Protein AF-A0A927MQ05-F1 (afdb_monomer_lite)

Radius of gyration: 29.52 Å; chains: 1; bounding box: 73×85×92 Å

Structure (mmCIF, N/CA/C/O backbone):
data_AF-A0A927MQ05-F1
#
_entry.id   AF-A0A927MQ05-F1
#
loop_
_atom_site.group_PDB
_atom_site.id
_atom_site.type_symbol
_atom_site.label_atom_id
_atom_site.label_alt_id
_atom_site.label_comp_id
_atom_site.label_asym_id
_atom_site.label_entity_id
_atom_site.label_seq_id
_atom_site.pdbx_PDB_ins_code
_atom_site.Cartn_x
_atom_site.Cartn_y
_atom_site.Cartn_z
_atom_site.occupancy
_atom_site.B_iso_or_equiv
_atom_site.auth_seq_id
_atom_site.auth_comp_id
_atom_site.auth_asym_id
_atom_site.auth_atom_id
_atom_site.pdbx_PDB_model_num
ATOM 1 N N . MET A 1 1 ? 30.212 -12.144 -15.173 1.00 54.56 1 MET A N 1
ATOM 2 C CA . MET A 1 1 ? 29.777 -12.659 -13.852 1.00 54.56 1 MET A CA 1
ATOM 3 C C . MET A 1 1 ? 29.411 -11.548 -12.874 1.00 54.56 1 MET A C 1
ATOM 5 O O . MET A 1 1 ? 28.350 -11.639 -12.276 1.00 54.56 1 MET A O 1
ATOM 9 N N . THR A 1 2 ? 30.214 -10.488 -12.751 1.00 61.94 2 THR A N 1
ATOM 10 C CA . THR A 1 2 ? 29.998 -9.379 -11.799 1.00 61.94 2 THR A CA 1
ATOM 11 C C . THR A 1 2 ? 28.620 -8.709 -11.902 1.00 61.94 2 THR A C 1
ATOM 13 O O . THR A 1 2 ? 27.982 -8.488 -10.880 1.00 61.94 2 THR A O 1
ATOM 16 N N . VAL A 1 3 ? 28.104 -8.494 -13.120 1.00 58.88 3 VAL A N 1
ATOM 17 C CA . VAL A 1 3 ? 26.764 -7.914 -13.369 1.00 58.88 3 VAL A CA 1
ATOM 18 C C . VAL A 1 3 ? 25.631 -8.771 -12.786 1.00 58.88 3 VAL A C 1
ATOM 20 O O . VAL A 1 3 ? 24.708 -8.242 -12.177 1.00 58.88 3 VAL A O 1
ATOM 23 N N . TYR A 1 4 ? 25.714 -10.101 -12.912 1.00 58.47 4 TYR A N 1
ATOM 24 C CA . TYR A 1 4 ? 24.700 -11.020 -12.377 1.00 58.47 4 TYR A CA 1
ATOM 25 C C . TYR A 1 4 ? 24.678 -11.015 -10.847 1.00 58.47 4 TYR A C 1
ATOM 27 O O . TYR A 1 4 ? 23.609 -11.002 -10.241 1.00 58.47 4 TYR A O 1
ATOM 35 N N . VAL A 1 5 ? 25.860 -10.986 -10.225 1.00 63.84 5 VAL A N 1
ATOM 36 C CA . VAL A 1 5 ? 25.997 -10.906 -8.765 1.00 63.84 5 VAL A CA 1
ATOM 37 C C . VAL A 1 5 ? 25.451 -9.572 -8.255 1.00 63.84 5 VAL A C 1
ATOM 39 O O . VAL A 1 5 ? 24.668 -9.567 -7.313 1.00 63.84 5 VAL A O 1
ATOM 42 N N . LEU A 1 6 ? 25.784 -8.457 -8.912 1.00 58.50 6 LEU A N 1
ATOM 43 C CA . LEU A 1 6 ? 25.262 -7.130 -8.568 1.00 58.50 6 LEU A CA 1
ATOM 44 C C . LEU A 1 6 ? 23.736 -7.051 -8.697 1.00 58.50 6 LEU A C 1
ATOM 46 O O . LEU A 1 6 ? 23.085 -6.547 -7.789 1.00 58.50 6 LEU A O 1
ATOM 50 N N . ALA A 1 7 ? 23.152 -7.602 -9.766 1.00 57.53 7 ALA A N 1
ATOM 51 C CA . ALA A 1 7 ? 21.702 -7.610 -9.967 1.00 57.53 7 ALA A CA 1
ATOM 52 C C . ALA A 1 7 ? 20.955 -8.490 -8.941 1.00 57.53 7 ALA A C 1
ATOM 54 O O . ALA A 1 7 ? 19.870 -8.123 -8.482 1.00 57.53 7 ALA A O 1
ATOM 55 N N . LEU A 1 8 ? 21.540 -9.623 -8.530 1.00 59.44 8 LEU A N 1
ATOM 56 C CA . LEU A 1 8 ? 20.997 -10.472 -7.460 1.00 59.44 8 LEU A CA 1
ATOM 57 C C . LEU A 1 8 ? 21.088 -9.794 -6.091 1.00 59.44 8 LEU A C 1
ATOM 59 O O . LEU A 1 8 ? 20.121 -9.798 -5.332 1.00 59.44 8 LEU A O 1
ATOM 63 N N . VAL A 1 9 ? 22.228 -9.172 -5.787 1.00 60.25 9 VAL A N 1
ATOM 64 C CA . VAL A 1 9 ? 22.441 -8.425 -4.541 1.00 60.25 9 VAL A CA 1
ATOM 65 C C . VAL A 1 9 ? 21.502 -7.216 -4.470 1.00 60.25 9 VAL A C 1
ATOM 67 O O . VAL A 1 9 ? 20.865 -7.000 -3.441 1.00 60.25 9 VAL A O 1
ATOM 70 N N . ALA A 1 10 ? 21.330 -6.487 -5.575 1.00 57.59 10 ALA A N 1
ATOM 71 C CA . ALA A 1 10 ? 20.359 -5.402 -5.700 1.00 57.59 10 ALA A CA 1
ATOM 72 C C . ALA A 1 10 ? 18.927 -5.881 -5.426 1.00 57.59 10 ALA A C 1
ATOM 74 O O . ALA A 1 10 ? 18.203 -5.278 -4.634 1.00 57.59 10 ALA A O 1
ATOM 75 N N . SER A 1 11 ? 18.548 -7.011 -6.027 1.00 60.94 11 SER A N 1
ATOM 76 C CA . SER A 1 11 ? 17.239 -7.641 -5.843 1.00 60.94 11 SER A CA 1
ATOM 77 C C . SER A 1 11 ? 16.995 -8.065 -4.392 1.00 60.94 11 SER A C 1
ATOM 79 O O . SER A 1 11 ? 15.909 -7.839 -3.861 1.00 60.94 11 SER A O 1
ATOM 81 N N . ALA A 1 12 ? 18.008 -8.619 -3.721 1.00 58.06 12 ALA A N 1
ATOM 82 C CA . ALA A 1 12 ? 17.931 -9.013 -2.317 1.00 58.06 12 ALA A CA 1
ATOM 83 C C . ALA A 1 12 ? 17.806 -7.803 -1.376 1.00 58.06 12 ALA A C 1
ATOM 85 O O . ALA A 1 12 ? 16.968 -7.814 -0.474 1.00 58.06 12 ALA A O 1
ATOM 86 N N . PHE A 1 13 ? 18.581 -6.737 -1.601 1.00 59.91 13 PHE A N 1
ATOM 87 C CA . PHE A 1 13 ? 18.492 -5.510 -0.805 1.00 59.91 13 PHE A CA 1
ATOM 88 C C . PHE A 1 13 ? 17.168 -4.773 -1.006 1.00 59.91 13 PHE A C 1
ATOM 90 O O . PHE A 1 13 ? 16.587 -4.295 -0.033 1.00 59.91 13 PHE A O 1
ATOM 97 N N . PHE A 1 14 ? 16.650 -4.740 -2.234 1.00 60.53 14 PHE A N 1
ATOM 98 C CA . PHE A 1 14 ? 15.339 -4.165 -2.525 1.00 60.53 14 PHE A CA 1
ATOM 99 C C . PHE A 1 14 ? 14.218 -4.956 -1.844 1.00 60.53 14 PHE A C 1
ATOM 101 O O . PHE A 1 14 ? 13.332 -4.376 -1.215 1.00 60.53 14 PHE A O 1
ATOM 108 N N . ALA A 1 15 ? 14.268 -6.287 -1.932 1.00 56.41 15 ALA A N 1
ATOM 109 C CA . ALA A 1 15 ? 13.315 -7.173 -1.274 1.00 56.41 15 ALA A CA 1
ATOM 110 C C . ALA A 1 15 ? 13.338 -6.991 0.251 1.00 56.41 15 ALA A C 1
ATOM 112 O O . ALA A 1 15 ? 12.296 -6.784 0.871 1.00 56.41 15 ALA A O 1
ATOM 113 N N . ALA A 1 16 ? 14.531 -6.982 0.846 1.00 56.16 16 ALA A N 1
ATOM 114 C CA . ALA A 1 16 ? 14.727 -6.729 2.266 1.00 56.16 16 ALA A CA 1
ATOM 115 C C . ALA A 1 16 ? 14.209 -5.344 2.680 1.00 56.16 16 ALA A C 1
ATOM 117 O O . ALA A 1 16 ? 13.458 -5.233 3.647 1.00 56.16 16 ALA A O 1
ATOM 118 N N . GLY A 1 17 ? 14.541 -4.300 1.919 1.00 51.44 17 GLY A N 1
ATOM 119 C CA . GLY A 1 17 ? 14.072 -2.940 2.163 1.00 51.44 17 GLY A CA 1
ATOM 120 C C . GLY A 1 17 ? 12.551 -2.820 2.101 1.00 51.44 17 GLY A C 1
ATOM 121 O O . GLY A 1 17 ? 11.951 -2.213 2.986 1.00 51.44 17 GLY A O 1
ATOM 122 N N . SER A 1 18 ? 11.922 -3.477 1.125 1.00 57.12 18 SER A N 1
ATOM 123 C CA . SER A 1 18 ? 10.464 -3.501 0.959 1.00 57.12 18 SER A CA 1
ATOM 124 C C . SER A 1 18 ? 9.770 -4.197 2.134 1.00 57.12 18 SER A C 1
ATOM 126 O O . SER A 1 18 ? 8.820 -3.655 2.693 1.00 57.12 18 SER A O 1
ATOM 128 N N . VAL A 1 19 ? 10.284 -5.352 2.575 1.00 55.53 19 VAL A N 1
ATOM 129 C CA . VAL A 1 19 ? 9.753 -6.094 3.736 1.00 55.53 19 VAL A CA 1
ATOM 130 C C . VAL A 1 19 ? 9.898 -5.280 5.028 1.00 55.53 19 VAL A C 1
ATOM 132 O O . VAL A 1 19 ? 8.967 -5.206 5.832 1.00 55.53 19 VAL A O 1
ATOM 135 N N . ILE A 1 20 ? 11.045 -4.620 5.224 1.00 54.78 20 ILE A N 1
ATOM 136 C CA . ILE A 1 20 ? 11.290 -3.737 6.373 1.00 54.78 20 ILE A CA 1
ATOM 137 C C . ILE A 1 20 ? 10.320 -2.547 6.366 1.00 54.78 20 ILE A C 1
ATOM 139 O O . ILE A 1 20 ? 9.733 -2.231 7.403 1.00 54.78 20 ILE A O 1
ATOM 143 N N . GLN A 1 21 ? 10.121 -1.904 5.212 1.00 56.25 21 GLN A N 1
ATOM 144 C CA . GLN A 1 21 ? 9.206 -0.770 5.078 1.00 56.25 21 GLN A CA 1
ATOM 145 C C . GLN A 1 21 ? 7.752 -1.179 5.317 1.00 56.25 21 GLN A C 1
ATOM 147 O O . GLN A 1 21 ? 7.048 -0.482 6.046 1.00 56.25 21 GLN A O 1
ATOM 152 N N . GLN A 1 22 ? 7.321 -2.320 4.775 1.00 57.22 22 GLN A N 1
ATOM 153 C CA . GLN A 1 22 ? 5.966 -2.838 4.959 1.00 57.22 22 GLN A CA 1
ATOM 154 C C . GLN A 1 22 ? 5.687 -3.163 6.432 1.00 57.22 22 GLN A C 1
ATOM 156 O O . GLN A 1 22 ? 4.625 -2.826 6.950 1.00 57.22 22 GLN A O 1
ATOM 161 N N . ARG A 1 23 ? 6.672 -3.714 7.150 1.00 59.25 23 ARG A N 1
ATOM 162 C CA . ARG A 1 23 ? 6.579 -3.929 8.598 1.00 59.25 23 ARG A CA 1
ATOM 163 C C . ARG A 1 23 ? 6.574 -2.620 9.383 1.00 59.25 23 ARG A C 1
ATOM 165 O O . ARG A 1 23 ? 5.795 -2.471 10.312 1.00 59.25 23 ARG A O 1
ATOM 172 N N . ALA A 1 24 ? 7.431 -1.659 9.054 1.00 54.88 24 ALA A N 1
ATOM 173 C CA . ALA A 1 24 ? 7.435 -0.375 9.755 1.00 54.88 24 ALA A CA 1
ATOM 174 C C . ALA A 1 24 ? 6.113 0.390 9.552 1.00 54.88 24 ALA A C 1
ATOM 176 O O . ALA A 1 24 ? 5.615 1.009 10.492 1.00 54.88 24 ALA A O 1
ATOM 177 N N . ALA A 1 25 ? 5.521 0.282 8.359 1.00 52.25 25 ALA A N 1
ATOM 178 C CA . ALA A 1 25 ? 4.188 0.792 8.057 1.00 52.25 25 ALA A CA 1
ATOM 179 C C . ALA A 1 25 ? 3.092 0.060 8.847 1.00 52.25 25 ALA A C 1
ATOM 181 O O . A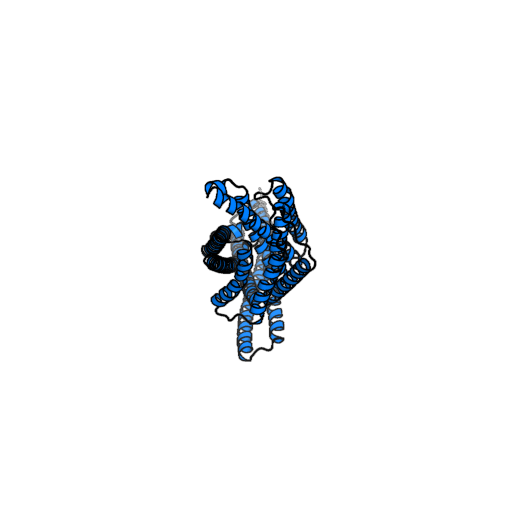LA A 1 25 ? 2.177 0.700 9.354 1.00 52.25 25 ALA A O 1
ATOM 182 N N . SER A 1 26 ? 3.233 -1.253 9.057 1.00 51.91 26 SER A N 1
ATOM 183 C CA . SER A 1 26 ? 2.278 -2.052 9.832 1.00 51.91 26 SER A CA 1
ATOM 184 C C . SER A 1 26 ? 2.240 -1.722 11.334 1.00 51.91 26 SER A C 1
ATOM 186 O O . SER A 1 26 ? 1.345 -2.182 12.032 1.00 51.91 26 SER A O 1
ATOM 188 N N . HIS A 1 27 ? 3.213 -0.959 11.847 1.00 51.12 27 HIS A N 1
ATOM 189 C CA . HIS A 1 27 ? 3.270 -0.494 13.242 1.00 51.12 27 HIS A CA 1
ATOM 190 C C . HIS A 1 27 ? 2.885 0.992 13.381 1.00 51.12 27 HIS A C 1
ATOM 192 O O . HIS A 1 27 ? 3.128 1.598 14.430 1.00 51.12 27 HIS A O 1
ATOM 198 N N . ALA A 1 28 ? 2.355 1.618 12.325 1.00 48.91 28 ALA A N 1
ATOM 199 C CA . ALA A 1 28 ? 1.977 3.024 12.357 1.00 48.91 28 ALA A CA 1
ATOM 200 C C . ALA A 1 28 ? 0.725 3.269 13.225 1.00 48.91 28 ALA A C 1
ATOM 202 O O . ALA A 1 28 ? -0.237 2.506 13.135 1.00 48.91 28 ALA A O 1
ATOM 203 N N . PRO A 1 29 ? 0.709 4.326 14.064 1.00 43.78 29 PRO A N 1
ATOM 204 C CA . PRO A 1 29 ? -0.416 4.617 14.935 1.00 43.78 29 PRO A CA 1
ATOM 205 C C . PRO A 1 29 ? -1.684 4.955 14.129 1.00 43.78 29 PRO A C 1
ATOM 207 O O . PRO A 1 29 ? -1.595 5.686 13.135 1.00 43.78 29 PRO A O 1
ATOM 210 N N . PRO A 1 30 ? -2.864 4.495 14.588 1.00 41.66 30 PRO A N 1
ATOM 211 C CA . PRO A 1 30 ? -4.139 4.622 13.877 1.00 41.66 30 PRO A CA 1
ATOM 212 C C . PRO A 1 30 ? -4.533 6.055 13.496 1.00 41.66 30 PRO A C 1
ATOM 214 O O . PRO A 1 30 ? -5.199 6.259 12.488 1.00 41.66 30 PRO A O 1
ATOM 217 N N . GLU A 1 31 ? -4.105 7.039 14.292 1.00 38.66 31 GLU A N 1
ATOM 218 C CA . GLU A 1 31 ? -4.417 8.471 14.145 1.00 38.66 31 GLU A CA 1
ATOM 219 C C . GLU A 1 31 ? -3.703 9.147 12.968 1.00 38.66 31 GLU A C 1
ATOM 221 O O . GLU A 1 31 ? -4.041 10.270 12.601 1.00 38.66 31 GLU A O 1
ATOM 226 N N . LYS A 1 32 ? -2.666 8.512 12.406 1.00 40.59 32 LYS A N 1
ATOM 227 C CA . LYS A 1 32 ? -1.827 9.110 11.354 1.00 40.59 32 LYS A CA 1
ATOM 228 C C . LYS A 1 32 ? -2.077 8.523 9.981 1.00 40.59 32 LYS A C 1
ATOM 230 O O . LYS A 1 32 ? -1.467 8.980 9.020 1.00 40.59 32 LYS A O 1
ATOM 235 N N . VAL A 1 33 ? -2.951 7.532 9.871 1.00 38.31 33 VAL A N 1
ATOM 236 C CA . VAL A 1 33 ? -3.351 6.992 8.577 1.00 38.31 33 VAL A CA 1
ATOM 237 C C . VAL A 1 33 ? -4.194 8.073 7.895 1.00 38.31 33 VAL A C 1
ATOM 239 O O . VAL A 1 33 ? -5.192 8.487 8.470 1.00 38.31 33 VAL A O 1
ATOM 242 N N . LEU A 1 34 ? -3.760 8.545 6.715 1.00 39.91 34 LEU A N 1
ATOM 243 C CA . LEU A 1 34 ? -4.314 9.676 5.930 1.00 39.91 34 LEU A CA 1
ATOM 244 C C . LEU A 1 34 ? -3.683 11.071 6.128 1.00 39.91 34 LEU A C 1
ATOM 246 O O . LEU A 1 34 ? -4.388 12.076 6.090 1.00 39.91 34 LEU A O 1
ATOM 250 N N . SER A 1 35 ? -2.357 11.205 6.233 1.00 49.28 35 SER A N 1
ATOM 251 C CA . SER A 1 35 ? -1.738 12.521 5.987 1.00 49.28 35 SER A CA 1
ATOM 252 C C . SER A 1 35 ? -0.245 12.460 5.670 1.00 49.28 35 SER A C 1
ATOM 254 O O . SER A 1 35 ? 0.439 11.467 5.919 1.00 49.28 35 SER A O 1
ATOM 256 N N . PHE A 1 36 ? 0.288 13.592 5.200 1.00 50.25 36 PHE A N 1
ATOM 257 C CA . PHE A 1 36 ? 1.722 13.913 5.208 1.00 50.25 36 PHE A CA 1
ATOM 258 C C . PHE A 1 36 ? 2.386 13.577 6.565 1.00 50.25 36 PHE A C 1
ATOM 260 O O . PHE A 1 36 ? 3.577 13.275 6.624 1.00 50.25 36 PHE A O 1
ATOM 267 N N . THR A 1 37 ? 1.619 13.563 7.664 1.00 53.06 37 THR A N 1
ATOM 268 C CA . THR A 1 37 ? 2.074 13.194 9.007 1.00 53.06 37 THR A CA 1
ATOM 269 C C . THR A 1 37 ? 2.412 11.705 9.145 1.00 53.06 37 THR A C 1
ATOM 271 O O . THR A 1 37 ? 3.268 11.391 9.971 1.00 53.06 37 THR A O 1
ATOM 274 N N . LEU A 1 38 ? 1.832 10.796 8.344 1.00 55.94 38 LEU A N 1
ATOM 275 C CA . LEU A 1 38 ? 2.256 9.388 8.288 1.00 55.94 38 LEU A CA 1
ATOM 276 C C . LEU A 1 38 ? 3.671 9.280 7.744 1.00 55.94 38 LEU A C 1
ATOM 278 O O . LEU A 1 38 ? 4.516 8.650 8.367 1.00 55.94 38 LEU A O 1
ATOM 282 N N . VAL A 1 39 ? 3.929 9.940 6.613 1.00 58.28 39 VAL A N 1
ATOM 283 C CA . VAL A 1 39 ? 5.241 9.962 5.958 1.00 58.28 39 VAL A CA 1
ATOM 284 C C . VAL A 1 39 ? 6.270 10.617 6.878 1.00 58.28 39 VAL A C 1
ATOM 286 O O . VAL A 1 39 ? 7.353 10.076 7.056 1.00 58.28 39 VAL A O 1
ATOM 289 N N . ILE A 1 40 ? 5.915 11.715 7.554 1.00 62.56 40 ILE A N 1
ATOM 290 C CA . ILE A 1 40 ? 6.776 12.360 8.560 1.00 62.56 40 ILE A CA 1
ATOM 291 C C . ILE A 1 40 ? 7.009 11.447 9.778 1.00 62.56 40 ILE A C 1
ATOM 293 O O . ILE A 1 40 ? 8.104 11.432 10.335 1.00 62.56 40 ILE A O 1
ATOM 297 N N . TRP A 1 41 ? 6.003 10.688 10.220 1.00 64.38 41 TRP A N 1
ATOM 298 C CA . TRP A 1 41 ? 6.144 9.755 11.342 1.00 64.38 41 TRP A CA 1
ATOM 299 C C . TRP A 1 41 ? 7.025 8.556 10.971 1.00 64.38 41 TRP A C 1
ATOM 301 O O . TRP A 1 41 ? 7.931 8.215 11.732 1.00 64.38 41 TRP A O 1
ATOM 311 N N . LEU A 1 42 ? 6.822 7.982 9.783 1.00 60.59 42 LEU A N 1
ATOM 312 C CA . LEU A 1 42 ? 7.668 6.945 9.189 1.00 60.59 42 LEU A CA 1
ATOM 313 C C . LEU A 1 42 ? 9.109 7.455 9.033 1.00 60.59 42 LEU A C 1
ATOM 315 O O . LEU A 1 42 ? 10.039 6.783 9.469 1.00 60.59 42 LEU A O 1
ATOM 319 N N . ALA A 1 43 ? 9.298 8.684 8.539 1.00 63.72 43 ALA A N 1
ATOM 320 C CA . ALA A 1 43 ? 10.606 9.324 8.378 1.00 63.72 43 ALA A CA 1
ATOM 321 C C . ALA A 1 43 ? 11.364 9.546 9.692 1.00 63.72 43 ALA A C 1
ATOM 323 O O . ALA A 1 43 ? 12.574 9.744 9.674 1.00 63.72 43 ALA A O 1
ATOM 324 N N . ARG A 1 44 ? 10.687 9.480 10.843 1.00 67.94 44 ARG A N 1
ATOM 325 C CA . ARG A 1 44 ? 11.318 9.544 12.171 1.00 67.94 44 ARG A CA 1
ATOM 326 C C . ARG A 1 44 ? 11.652 8.168 12.749 1.00 67.94 44 ARG A C 1
ATOM 328 O O . ARG A 1 44 ? 12.243 8.092 13.824 1.00 67.94 44 ARG A O 1
ATOM 335 N N . ARG A 1 45 ? 11.279 7.072 12.080 1.00 64.62 45 ARG A N 1
ATOM 336 C CA . ARG A 1 45 ? 11.557 5.708 12.542 1.00 64.62 45 ARG A CA 1
ATOM 337 C C . ARG A 1 45 ? 12.831 5.178 11.875 1.00 64.62 45 ARG A C 1
ATOM 339 O O . ARG A 1 45 ? 12.844 4.993 10.658 1.00 64.62 45 ARG A O 1
ATOM 346 N N . PRO A 1 46 ? 13.878 4.835 12.652 1.00 67.38 46 PRO A N 1
ATOM 347 C CA . PRO A 1 46 ? 15.148 4.365 12.094 1.00 67.38 46 PRO A CA 1
ATOM 348 C C . PRO A 1 46 ? 14.992 3.057 11.310 1.00 67.38 46 PRO A C 1
ATOM 350 O O . PRO A 1 46 ? 15.724 2.823 10.357 1.00 67.38 46 PRO A O 1
ATOM 353 N N . LEU A 1 47 ? 14.000 2.234 11.666 1.00 65.81 47 LEU A N 1
ATOM 354 C CA . LEU A 1 47 ? 13.681 1.001 10.950 1.00 65.81 47 LEU A CA 1
ATOM 355 C C . LEU A 1 47 ? 13.078 1.267 9.559 1.00 65.81 47 LEU A C 1
ATOM 357 O O . LEU A 1 47 ? 13.375 0.556 8.612 1.00 65.81 47 LEU A O 1
ATOM 361 N N . TRP A 1 48 ? 12.246 2.297 9.402 1.00 63.62 48 TRP A N 1
ATOM 362 C CA . TRP A 1 48 ? 11.708 2.642 8.083 1.00 63.62 48 TRP A CA 1
ATOM 363 C C . TRP A 1 48 ? 12.787 3.273 7.198 1.00 63.62 48 TRP A C 1
ATOM 365 O O . TRP A 1 48 ? 12.936 2.904 6.034 1.00 63.62 48 TRP A O 1
ATOM 375 N N . LEU A 1 49 ? 13.607 4.152 7.786 1.00 68.50 49 LEU A N 1
ATOM 376 C CA . LEU A 1 49 ? 14.767 4.735 7.116 1.00 68.50 49 LEU A CA 1
ATOM 377 C C . LEU A 1 49 ? 15.797 3.678 6.709 1.00 68.50 49 LEU A C 1
ATOM 379 O O . LEU A 1 49 ? 16.385 3.806 5.640 1.00 68.50 49 LEU A O 1
ATOM 383 N N . SER A 1 50 ? 16.000 2.621 7.502 1.00 64.88 50 SER A N 1
ATOM 384 C CA . SER A 1 50 ? 16.887 1.522 7.110 1.00 64.88 50 SER A CA 1
ATOM 385 C C . SER A 1 50 ? 16.324 0.739 5.926 1.00 64.88 50 SER A C 1
ATOM 387 O O . SER A 1 50 ? 17.084 0.370 5.036 1.00 64.88 50 SER A O 1
ATOM 389 N N . GLY A 1 51 ? 15.001 0.562 5.852 1.00 59.72 51 GLY A N 1
ATOM 390 C CA . GLY A 1 51 ? 14.333 -0.015 4.688 1.00 59.72 51 GLY A CA 1
ATOM 391 C C . GLY A 1 51 ? 14.461 0.850 3.427 1.00 59.72 51 GLY A C 1
ATOM 392 O O . GLY A 1 51 ? 14.671 0.312 2.336 1.00 59.72 51 GLY A O 1
ATOM 393 N N . ILE A 1 52 ? 14.385 2.179 3.558 1.00 64.06 52 ILE A N 1
ATOM 394 C CA . ILE A 1 52 ? 14.671 3.119 2.460 1.00 64.06 52 ILE A CA 1
ATOM 395 C C . ILE A 1 52 ? 16.135 3.036 2.059 1.00 64.06 52 ILE A C 1
ATOM 397 O O . ILE A 1 52 ? 16.416 2.852 0.885 1.00 64.06 52 ILE A O 1
ATOM 401 N N . ALA A 1 53 ? 17.061 3.104 3.015 1.00 66.81 53 ALA A N 1
ATOM 402 C CA . ALA A 1 53 ? 18.491 3.019 2.748 1.00 66.81 53 ALA A CA 1
ATOM 403 C C . ALA A 1 53 ? 18.840 1.720 2.012 1.00 66.81 53 ALA A C 1
ATOM 405 O O . ALA A 1 53 ? 19.556 1.761 1.018 1.00 66.81 53 ALA A O 1
ATOM 406 N N . LEU A 1 54 ? 18.268 0.585 2.428 1.00 66.38 54 LEU A N 1
ATOM 407 C CA . LEU A 1 54 ? 18.431 -0.694 1.737 1.00 66.38 54 LEU A CA 1
ATOM 408 C C . LEU A 1 54 ? 17.877 -0.672 0.311 1.00 66.38 54 LEU A C 1
ATOM 410 O O . LEU A 1 54 ? 18.514 -1.184 -0.605 1.00 66.38 54 LEU A O 1
ATOM 414 N N . SER A 1 55 ? 16.711 -0.060 0.113 1.00 63.47 55 SER A N 1
ATOM 415 C CA . SER A 1 55 ? 16.098 0.057 -1.214 1.00 63.47 55 SER A CA 1
ATOM 416 C C . SER A 1 55 ? 16.905 0.987 -2.118 1.00 63.47 55 SER A C 1
ATOM 418 O O . SER A 1 55 ? 17.103 0.685 -3.289 1.00 63.47 55 SER A O 1
ATOM 420 N N . THR A 1 56 ? 17.439 2.082 -1.576 1.00 63.62 56 THR A N 1
ATOM 421 C CA . THR A 1 56 ? 18.346 2.999 -2.272 1.00 63.62 56 THR A CA 1
ATOM 422 C C . THR A 1 56 ? 19.649 2.302 -2.636 1.00 63.62 56 THR A C 1
ATOM 424 O O . THR A 1 56 ? 20.071 2.393 -3.780 1.00 63.62 56 THR A O 1
ATOM 427 N N . VAL A 1 57 ? 20.254 1.541 -1.720 1.00 68.25 57 VAL A N 1
ATOM 428 C CA . VAL A 1 57 ? 21.445 0.725 -2.007 1.00 68.25 57 VAL A CA 1
ATOM 429 C C . VAL A 1 57 ? 21.144 -0.309 -3.092 1.00 68.25 57 VAL A C 1
ATOM 431 O O . VAL A 1 57 ? 21.947 -0.475 -4.005 1.00 68.25 57 VAL A O 1
ATOM 434 N N . GLY A 1 58 ? 19.975 -0.956 -3.047 1.00 61.47 58 GLY A N 1
ATOM 435 C CA . GLY A 1 58 ? 19.519 -1.870 -4.093 1.00 61.47 58 GLY A CA 1
ATOM 436 C C . GLY A 1 58 ? 19.366 -1.182 -5.452 1.00 61.47 58 GLY A C 1
ATOM 437 O O . GLY A 1 58 ? 19.865 -1.687 -6.453 1.00 61.47 58 GLY A O 1
ATOM 438 N N . ASN A 1 59 ? 18.753 0.003 -5.490 1.00 61.62 59 ASN A N 1
ATOM 439 C CA . ASN A 1 59 ? 18.613 0.801 -6.710 1.00 61.62 59 ASN A CA 1
ATOM 440 C C . ASN A 1 59 ? 19.967 1.266 -7.255 1.00 61.62 59 ASN A C 1
ATOM 442 O O . ASN A 1 59 ? 20.211 1.125 -8.445 1.00 61.62 59 ASN A O 1
ATOM 446 N N . VAL A 1 60 ? 20.874 1.744 -6.399 1.00 65.00 60 VAL A N 1
ATOM 447 C CA . VAL A 1 60 ? 22.233 2.150 -6.793 1.00 65.00 60 VAL A CA 1
ATOM 448 C C . VAL A 1 60 ? 23.025 0.951 -7.316 1.00 65.00 60 VAL A C 1
ATOM 450 O O . VAL A 1 60 ? 23.664 1.043 -8.357 1.00 65.00 60 VAL A O 1
ATOM 453 N N . ALA A 1 61 ? 22.947 -0.205 -6.655 1.00 62.88 61 ALA A N 1
ATOM 454 C CA . ALA A 1 61 ? 23.583 -1.429 -7.134 1.00 62.88 61 ALA A CA 1
ATOM 455 C C . ALA A 1 61 ? 22.991 -1.896 -8.475 1.00 62.88 61 ALA A C 1
ATOM 457 O O . ALA A 1 61 ? 23.733 -2.345 -9.349 1.00 62.88 61 ALA A O 1
ATOM 458 N N . SER A 1 62 ? 21.674 -1.757 -8.667 1.00 59.22 62 SER A N 1
ATOM 459 C CA . SER A 1 62 ? 21.030 -2.051 -9.948 1.00 59.22 62 SER A CA 1
ATOM 460 C C . SER A 1 62 ? 21.416 -1.049 -11.035 1.00 59.22 62 SER A C 1
ATOM 462 O O . SER A 1 62 ? 21.557 -1.456 -12.184 1.00 59.22 62 SER A O 1
ATOM 464 N N . ALA A 1 63 ? 21.592 0.226 -10.689 1.00 59.34 63 ALA A N 1
ATOM 465 C CA . ALA A 1 63 ? 22.062 1.268 -11.594 1.00 59.34 63 ALA A CA 1
ATOM 466 C C . ALA A 1 63 ? 23.488 0.967 -12.064 1.00 59.34 63 ALA A C 1
ATOM 468 O O . ALA A 1 63 ? 23.744 0.916 -13.258 1.00 59.34 63 ALA A O 1
ATOM 469 N N . ILE A 1 64 ? 24.387 0.621 -11.137 1.00 63.41 64 ILE A N 1
ATOM 470 C CA . ILE A 1 64 ? 25.756 0.195 -11.460 1.00 63.41 64 ILE A CA 1
ATOM 471 C C . ILE A 1 64 ? 25.745 -1.068 -12.337 1.00 63.41 64 ILE A C 1
ATOM 473 O O . ILE A 1 64 ? 26.556 -1.196 -13.250 1.00 63.41 64 ILE A O 1
ATOM 477 N N . ALA A 1 65 ? 24.829 -2.010 -12.090 1.00 59.88 65 ALA A N 1
ATOM 478 C CA . ALA A 1 65 ? 24.687 -3.204 -12.923 1.00 59.88 65 ALA A CA 1
ATOM 479 C C . ALA A 1 65 ? 24.195 -2.884 -14.347 1.00 59.88 65 ALA A C 1
ATOM 481 O O . ALA A 1 65 ? 24.611 -3.565 -15.283 1.00 59.88 65 ALA A O 1
ATOM 482 N N . LEU A 1 66 ? 23.329 -1.876 -14.499 1.00 58.25 66 LEU A N 1
ATOM 483 C CA . LEU A 1 66 ? 22.856 -1.359 -15.786 1.00 58.25 66 LEU A CA 1
ATOM 484 C C . LEU A 1 66 ? 23.967 -0.619 -16.539 1.00 58.25 66 LEU A C 1
ATOM 486 O O . LEU A 1 66 ? 24.167 -0.908 -17.709 1.00 58.25 66 LEU A O 1
ATOM 490 N N . GLY A 1 67 ? 24.745 0.234 -15.869 1.00 57.91 67 GLY A N 1
ATOM 491 C CA . GLY A 1 67 ? 25.891 0.915 -16.485 1.00 57.91 67 GLY A CA 1
ATOM 492 C C . GLY A 1 67 ? 27.030 -0.036 -16.872 1.00 57.91 67 GLY A C 1
ATOM 493 O O . GLY A 1 67 ? 27.703 0.142 -17.883 1.00 57.91 67 GLY A O 1
ATOM 494 N N . ALA A 1 68 ? 27.238 -1.108 -16.097 1.00 58.12 68 ALA A N 1
ATOM 495 C CA . ALA A 1 68 ? 28.288 -2.101 -16.349 1.00 58.12 68 ALA A CA 1
ATOM 496 C C . ALA A 1 68 ? 27.857 -3.273 -17.256 1.00 58.12 68 ALA A C 1
ATOM 498 O O . ALA A 1 68 ? 28.681 -4.140 -17.568 1.00 58.12 68 ALA A O 1
ATOM 499 N N . GLY A 1 69 ? 26.578 -3.372 -17.632 1.00 55.25 69 GLY A N 1
ATOM 500 C CA . GLY A 1 69 ? 26.009 -4.550 -18.287 1.00 55.25 69 GLY A CA 1
ATOM 501 C C . GLY A 1 69 ? 24.944 -4.219 -19.327 1.00 55.25 69 GLY A C 1
ATOM 502 O O . GLY A 1 69 ? 24.424 -3.121 -19.398 1.00 55.25 69 GLY A O 1
ATOM 503 N N . ASN A 1 70 ? 24.573 -5.191 -20.162 1.00 56.31 70 ASN A N 1
ATOM 504 C CA . ASN A 1 70 ? 23.473 -4.985 -21.103 1.00 56.31 70 ASN A CA 1
ATOM 505 C C . ASN A 1 70 ? 22.143 -4.915 -20.327 1.00 56.31 70 ASN A C 1
ATOM 507 O O . ASN A 1 70 ? 21.789 -5.878 -19.641 1.00 56.31 70 ASN A O 1
ATOM 511 N N . ALA A 1 71 ? 21.381 -3.824 -20.468 1.00 52.56 71 ALA A N 1
ATOM 512 C CA . ALA A 1 71 ? 20.054 -3.658 -19.865 1.00 52.56 71 ALA A CA 1
ATOM 513 C C . ALA A 1 71 ? 19.098 -4.833 -20.161 1.00 52.56 71 ALA A C 1
ATOM 515 O O . ALA A 1 71 ? 18.266 -5.201 -19.323 1.00 52.56 71 ALA A O 1
ATOM 516 N N . ALA A 1 72 ? 19.297 -5.515 -21.297 1.00 49.34 72 ALA A N 1
ATOM 517 C CA . ALA A 1 72 ? 18.576 -6.728 -21.668 1.00 49.34 72 ALA A CA 1
ATOM 518 C C . ALA A 1 72 ? 18.792 -7.910 -20.694 1.00 49.34 72 ALA A C 1
ATOM 520 O O . ALA A 1 72 ? 17.933 -8.793 -20.606 1.00 49.34 72 ALA A O 1
ATOM 521 N N . LEU A 1 73 ? 19.897 -7.924 -19.943 1.00 54.62 73 LEU A N 1
ATOM 522 C CA . LEU A 1 73 ? 20.237 -8.946 -18.948 1.00 54.62 73 LEU A CA 1
ATOM 523 C C . LEU A 1 73 ? 19.836 -8.546 -17.525 1.00 54.62 73 LEU A C 1
ATOM 525 O O . LEU A 1 73 ? 19.525 -9.420 -16.725 1.00 54.62 73 LEU A O 1
ATOM 529 N N . VAL A 1 74 ? 19.819 -7.253 -17.192 1.00 55.41 74 VAL A N 1
ATOM 530 C CA . VAL A 1 74 ? 19.586 -6.796 -15.808 1.00 55.41 74 VAL A CA 1
ATOM 531 C C . VAL A 1 74 ? 18.098 -6.777 -15.451 1.00 55.41 74 VAL A C 1
ATOM 533 O O . VAL A 1 74 ? 17.719 -7.237 -14.374 1.00 55.41 74 VAL A O 1
ATOM 536 N N . GLN A 1 75 ? 17.235 -6.325 -16.366 1.00 54.97 75 GLN A N 1
ATOM 537 C CA . GLN A 1 75 ? 15.786 -6.238 -16.121 1.00 54.97 75 GLN A CA 1
ATOM 538 C C . GLN A 1 75 ? 15.121 -7.585 -15.759 1.00 54.97 75 GLN A C 1
ATOM 540 O O . GLN A 1 75 ? 14.335 -7.605 -14.815 1.00 54.97 75 GLN A O 1
ATOM 545 N N . PRO A 1 76 ? 15.426 -8.732 -16.408 1.00 60.44 76 PRO A N 1
ATOM 546 C CA . PRO A 1 76 ? 14.836 -10.017 -16.030 1.00 60.44 76 PRO A CA 1
ATOM 547 C C . PRO A 1 76 ? 15.355 -10.511 -14.676 1.00 60.44 76 PRO A C 1
ATOM 549 O O . PRO A 1 76 ? 14.629 -11.175 -13.942 1.00 60.44 76 PRO A O 1
ATOM 552 N N . LEU A 1 77 ? 16.594 -10.160 -14.308 1.00 62.12 77 LEU A N 1
ATOM 553 C CA . LEU A 1 77 ? 17.141 -10.490 -12.994 1.00 62.12 77 LEU A CA 1
ATOM 554 C C . LEU A 1 77 ? 16.481 -9.691 -11.871 1.00 62.12 77 LEU A C 1
ATOM 556 O O . LEU A 1 77 ? 16.311 -10.247 -10.789 1.00 62.12 77 LEU A O 1
ATOM 560 N N . GLN A 1 78 ? 16.031 -8.457 -12.109 1.00 61.06 78 GLN A N 1
ATOM 561 C CA . GLN A 1 78 ? 15.281 -7.704 -11.096 1.00 61.06 78 GLN A CA 1
ATOM 562 C C . GLN A 1 78 ? 13.998 -8.416 -10.664 1.00 61.06 78 GLN A C 1
ATOM 564 O O . GLN A 1 78 ? 13.557 -8.261 -9.529 1.00 61.06 78 GLN A O 1
ATOM 569 N N . VAL A 1 79 ? 13.416 -9.249 -11.525 1.00 64.44 79 VAL A N 1
ATOM 570 C CA . VAL A 1 79 ? 12.215 -10.022 -11.200 1.00 64.44 79 VAL A CA 1
ATOM 571 C C . VAL A 1 79 ? 12.474 -11.052 -10.087 1.00 64.44 79 VAL A C 1
ATOM 573 O O . VAL A 1 79 ? 11.575 -11.376 -9.309 1.00 64.44 79 VAL A O 1
ATOM 576 N N . THR A 1 80 ? 13.727 -11.492 -9.915 1.00 67.00 80 THR A N 1
ATOM 577 C CA . THR A 1 80 ? 14.121 -12.395 -8.821 1.00 67.00 80 THR A CA 1
ATOM 578 C C . THR A 1 80 ? 14.003 -11.762 -7.433 1.00 67.00 80 THR A C 1
ATOM 580 O O . THR A 1 80 ? 13.922 -12.496 -6.449 1.00 67.00 80 THR A O 1
ATOM 583 N N . ARG A 1 81 ? 13.880 -10.428 -7.316 1.00 65.75 81 ARG A N 1
ATOM 584 C CA . ARG A 1 81 ? 13.611 -9.744 -6.034 1.00 65.75 81 ARG A CA 1
ATOM 585 C C . ARG A 1 81 ? 12.364 -10.283 -5.334 1.00 65.75 81 ARG A C 1
ATOM 587 O O . ARG A 1 81 ? 12.353 -10.426 -4.115 1.00 65.75 81 ARG A O 1
ATOM 594 N N . LEU A 1 82 ? 11.343 -10.658 -6.107 1.00 64.06 82 LEU A N 1
ATOM 595 C CA . LEU A 1 82 ? 10.109 -11.248 -5.585 1.00 64.06 82 LEU A CA 1
ATOM 596 C C . LEU A 1 82 ? 10.363 -12.610 -4.921 1.00 64.06 82 LEU A C 1
ATOM 598 O O . LEU A 1 82 ? 9.753 -12.924 -3.902 1.00 64.06 82 LEU A O 1
ATOM 602 N N . LEU A 1 83 ? 11.314 -13.383 -5.455 1.00 65.19 83 LEU A N 1
ATOM 603 C CA . LEU A 1 83 ? 11.712 -14.686 -4.917 1.00 65.19 83 LEU A CA 1
ATOM 604 C C . LEU A 1 83 ? 12.526 -14.558 -3.624 1.00 65.19 83 LEU A C 1
ATOM 606 O O . LEU A 1 83 ? 12.501 -15.471 -2.806 1.00 65.19 83 LEU A O 1
ATOM 610 N N . PHE A 1 84 ? 13.210 -13.431 -3.410 1.00 63.50 84 PHE A N 1
ATOM 611 C CA . PHE A 1 84 ? 13.910 -13.142 -2.154 1.00 63.50 84 PHE A CA 1
ATOM 612 C C . PHE A 1 84 ? 12.993 -12.557 -1.074 1.00 63.50 84 PHE A C 1
ATOM 614 O O . PHE A 1 84 ? 13.233 -12.787 0.111 1.00 63.50 84 PHE A O 1
ATOM 621 N N . ALA A 1 85 ? 11.936 -11.834 -1.456 1.00 61.78 85 ALA A N 1
ATOM 622 C CA . ALA A 1 85 ? 11.048 -11.149 -0.515 1.00 61.78 85 ALA A CA 1
ATOM 623 C C . ALA A 1 85 ? 10.290 -12.114 0.413 1.00 61.78 85 ALA A C 1
ATOM 625 O O . ALA A 1 85 ? 10.228 -11.887 1.621 1.00 61.78 85 ALA A O 1
ATOM 626 N N . LEU A 1 86 ? 9.760 -13.214 -0.127 1.00 63.00 86 LEU A N 1
ATOM 627 C CA . LEU A 1 86 ? 8.975 -14.194 0.636 1.00 63.00 86 LEU A CA 1
ATOM 628 C C . LEU A 1 86 ? 9.782 -14.973 1.681 1.00 63.00 86 LEU A C 1
ATOM 630 O O . LEU A 1 86 ? 9.353 -15.011 2.835 1.00 63.00 86 LEU A O 1
ATOM 634 N N . PRO A 1 87 ? 10.948 -15.560 1.347 1.00 62.38 87 PRO A N 1
ATOM 635 C CA . PRO A 1 87 ? 11.803 -16.206 2.336 1.00 62.38 87 PRO A CA 1
ATOM 636 C C . PRO A 1 87 ? 12.252 -15.242 3.429 1.00 62.38 87 PRO A C 1
ATOM 638 O O . PRO A 1 87 ? 12.281 -15.631 4.592 1.00 62.38 87 PRO A O 1
ATOM 641 N N . LEU A 1 88 ? 12.564 -13.985 3.083 1.00 60.69 88 LEU A N 1
ATOM 642 C CA . LEU A 1 88 ? 12.936 -12.977 4.076 1.00 60.69 88 LEU A CA 1
ATOM 643 C C . LEU A 1 88 ? 11.779 -12.657 5.023 1.00 60.69 88 LEU A C 1
ATOM 645 O O . LEU A 1 88 ? 11.974 -12.637 6.237 1.00 60.69 88 LEU A O 1
ATOM 649 N N . ALA A 1 89 ? 10.580 -12.434 4.479 1.00 57.38 89 ALA A N 1
ATOM 650 C CA . ALA A 1 89 ? 9.384 -12.185 5.275 1.00 57.38 89 ALA A CA 1
ATOM 651 C C . ALA A 1 89 ? 9.088 -13.366 6.217 1.00 57.38 89 ALA A C 1
ATOM 653 O O . ALA A 1 89 ? 8.826 -13.172 7.404 1.00 57.38 89 ALA A O 1
ATOM 654 N N . ALA A 1 90 ? 9.220 -14.597 5.721 1.00 57.00 90 ALA A N 1
ATOM 655 C CA . ALA A 1 90 ? 8.956 -15.815 6.480 1.00 57.00 90 ALA A CA 1
ATOM 656 C C . ALA A 1 90 ? 10.017 -16.126 7.545 1.00 57.00 90 ALA A C 1
ATOM 658 O O . ALA A 1 90 ? 9.676 -16.469 8.681 1.00 57.00 90 ALA A O 1
ATOM 659 N N . ALA A 1 91 ? 11.300 -15.930 7.221 1.00 57.81 91 ALA A N 1
ATOM 660 C CA . ALA A 1 91 ? 12.406 -16.076 8.163 1.00 57.81 91 ALA A CA 1
ATOM 661 C C . ALA A 1 91 ? 12.252 -15.125 9.356 1.00 57.81 91 ALA A C 1
ATOM 663 O O . ALA A 1 91 ? 12.549 -15.491 10.494 1.00 57.81 91 ALA A O 1
ATOM 664 N N . TRP A 1 92 ? 11.724 -13.922 9.120 1.00 55.06 92 TRP A N 1
ATOM 665 C CA . TRP A 1 92 ? 11.550 -12.933 10.178 1.00 55.06 92 TRP A CA 1
ATOM 666 C C . TRP A 1 92 ? 10.383 -13.227 11.123 1.00 55.06 92 TRP A C 1
ATOM 668 O O . TRP A 1 92 ? 10.404 -12.805 12.279 1.00 55.06 92 TRP A O 1
ATOM 678 N N . VAL A 1 93 ? 9.394 -13.980 10.643 1.00 50.62 93 VAL A N 1
ATOM 679 C CA . VAL A 1 93 ? 8.215 -14.429 11.401 1.00 50.62 93 VAL A CA 1
ATOM 680 C C . VAL A 1 93 ? 8.433 -15.835 11.987 1.00 50.62 93 VAL A C 1
ATOM 682 O O . VAL A 1 93 ? 7.601 -16.331 12.740 1.00 50.62 93 VAL A O 1
ATOM 685 N N . ARG A 1 94 ? 9.577 -16.475 11.690 1.00 53.53 94 ARG A N 1
ATOM 686 C CA . ARG A 1 94 ? 9.910 -17.857 12.081 1.00 53.53 94 ARG A CA 1
ATOM 687 C C . ARG A 1 94 ? 8.830 -18.870 11.675 1.00 53.53 94 ARG A C 1
ATOM 689 O O . ARG A 1 94 ? 8.567 -19.824 12.403 1.00 53.53 94 ARG A O 1
ATOM 696 N N . ARG A 1 95 ? 8.202 -18.675 10.513 1.00 53.31 95 ARG A N 1
ATOM 697 C CA . ARG A 1 95 ? 7.229 -19.619 9.942 1.00 53.31 95 ARG A CA 1
ATOM 698 C C . ARG A 1 95 ? 7.690 -20.110 8.575 1.00 53.31 95 ARG A C 1
ATOM 700 O O . ARG A 1 95 ? 8.377 -19.394 7.854 1.00 53.31 95 ARG A O 1
ATOM 707 N N . SER A 1 96 ? 7.329 -21.342 8.229 1.00 58.28 96 SER A N 1
ATOM 708 C CA . SER A 1 96 ? 7.585 -21.907 6.904 1.00 58.28 96 SER A CA 1
ATOM 709 C C . SER A 1 96 ? 6.625 -21.311 5.871 1.00 58.28 96 SER A C 1
ATOM 711 O O . SER A 1 96 ? 5.436 -21.137 6.136 1.00 58.28 96 SER A O 1
ATOM 713 N N . VAL A 1 97 ? 7.148 -20.996 4.683 1.00 61.69 97 VAL A N 1
ATOM 714 C CA . VAL A 1 97 ? 6.332 -20.557 3.541 1.00 61.69 97 VAL A CA 1
ATOM 715 C C . VAL A 1 97 ? 5.591 -21.777 2.989 1.00 61.69 97 VAL A C 1
ATOM 717 O O . VAL A 1 97 ? 6.253 -22.755 2.626 1.00 61.69 97 VAL A O 1
ATOM 720 N N . PRO A 1 98 ? 4.252 -21.762 2.899 1.00 69.44 98 PRO A N 1
ATOM 721 C CA . PRO A 1 98 ? 3.519 -22.871 2.307 1.00 69.44 98 PRO A CA 1
ATOM 722 C C . PRO A 1 98 ? 3.823 -22.975 0.804 1.00 69.44 98 PRO A C 1
ATOM 724 O O . PRO A 1 98 ? 4.057 -21.975 0.125 1.00 69.44 98 PRO A O 1
ATOM 727 N N . LEU A 1 99 ? 3.782 -24.196 0.259 1.00 75.25 99 LEU A N 1
ATOM 728 C CA . LEU A 1 99 ? 4.124 -24.464 -1.147 1.00 75.25 99 LEU A CA 1
ATOM 729 C C . LEU A 1 99 ? 3.295 -23.621 -2.133 1.00 75.25 99 LEU A C 1
ATOM 731 O O . LEU A 1 99 ? 3.809 -23.178 -3.156 1.00 75.25 99 LEU A O 1
ATOM 735 N N . ARG A 1 100 ? 2.029 -23.347 -1.793 1.00 73.19 100 ARG A N 1
ATOM 736 C CA . ARG A 1 100 ? 1.118 -22.496 -2.572 1.00 73.19 100 ARG A CA 1
ATOM 737 C C . ARG A 1 100 ? 1.655 -21.071 -2.761 1.00 73.19 100 ARG A C 1
ATOM 739 O O . ARG A 1 100 ? 1.552 -20.533 -3.860 1.00 73.19 100 ARG A O 1
ATOM 746 N N . ASP A 1 101 ? 2.271 -20.492 -1.736 1.00 69.19 101 ASP A N 1
ATOM 747 C CA . ASP A 1 101 ? 2.797 -19.121 -1.786 1.00 69.19 101 ASP A CA 1
ATOM 748 C C . ASP A 1 101 ? 4.085 -19.073 -2.596 1.00 69.19 101 ASP A C 1
ATOM 750 O O . ASP A 1 101 ? 4.288 -18.164 -3.397 1.00 69.19 101 ASP A O 1
ATOM 754 N N . TRP A 1 102 ? 4.912 -20.113 -2.474 1.00 76.19 102 TRP A N 1
ATOM 755 C CA . TRP A 1 102 ? 6.059 -20.325 -3.353 1.00 76.19 102 TRP A CA 1
ATOM 756 C C . TRP A 1 102 ? 5.646 -20.430 -4.822 1.00 76.19 102 TRP A C 1
ATOM 758 O O . TRP A 1 102 ? 6.248 -19.780 -5.674 1.00 76.19 102 TRP A O 1
ATOM 768 N N . MET A 1 103 ? 4.594 -21.195 -5.125 1.00 79.12 103 MET A N 1
ATOM 769 C CA . MET A 1 103 ? 4.062 -21.297 -6.484 1.00 79.12 103 MET A CA 1
ATOM 770 C C . MET A 1 103 ? 3.543 -19.948 -6.992 1.00 79.12 103 MET A C 1
ATOM 772 O O . MET A 1 103 ? 3.840 -19.584 -8.126 1.00 79.12 103 MET A O 1
ATOM 776 N N . GLY A 1 104 ? 2.826 -19.185 -6.161 1.00 77.25 104 GLY A N 1
ATOM 777 C CA . GLY A 1 104 ? 2.354 -17.841 -6.509 1.00 77.25 104 GLY A CA 1
ATOM 778 C C . GLY A 1 104 ? 3.499 -16.858 -6.780 1.00 77.25 104 GLY A C 1
ATOM 779 O O . GLY A 1 104 ? 3.462 -16.106 -7.753 1.00 77.25 104 GLY A O 1
ATOM 780 N N . ALA A 1 105 ? 4.567 -16.915 -5.988 1.00 71.81 105 ALA A N 1
ATOM 781 C CA . ALA A 1 105 ? 5.767 -16.100 -6.174 1.00 71.81 105 ALA A CA 1
ATOM 782 C C . ALA A 1 105 ? 6.532 -16.435 -7.445 1.00 71.81 105 ALA A C 1
ATOM 784 O O . ALA A 1 105 ? 6.885 -15.539 -8.211 1.00 71.81 105 ALA A O 1
ATOM 785 N N . VAL A 1 106 ? 6.756 -17.728 -7.683 1.00 77.88 106 VAL A N 1
ATOM 786 C CA . VAL A 1 106 ? 7.424 -18.216 -8.889 1.00 77.88 106 VAL A CA 1
ATOM 787 C C . VAL A 1 106 ? 6.588 -17.885 -10.115 1.00 77.88 106 VAL A C 1
ATOM 789 O O . VAL A 1 106 ? 7.137 -17.368 -11.079 1.00 77.88 106 VAL A O 1
ATOM 792 N N . ALA A 1 107 ? 5.270 -18.089 -10.071 1.00 83.38 107 ALA A N 1
ATOM 793 C CA . ALA A 1 107 ? 4.375 -17.690 -11.150 1.00 83.38 107 ALA A CA 1
ATOM 794 C C . ALA A 1 107 ? 4.452 -16.180 -11.407 1.00 83.38 107 ALA A C 1
ATOM 796 O O . ALA A 1 107 ? 4.662 -15.770 -12.542 1.00 83.38 107 ALA A O 1
ATOM 797 N N . THR A 1 108 ? 4.386 -15.347 -10.364 1.00 77.19 108 THR A N 1
ATOM 798 C CA . THR A 1 108 ? 4.497 -13.886 -10.510 1.00 77.19 108 THR A CA 1
ATOM 799 C C . THR A 1 108 ? 5.814 -13.492 -11.175 1.00 77.19 108 THR A C 1
ATOM 801 O O . THR A 1 108 ? 5.824 -12.707 -12.123 1.00 77.19 108 THR A O 1
ATOM 804 N N . ALA A 1 109 ? 6.922 -14.073 -10.711 1.00 76.50 109 ALA A N 1
ATOM 805 C CA . ALA A 1 109 ? 8.246 -13.803 -11.243 1.00 76.50 109 ALA A CA 1
ATOM 806 C C . ALA A 1 109 ? 8.389 -14.269 -12.704 1.00 76.50 109 ALA A C 1
ATOM 808 O O . ALA A 1 109 ? 8.840 -13.524 -13.569 1.00 76.50 109 ALA A O 1
ATOM 809 N N . VAL A 1 110 ? 7.968 -15.491 -13.018 1.00 80.94 110 VAL A N 1
ATOM 810 C CA . VAL A 1 110 ? 8.042 -16.029 -14.382 1.00 80.94 110 VAL A CA 1
ATOM 811 C C . VAL A 1 110 ? 7.137 -15.240 -15.329 1.00 80.94 110 VAL A C 1
ATOM 813 O O . VAL A 1 110 ? 7.573 -14.865 -16.414 1.00 80.94 110 VAL A O 1
ATOM 816 N N . GLY A 1 111 ? 5.909 -14.930 -14.911 1.00 81.50 111 GLY A N 1
ATOM 817 C CA . GLY A 1 111 ? 4.958 -14.150 -15.697 1.00 81.50 111 GLY A CA 1
ATOM 818 C C . GLY A 1 111 ? 5.475 -12.751 -16.021 1.00 81.50 111 GLY A C 1
ATOM 819 O O . GLY A 1 111 ? 5.486 -12.358 -17.186 1.00 81.50 111 GLY A O 1
ATOM 820 N N . LEU A 1 112 ? 5.995 -12.035 -15.018 1.00 80.12 112 LEU A N 1
ATOM 821 C CA . LEU A 1 112 ? 6.597 -10.716 -15.214 1.00 80.12 112 LEU A CA 1
ATOM 822 C C . LEU A 1 112 ? 7.822 -10.781 -16.139 1.00 80.12 112 LEU A C 1
ATOM 824 O O . LEU A 1 112 ? 7.976 -9.930 -17.012 1.00 80.12 112 LEU A O 1
ATOM 828 N N . ALA A 1 113 ? 8.677 -11.797 -15.995 1.00 79.00 113 ALA A N 1
ATOM 829 C CA . ALA A 1 113 ? 9.838 -11.972 -16.865 1.00 79.00 113 ALA A CA 1
ATOM 830 C C . ALA A 1 113 ? 9.426 -12.212 -18.327 1.00 79.00 113 ALA A C 1
ATOM 832 O O . ALA A 1 113 ? 9.968 -11.569 -19.226 1.00 79.00 113 ALA A O 1
ATOM 833 N N . ILE A 1 114 ? 8.443 -13.087 -18.564 1.00 82.50 114 ILE A N 1
ATOM 834 C CA . ILE A 1 114 ? 7.880 -13.328 -19.899 1.00 82.50 114 ILE A CA 1
ATOM 835 C C . ILE A 1 114 ? 7.276 -12.034 -20.454 1.00 82.50 114 ILE A C 1
ATOM 837 O O . ILE A 1 114 ? 7.563 -11.673 -21.593 1.00 82.50 114 ILE A O 1
ATOM 841 N N . PHE A 1 115 ? 6.490 -11.317 -19.645 1.00 81.81 115 PHE A N 1
ATOM 842 C CA . PHE A 1 115 ? 5.844 -10.066 -20.036 1.00 81.81 115 PHE A CA 1
ATOM 843 C C . PHE A 1 115 ? 6.861 -9.008 -20.472 1.00 81.81 115 PHE A C 1
ATOM 845 O O . PHE A 1 115 ? 6.731 -8.445 -21.555 1.00 81.81 115 PHE A O 1
ATOM 852 N N . ILE A 1 116 ? 7.909 -8.789 -19.674 1.00 74.94 116 ILE A N 1
ATOM 853 C CA . ILE A 1 116 ? 8.967 -7.826 -19.994 1.00 74.94 116 ILE A CA 1
ATOM 854 C C . ILE A 1 116 ? 9.718 -8.255 -21.254 1.00 74.94 116 ILE A C 1
ATOM 856 O O . ILE A 1 116 ? 9.907 -7.441 -22.149 1.00 74.94 116 ILE A O 1
ATOM 860 N N . VAL A 1 117 ? 10.148 -9.517 -21.355 1.00 77.94 117 VAL A N 1
ATOM 861 C CA . VAL A 1 117 ? 10.933 -9.987 -22.509 1.00 77.94 117 VAL A CA 1
ATOM 862 C C . VAL A 1 117 ? 10.130 -9.894 -23.805 1.00 77.94 117 VAL A C 1
ATOM 864 O O . VAL A 1 117 ? 10.682 -9.498 -24.829 1.00 77.94 117 VAL A O 1
ATOM 867 N N . ALA A 1 118 ? 8.842 -10.225 -23.760 1.00 78.31 118 ALA A N 1
ATOM 868 C CA . ALA A 1 118 ? 7.961 -10.181 -24.918 1.00 78.31 118 ALA A CA 1
ATOM 869 C C . ALA A 1 118 ? 7.506 -8.753 -25.276 1.00 78.31 118 ALA A C 1
ATOM 871 O O . ALA A 1 118 ? 7.320 -8.452 -26.452 1.00 78.31 118 ALA A O 1
ATOM 872 N N . GLY A 1 119 ? 7.347 -7.882 -24.274 1.00 66.62 119 GLY A N 1
ATOM 873 C CA . GLY A 1 119 ? 6.904 -6.493 -24.420 1.00 66.62 119 GLY A CA 1
ATOM 874 C C . GLY A 1 119 ? 8.028 -5.472 -24.597 1.00 66.62 119 GLY A C 1
ATOM 875 O O . GLY A 1 119 ? 7.741 -4.279 -24.664 1.00 66.62 119 GLY A O 1
ATOM 876 N N . ARG A 1 120 ? 9.294 -5.910 -24.651 1.00 65.94 120 ARG A N 1
ATOM 877 C CA . ARG A 1 120 ? 10.460 -5.031 -24.803 1.00 65.94 120 ARG A CA 1
ATOM 878 C C . ARG A 1 120 ? 10.317 -4.140 -26.044 1.00 65.94 120 ARG A C 1
ATOM 880 O O . ARG A 1 120 ? 10.311 -4.671 -27.159 1.00 65.94 120 ARG A O 1
ATOM 887 N N . PRO A 1 121 ? 10.261 -2.806 -25.878 1.00 58.62 121 PRO A N 1
ATOM 888 C CA . PRO A 1 121 ? 10.437 -1.893 -26.997 1.00 58.62 121 PRO A CA 1
ATOM 889 C C . PRO A 1 121 ? 11.855 -2.075 -27.552 1.00 58.62 121 PRO A C 1
ATOM 891 O O . PRO A 1 121 ? 12.808 -2.234 -26.783 1.00 58.62 121 PRO A O 1
ATOM 894 N N . HIS A 1 122 ? 12.018 -2.061 -28.875 1.00 57.50 122 HIS A N 1
ATOM 895 C CA . HIS A 1 122 ? 13.358 -1.924 -29.451 1.00 57.50 122 HIS A CA 1
ATOM 896 C C . HIS A 1 122 ? 13.862 -0.514 -29.128 1.00 57.50 122 HIS A C 1
ATOM 898 O O . HIS A 1 122 ? 13.094 0.437 -29.243 1.00 57.50 122 HIS A O 1
ATOM 904 N N . GLN A 1 123 ? 15.117 -0.378 -28.683 1.00 51.75 123 GLN A N 1
ATOM 905 C CA . GLN A 1 123 ? 15.678 0.933 -28.340 1.00 51.75 123 GLN A CA 1
ATOM 906 C C . GLN A 1 123 ? 15.600 1.863 -29.560 1.00 51.75 123 GLN A C 1
ATOM 908 O O . GLN A 1 123 ? 16.151 1.541 -30.614 1.00 51.75 123 GLN A O 1
ATOM 913 N N . GLY A 1 124 ? 14.903 2.992 -29.411 1.00 48.47 124 GLY A N 1
ATOM 914 C CA . GLY A 1 124 ? 14.910 4.070 -30.393 1.00 48.47 124 GLY A CA 1
ATOM 915 C C . GLY A 1 124 ? 16.300 4.705 -30.494 1.00 48.47 124 GLY A C 1
ATOM 916 O O . GLY A 1 124 ? 17.096 4.655 -29.558 1.00 48.47 124 GLY A O 1
ATOM 917 N N . ALA A 1 125 ? 16.612 5.306 -31.643 1.00 42.28 125 ALA A N 1
ATOM 918 C CA . ALA A 1 125 ? 17.942 5.831 -31.976 1.00 42.28 125 ALA A CA 1
ATOM 919 C C . ALA A 1 125 ? 18.403 7.054 -31.145 1.00 42.28 125 ALA A C 1
ATOM 921 O O . ALA A 1 125 ? 19.501 7.562 -31.369 1.00 42.28 125 ALA A O 1
ATOM 922 N N . THR A 1 126 ? 17.591 7.556 -30.212 1.00 45.62 126 THR A N 1
ATOM 923 C CA . THR A 1 126 ? 17.846 8.806 -29.484 1.00 45.62 126 THR A CA 1
ATOM 924 C C . THR A 1 126 ? 18.091 8.551 -27.999 1.00 45.62 126 THR A C 1
ATOM 926 O O . THR A 1 126 ? 17.161 8.255 -27.257 1.00 45.62 126 THR A O 1
ATOM 929 N N . SER A 1 127 ? 19.335 8.748 -27.549 1.00 52.19 127 SER A N 1
ATOM 930 C CA . SER A 1 127 ? 19.760 8.644 -26.138 1.00 52.19 127 SER A CA 1
ATOM 931 C C . SER A 1 127 ? 19.209 9.745 -25.219 1.00 52.19 127 SER A C 1
ATOM 933 O O . SER A 1 127 ? 19.590 9.824 -24.057 1.00 52.19 127 SER A O 1
ATOM 935 N N . THR A 1 128 ? 18.357 10.646 -25.712 1.00 57.38 128 THR A N 1
ATOM 936 C CA . THR A 1 128 ? 17.725 11.683 -24.887 1.00 57.38 128 THR A CA 1
ATOM 937 C C . THR A 1 128 ? 16.381 12.051 -25.497 1.00 57.38 128 THR A C 1
ATOM 939 O O . THR A 1 128 ? 16.324 12.563 -26.617 1.00 57.38 128 THR A O 1
ATOM 942 N N . ALA A 1 129 ? 15.298 11.764 -24.779 1.00 61.72 129 ALA A N 1
ATOM 943 C CA . ALA A 1 129 ? 13.955 12.109 -25.220 1.00 61.72 129 ALA A CA 1
ATOM 944 C C . ALA A 1 129 ? 13.769 13.641 -25.261 1.00 61.72 129 ALA A C 1
ATOM 946 O O . ALA A 1 129 ? 14.186 14.332 -24.322 1.00 61.72 129 ALA A O 1
ATOM 947 N N . PRO A 1 130 ? 13.138 14.199 -26.309 1.00 71.25 130 PRO A N 1
ATOM 948 C CA . PRO A 1 130 ? 12.765 15.605 -26.357 1.00 71.25 130 PRO A CA 1
ATOM 949 C C . PRO A 1 130 ? 11.963 16.027 -25.110 1.00 71.25 130 PRO A C 1
ATOM 951 O O . PRO A 1 130 ? 11.075 15.292 -24.672 1.00 71.25 130 PRO A O 1
ATOM 954 N N . PRO A 1 131 ? 12.174 17.243 -24.565 1.00 73.06 131 PRO A N 1
ATOM 955 C CA . PRO A 1 131 ? 11.411 17.738 -23.414 1.00 73.06 131 PRO A CA 1
ATOM 956 C C . PRO A 1 131 ? 9.889 17.714 -23.626 1.00 73.06 131 PRO A C 1
ATOM 958 O O . PRO A 1 131 ? 9.128 17.573 -22.671 1.00 73.06 131 PRO A O 1
ATOM 961 N N . LEU A 1 132 ? 9.441 17.840 -24.879 1.00 76.81 132 LEU A N 1
ATOM 962 C CA . LEU A 1 132 ? 8.030 17.816 -25.252 1.00 76.81 132 LEU A CA 1
ATOM 963 C C . LEU A 1 132 ? 7.391 16.430 -25.058 1.00 76.81 132 LEU A C 1
ATOM 965 O O . LEU A 1 132 ? 6.249 16.357 -24.608 1.00 76.81 132 LEU A O 1
ATOM 969 N N . ASP A 1 133 ? 8.124 15.344 -25.312 1.00 77.00 133 ASP A N 1
ATOM 970 C CA . ASP A 1 133 ? 7.606 13.977 -25.172 1.00 77.00 133 ASP A CA 1
ATOM 971 C C . ASP A 1 133 ? 7.397 13.624 -23.696 1.00 77.00 133 ASP A C 1
ATOM 973 O O . ASP A 1 133 ? 6.389 13.018 -23.329 1.00 77.00 133 ASP A O 1
ATOM 977 N N . TRP A 1 134 ? 8.279 14.113 -22.818 1.00 81.94 134 TRP A N 1
ATOM 978 C CA . TRP A 1 134 ? 8.094 14.047 -21.367 1.00 81.94 134 TRP A CA 1
ATOM 979 C C . TRP A 1 134 ? 6.855 14.816 -20.897 1.00 81.94 134 TRP A C 1
ATOM 981 O O . TRP A 1 134 ? 6.103 14.313 -20.060 1.00 81.94 134 TRP A O 1
ATOM 991 N N . VAL A 1 135 ? 6.606 16.010 -21.444 1.00 83.00 135 VAL A N 1
ATOM 992 C CA . VAL A 1 135 ? 5.405 16.795 -21.112 1.00 83.00 135 VAL A CA 1
ATOM 993 C C . VAL A 1 135 ? 4.139 16.073 -21.570 1.00 83.00 135 VAL A C 1
ATOM 995 O O . VAL A 1 135 ? 3.180 15.989 -20.807 1.00 83.00 135 VAL A O 1
ATOM 998 N N . ILE A 1 136 ? 4.129 15.522 -22.785 1.00 83.06 136 ILE A N 1
ATOM 999 C CA . ILE A 1 136 ? 2.950 14.859 -23.349 1.00 83.06 136 ILE A CA 1
ATOM 1000 C C . ILE A 1 136 ? 2.705 13.515 -22.660 1.00 83.06 136 ILE A C 1
ATOM 1002 O O . ILE A 1 136 ? 1.637 13.303 -22.085 1.00 83.06 136 ILE A O 1
ATOM 1006 N N . VAL A 1 137 ? 3.673 12.600 -22.681 1.00 80.88 137 VAL A N 1
ATOM 1007 C CA . VAL A 1 137 ? 3.492 11.228 -22.182 1.00 80.88 137 VAL A CA 1
ATOM 1008 C C . VAL A 1 137 ? 3.527 11.196 -20.660 1.00 80.88 137 VAL A C 1
ATOM 1010 O O . VAL A 1 137 ? 2.624 10.633 -20.040 1.00 80.88 137 VAL A O 1
ATOM 1013 N N . GLY A 1 138 ? 4.505 11.863 -20.041 1.00 82.44 138 GLY A N 1
ATOM 1014 C CA . GLY A 1 138 ? 4.566 12.003 -18.585 1.00 82.44 138 GLY A CA 1
ATOM 1015 C C . GLY A 1 138 ? 3.348 12.751 -18.038 1.00 82.44 138 GLY A C 1
ATOM 1016 O O . GLY A 1 138 ? 2.743 12.306 -17.062 1.00 82.44 138 GLY A O 1
ATOM 1017 N N . GLY A 1 139 ? 2.915 13.822 -18.712 1.00 86.38 139 GLY A N 1
ATOM 1018 C CA . GLY A 1 139 ? 1.686 14.541 -18.369 1.00 86.38 139 GLY A CA 1
ATOM 1019 C C . GLY A 1 139 ? 0.430 13.678 -18.498 1.00 86.38 139 GLY A C 1
ATOM 1020 O O . GLY A 1 139 ? -0.411 13.695 -17.603 1.00 86.38 139 GLY A O 1
ATOM 1021 N N . THR A 1 140 ? 0.322 12.864 -19.552 1.00 87.31 140 THR A N 1
ATOM 1022 C CA . THR A 1 140 ? -0.808 11.934 -19.742 1.00 87.31 140 THR A CA 1
ATOM 1023 C C . THR A 1 140 ? -0.860 10.877 -18.640 1.00 87.31 140 THR A C 1
ATOM 1025 O O . THR A 1 140 ? -1.929 10.563 -18.121 1.00 87.31 140 THR A O 1
ATOM 1028 N N . ILE A 1 141 ? 0.294 10.356 -18.233 1.00 87.50 141 ILE A N 1
ATOM 1029 C CA . ILE A 1 141 ? 0.416 9.353 -17.171 1.00 87.50 141 ILE A CA 1
ATOM 1030 C C . ILE A 1 141 ? 0.066 9.933 -15.804 1.00 87.50 141 ILE A C 1
ATOM 1032 O O . ILE A 1 141 ? -0.675 9.310 -15.041 1.00 87.50 141 ILE A O 1
ATOM 1036 N N . LEU A 1 142 ? 0.526 11.151 -15.516 1.00 89.81 142 LEU A N 1
ATOM 1037 C CA . LEU A 1 142 ? 0.137 11.881 -14.312 1.00 89.81 142 LEU A CA 1
ATOM 1038 C C . LEU A 1 142 ? -1.362 12.200 -14.308 1.00 89.81 142 LEU A C 1
ATOM 1040 O O . LEU A 1 142 ? -2.018 12.031 -13.281 1.00 89.81 142 LEU A O 1
ATOM 1044 N N . ALA A 1 143 ? -1.920 12.611 -15.449 1.00 91.38 143 ALA A N 1
ATOM 1045 C CA . ALA A 1 143 ? -3.349 12.868 -15.592 1.00 91.38 143 ALA A CA 1
ATOM 1046 C C . ALA A 1 143 ? -4.178 11.594 -15.383 1.00 91.38 143 ALA A C 1
ATOM 1048 O O . ALA A 1 143 ? -5.199 11.642 -14.700 1.00 91.38 143 ALA A O 1
ATOM 1049 N N . LEU A 1 144 ? -3.723 10.449 -15.902 1.00 93.00 144 LEU A N 1
ATOM 1050 C CA . LEU A 1 144 ? -4.361 9.154 -15.679 1.00 93.00 144 LEU A CA 1
ATOM 1051 C C . LEU A 1 144 ? -4.309 8.750 -14.201 1.00 93.00 144 LEU A C 1
ATOM 1053 O O . LEU A 1 144 ? -5.340 8.390 -13.636 1.00 93.00 144 LEU A O 1
ATOM 1057 N N . ALA A 1 145 ? -3.145 8.857 -13.553 1.00 91.56 145 ALA A N 1
ATOM 1058 C CA . ALA A 1 145 ? -3.009 8.582 -12.124 1.00 91.56 145 ALA A CA 1
ATOM 1059 C C . ALA A 1 145 ? -3.937 9.486 -11.293 1.00 91.56 145 ALA A C 1
ATOM 1061 O O . ALA A 1 145 ? -4.647 9.006 -10.410 1.00 91.56 145 ALA A O 1
ATOM 1062 N N . LEU A 1 146 ? -4.005 10.781 -11.619 1.00 92.31 146 LEU A N 1
ATOM 1063 C CA . LEU A 1 146 ? -4.904 11.726 -10.962 1.00 92.31 146 LEU A CA 1
ATOM 1064 C C . LEU A 1 146 ? -6.379 11.378 -11.200 1.00 92.31 146 LEU A C 1
ATOM 1066 O O . LEU A 1 146 ? -7.167 11.403 -10.257 1.00 92.31 146 LEU A O 1
ATOM 1070 N N . ALA A 1 147 ? -6.761 11.021 -12.426 1.00 92.81 147 ALA A N 1
ATOM 1071 C CA . ALA A 1 147 ? -8.124 10.616 -12.752 1.00 92.81 147 ALA A CA 1
ATOM 1072 C C . ALA A 1 147 ? -8.544 9.374 -11.957 1.00 92.81 147 ALA A C 1
ATOM 1074 O O . ALA A 1 147 ? -9.628 9.366 -11.378 1.00 92.81 147 ALA A O 1
ATOM 1075 N N . LEU A 1 148 ? -7.673 8.365 -11.854 1.00 91.94 148 LEU A N 1
ATOM 1076 C CA . LEU A 1 148 ? -7.918 7.169 -11.042 1.00 91.94 148 LEU A CA 1
ATOM 1077 C C . LEU A 1 148 ? -8.136 7.519 -9.566 1.00 91.94 148 LEU A C 1
ATOM 1079 O O . LEU A 1 148 ? -9.063 6.997 -8.953 1.00 91.94 148 LEU A O 1
ATOM 1083 N N . VAL A 1 149 ? -7.350 8.448 -9.013 1.00 90.00 149 VAL A N 1
ATOM 1084 C CA . VAL A 1 149 ? -7.528 8.931 -7.632 1.00 90.00 149 VAL A CA 1
ATOM 1085 C C . VAL A 1 149 ? -8.851 9.682 -7.463 1.00 90.00 149 VAL A C 1
ATOM 1087 O O . VAL A 1 149 ? -9.588 9.428 -6.512 1.00 90.00 149 VAL A O 1
ATOM 1090 N N . LEU A 1 150 ? -9.178 10.601 -8.375 1.00 90.25 150 LEU A N 1
ATOM 1091 C CA . LEU A 1 150 ? -10.398 11.411 -8.298 1.00 90.25 150 LEU A CA 1
ATOM 1092 C C . LEU A 1 150 ? -11.670 10.577 -8.475 1.00 90.25 150 LEU A C 1
ATOM 1094 O O . LEU A 1 150 ? -12.672 10.854 -7.818 1.00 90.25 150 LEU A O 1
ATOM 1098 N N . ILE A 1 151 ? -11.632 9.576 -9.357 1.00 88.69 151 ILE A N 1
ATOM 1099 C CA . ILE A 1 151 ? -12.727 8.625 -9.557 1.00 88.69 151 ILE A CA 1
ATOM 1100 C C . ILE A 1 151 ? -12.826 7.701 -8.346 1.00 88.69 151 ILE A C 1
ATOM 1102 O O . ILE A 1 151 ? -13.916 7.540 -7.809 1.00 88.69 151 ILE A O 1
ATOM 1106 N N . GLY A 1 152 ? -11.700 7.144 -7.888 1.00 81.25 152 GLY A N 1
ATOM 1107 C CA . GLY A 1 152 ? -11.654 6.224 -6.753 1.00 81.25 152 GLY A CA 1
ATOM 1108 C C . GLY A 1 152 ? -12.263 6.821 -5.493 1.00 81.25 152 GLY A C 1
ATOM 1109 O O . GLY A 1 152 ? -13.108 6.182 -4.881 1.00 81.25 152 GLY A O 1
ATOM 1110 N N . ARG A 1 153 ? -11.953 8.085 -5.188 1.00 80.50 153 ARG A N 1
ATOM 1111 C CA . ARG A 1 153 ? -12.506 8.811 -4.030 1.00 80.50 153 ARG A CA 1
ATOM 1112 C C . ARG A 1 153 ? -14.023 9.002 -4.031 1.00 80.50 153 ARG A C 1
ATOM 1114 O O . ARG A 1 153 ? -14.573 9.481 -3.046 1.00 80.50 153 ARG A O 1
ATOM 1121 N N . ARG A 1 154 ? -14.701 8.713 -5.144 1.00 81.62 154 ARG A N 1
ATOM 1122 C CA . ARG A 1 154 ? -16.167 8.773 -5.253 1.00 81.62 154 ARG A CA 1
ATOM 1123 C C . ARG A 1 154 ? -16.828 7.403 -5.105 1.00 81.62 154 ARG A C 1
ATOM 1125 O O . ARG A 1 154 ? -18.044 7.315 -5.250 1.00 81.62 154 ARG A O 1
ATOM 1132 N N . LEU A 1 155 ? -16.045 6.348 -4.902 1.00 77.19 155 LEU A N 1
ATOM 1133 C CA . LEU A 1 155 ? -16.512 4.972 -4.798 1.00 77.19 155 LEU A CA 1
ATOM 1134 C C . LEU A 1 155 ? -16.344 4.458 -3.367 1.00 77.19 155 LEU A C 1
ATOM 1136 O O . LEU A 1 155 ? -15.593 5.021 -2.578 1.00 77.19 155 LEU A O 1
ATOM 1140 N N . ASP A 1 156 ? -17.015 3.351 -3.057 1.00 67.62 156 ASP A N 1
ATOM 1141 C CA . ASP A 1 156 ? -16.841 2.660 -1.779 1.00 67.62 156 ASP A CA 1
ATOM 1142 C C . ASP A 1 156 ? -15.416 2.094 -1.643 1.00 67.62 156 ASP A C 1
ATOM 1144 O O . ASP A 1 156 ? -14.782 1.732 -2.640 1.00 67.62 156 ASP A O 1
ATOM 1148 N N . ALA A 1 157 ? -14.945 1.925 -0.404 1.00 65.19 157 ALA A N 1
ATOM 1149 C CA . ALA A 1 157 ? -13.558 1.573 -0.075 1.00 65.19 157 ALA A CA 1
ATOM 1150 C C . ALA A 1 157 ? -13.004 0.353 -0.848 1.00 65.19 157 ALA A C 1
ATOM 1152 O O . ALA A 1 157 ? -11.875 0.379 -1.342 1.00 65.19 157 ALA A O 1
ATOM 1153 N N . ILE A 1 158 ? -13.827 -0.684 -1.058 1.00 67.31 158 ILE A N 1
ATOM 1154 C CA . ILE A 1 158 ? -13.463 -1.902 -1.811 1.00 67.31 158 ILE A CA 1
ATOM 1155 C C . ILE A 1 158 ? -13.131 -1.601 -3.283 1.00 67.31 158 ILE A C 1
ATOM 1157 O O . ILE A 1 158 ? -12.287 -2.269 -3.880 1.00 67.31 158 ILE A O 1
ATOM 1161 N N . ARG A 1 159 ? -13.795 -0.609 -3.886 1.00 74.81 159 ARG A N 1
ATOM 1162 C CA . ARG A 1 159 ? -13.595 -0.195 -5.285 1.00 74.81 159 ARG A CA 1
ATOM 1163 C C . ARG A 1 159 ? -12.587 0.947 -5.413 1.00 74.81 159 ARG A C 1
ATOM 1165 O O . ARG A 1 159 ? -11.915 1.040 -6.436 1.00 74.81 159 ARG A O 1
ATOM 1172 N N . GLU A 1 160 ? -12.455 1.783 -4.388 1.00 78.25 160 GLU A N 1
ATOM 1173 C CA . GLU A 1 160 ? -11.431 2.828 -4.313 1.00 78.25 160 GLU A CA 1
ATOM 1174 C C . GLU A 1 160 ? -10.019 2.227 -4.233 1.00 78.25 160 GLU A C 1
ATOM 1176 O O . GLU A 1 160 ? -9.124 2.629 -4.980 1.00 78.25 160 GLU A O 1
ATOM 1181 N N . ALA A 1 161 ? -9.825 1.224 -3.372 1.00 74.00 161 ALA A N 1
ATOM 1182 C CA . ALA A 1 161 ? -8.529 0.604 -3.112 1.00 74.00 161 ALA A CA 1
ATOM 1183 C C . ALA A 1 161 ? -7.759 0.158 -4.377 1.00 74.00 161 ALA A C 1
ATOM 1185 O O . ALA A 1 161 ? -6.599 0.556 -4.531 1.00 74.00 161 ALA A O 1
ATOM 1186 N N . PRO A 1 162 ? -8.340 -0.614 -5.322 1.00 82.12 162 PRO A N 1
ATOM 1187 C CA . PRO A 1 162 ? -7.637 -0.993 -6.546 1.00 82.12 162 PRO A CA 1
ATOM 1188 C C . PRO A 1 162 ? -7.300 0.201 -7.449 1.00 82.12 162 PRO A C 1
ATOM 1190 O O . PRO A 1 162 ? -6.278 0.158 -8.129 1.00 82.12 162 PRO A O 1
ATOM 1193 N N . LEU A 1 163 ? -8.101 1.273 -7.457 1.00 88.56 163 LEU A N 1
ATOM 1194 C CA . LEU A 1 163 ? -7.831 2.463 -8.276 1.00 88.56 163 LEU A CA 1
ATOM 1195 C C . LEU A 1 163 ? -6.667 3.288 -7.716 1.00 88.56 163 LEU A C 1
ATOM 1197 O O . LEU A 1 163 ? -5.808 3.730 -8.480 1.00 88.56 163 LEU A O 1
ATOM 1201 N N . LEU A 1 164 ? -6.586 3.441 -6.390 1.00 83.00 164 LEU A N 1
ATOM 1202 C CA . LEU A 1 164 ? -5.429 4.069 -5.744 1.00 83.00 164 LEU A CA 1
ATOM 1203 C C . LEU A 1 164 ? -4.157 3.234 -5.934 1.00 83.00 164 LEU A C 1
ATOM 1205 O O . LEU A 1 164 ? -3.092 3.786 -6.207 1.00 83.00 164 LEU A O 1
ATOM 1209 N N . ALA A 1 165 ? -4.273 1.907 -5.851 1.00 82.56 165 ALA A N 1
ATOM 1210 C CA . ALA A 1 165 ? -3.177 0.982 -6.120 1.00 82.56 165 ALA A CA 1
ATOM 1211 C C . ALA A 1 165 ? -2.694 1.056 -7.578 1.00 82.56 165 ALA A C 1
ATOM 1213 O O . ALA A 1 165 ? -1.489 1.074 -7.824 1.00 82.56 165 ALA A O 1
ATOM 1214 N N . ALA A 1 166 ? -3.619 1.164 -8.538 1.00 90.88 166 ALA A N 1
ATOM 1215 C CA . ALA A 1 166 ? -3.296 1.384 -9.945 1.00 90.88 166 ALA A CA 1
ATOM 1216 C C . ALA A 1 166 ? -2.546 2.706 -10.145 1.00 90.88 166 ALA A C 1
ATOM 1218 O O . ALA A 1 166 ? -1.499 2.729 -10.787 1.00 90.88 166 ALA A O 1
ATOM 1219 N N . ALA A 1 167 ? -3.046 3.798 -9.559 1.00 91.50 167 ALA A N 1
ATOM 1220 C CA . ALA A 1 167 ? -2.399 5.103 -9.627 1.00 91.50 167 ALA A CA 1
ATOM 1221 C C . ALA A 1 167 ? -0.983 5.071 -9.026 1.00 91.50 167 ALA A C 1
ATOM 1223 O O . ALA A 1 167 ? -0.056 5.622 -9.616 1.00 91.50 167 ALA A O 1
ATOM 1224 N N . ALA A 1 168 ? -0.793 4.373 -7.901 1.00 87.06 168 ALA A N 1
ATOM 1225 C CA . ALA A 1 168 ? 0.524 4.161 -7.308 1.00 87.06 168 ALA A CA 1
ATOM 1226 C C . ALA A 1 168 ? 1.465 3.391 -8.248 1.00 87.06 168 ALA A C 1
ATOM 1228 O O . ALA A 1 168 ? 2.580 3.844 -8.492 1.00 87.06 168 ALA A O 1
ATOM 1229 N N . GLY A 1 169 ? 1.004 2.271 -8.817 1.00 83.94 169 GLY A N 1
ATOM 1230 C CA . GLY A 1 169 ? 1.780 1.490 -9.782 1.00 83.94 169 GLY A CA 1
ATOM 1231 C C . GLY A 1 169 ? 2.191 2.323 -10.996 1.00 83.94 169 GLY A C 1
ATOM 1232 O O . GLY A 1 169 ? 3.359 2.331 -11.372 1.00 83.94 169 GLY A O 1
ATOM 1233 N N . ILE A 1 170 ? 1.272 3.119 -11.547 1.00 91.00 170 ILE A N 1
ATOM 1234 C CA . ILE A 1 170 ? 1.554 4.034 -12.662 1.00 91.00 170 ILE A CA 1
ATOM 1235 C C . ILE A 1 170 ? 2.657 5.040 -12.298 1.00 91.00 170 ILE A C 1
ATOM 1237 O O . ILE A 1 170 ? 3.590 5.239 -13.079 1.00 91.00 170 ILE A O 1
ATOM 1241 N N . LEU A 1 171 ? 2.589 5.645 -11.107 1.00 89.69 171 LEU A N 1
ATOM 1242 C CA . LEU A 1 171 ? 3.627 6.562 -10.627 1.00 89.69 171 LEU A CA 1
ATOM 1243 C C . LEU A 1 171 ? 4.975 5.867 -10.409 1.00 89.69 171 LEU A C 1
ATOM 1245 O O . LEU A 1 171 ? 6.007 6.476 -10.672 1.00 89.69 171 LEU A O 1
ATOM 1249 N N . PHE A 1 172 ? 4.995 4.605 -9.974 1.00 83.12 172 PHE A N 1
ATOM 1250 C CA . PHE A 1 172 ? 6.237 3.834 -9.870 1.00 83.12 172 PHE A CA 1
ATOM 1251 C C . PHE A 1 172 ? 6.819 3.474 -11.241 1.00 83.12 172 PHE A C 1
ATOM 1253 O O . PHE A 1 172 ? 8.035 3.538 -11.414 1.00 83.12 172 PHE A O 1
ATOM 1260 N N . GLY A 1 173 ? 5.980 3.203 -12.245 1.00 82.00 173 GLY A N 1
ATOM 1261 C CA . GLY A 1 173 ? 6.430 3.067 -13.634 1.00 82.00 173 GLY A CA 1
ATOM 1262 C C . GLY A 1 173 ? 7.078 4.357 -14.152 1.00 82.00 173 GLY A C 1
ATOM 1263 O O . GLY A 1 173 ? 8.162 4.320 -14.736 1.00 82.00 173 GLY A O 1
ATOM 1264 N N . LEU A 1 174 ? 6.467 5.511 -13.850 1.00 86.75 174 LEU A N 1
ATOM 1265 C CA . LEU A 1 174 ? 7.026 6.834 -14.148 1.00 86.75 174 LEU A CA 1
ATOM 1266 C C . LEU A 1 174 ? 8.342 7.101 -13.419 1.00 86.75 174 LEU A C 1
ATOM 1268 O O . LEU A 1 174 ? 9.310 7.550 -14.031 1.00 86.75 174 LEU A O 1
ATOM 1272 N N . GLN A 1 175 ? 8.402 6.767 -12.132 1.00 83.69 175 GLN A N 1
ATOM 1273 C CA . GLN A 1 175 ? 9.620 6.841 -11.336 1.00 83.69 175 GLN A CA 1
ATOM 1274 C C . GLN A 1 175 ? 10.740 6.008 -11.966 1.00 83.69 175 GLN A C 1
ATOM 1276 O O . GLN A 1 175 ? 11.868 6.484 -12.050 1.00 83.69 175 GLN A O 1
ATOM 1281 N N . GLY A 1 176 ? 10.444 4.784 -12.413 1.00 77.00 176 GLY A N 1
ATOM 1282 C CA . GLY A 1 176 ? 11.413 3.899 -13.057 1.00 77.00 176 GLY A CA 1
ATOM 1283 C C . GLY A 1 176 ? 12.018 4.516 -14.318 1.00 77.00 176 GLY A C 1
ATOM 1284 O O . GLY A 1 176 ? 13.239 4.527 -14.465 1.00 77.00 176 GLY A O 1
ATOM 1285 N N . ALA A 1 177 ? 11.185 5.106 -15.178 1.00 79.00 177 ALA A N 1
ATOM 1286 C CA . ALA A 1 177 ? 11.656 5.786 -16.382 1.00 79.00 177 ALA A CA 1
ATOM 1287 C C . ALA A 1 177 ? 12.511 7.025 -16.062 1.00 79.00 177 ALA A C 1
ATOM 1289 O O . ALA A 1 177 ? 13.594 7.178 -16.615 1.00 79.00 177 ALA A O 1
ATOM 1290 N N . LEU A 1 178 ? 12.081 7.869 -15.117 1.00 82.69 178 LEU A N 1
ATOM 1291 C CA . LEU A 1 178 ? 12.858 9.039 -14.684 1.00 82.69 178 LEU A CA 1
ATOM 1292 C C . LEU A 1 178 ? 14.182 8.649 -14.015 1.00 82.69 178 LEU A C 1
ATOM 1294 O O . LEU A 1 178 ? 15.166 9.378 -14.108 1.00 82.69 178 LEU A O 1
ATOM 1298 N N . THR A 1 179 ? 14.203 7.501 -13.333 1.00 77.88 179 THR A N 1
ATOM 1299 C CA . THR A 1 179 ? 15.408 6.967 -12.690 1.00 77.88 179 THR A CA 1
ATOM 1300 C C . THR A 1 179 ? 16.453 6.594 -13.735 1.00 77.88 179 THR A C 1
ATOM 1302 O O . THR A 1 179 ? 17.630 6.836 -13.497 1.00 77.88 179 THR A O 1
ATOM 1305 N N . HIS A 1 180 ? 16.041 6.064 -14.891 1.00 74.00 180 HIS A N 1
ATOM 1306 C CA . HIS A 1 180 ? 16.950 5.771 -16.000 1.00 74.00 180 HIS A CA 1
ATOM 1307 C C . HIS A 1 180 ? 17.662 7.042 -16.488 1.00 74.00 180 HIS A C 1
ATOM 1309 O O . HIS A 1 180 ? 18.883 7.120 -16.408 1.00 74.00 180 HIS A O 1
ATOM 1315 N N . ASP A 1 181 ? 16.907 8.076 -16.872 1.00 75.94 181 ASP A N 1
ATOM 1316 C CA . ASP A 1 181 ? 17.470 9.357 -17.332 1.00 75.94 181 ASP A CA 1
ATOM 1317 C C . ASP A 1 181 ? 18.350 10.031 -16.261 1.00 75.94 181 ASP A C 1
ATOM 1319 O O . ASP A 1 181 ? 19.376 10.643 -16.562 1.00 75.94 181 ASP A O 1
ATOM 1323 N N . ALA A 1 182 ? 17.961 9.924 -14.986 1.00 78.81 182 ALA A N 1
ATOM 1324 C CA . ALA A 1 182 ? 18.745 10.445 -13.871 1.00 78.81 182 ALA A CA 1
ATOM 1325 C C . ALA A 1 182 ? 20.090 9.709 -13.718 1.00 78.81 182 ALA A C 1
ATOM 1327 O O . ALA A 1 182 ? 21.107 10.337 -13.425 1.00 78.81 182 ALA A O 1
ATOM 1328 N N . ILE A 1 183 ? 20.113 8.390 -13.931 1.00 73.06 183 ILE A N 1
ATOM 1329 C CA . ILE A 1 183 ? 21.347 7.598 -13.919 1.00 73.06 183 ILE A CA 1
ATOM 1330 C C . ILE A 1 183 ? 22.238 7.990 -15.101 1.00 73.06 183 ILE A C 1
ATOM 1332 O O . ILE A 1 183 ? 23.418 8.247 -14.882 1.00 73.06 183 ILE A O 1
ATOM 1336 N N . ASP A 1 184 ? 21.687 8.146 -16.306 1.00 74.50 184 ASP A N 1
ATOM 1337 C CA . ASP A 1 184 ? 22.458 8.584 -17.479 1.00 74.50 184 ASP A CA 1
ATOM 1338 C C . ASP A 1 184 ? 23.120 9.958 -17.237 1.00 74.50 184 ASP A C 1
ATOM 1340 O O . ASP A 1 184 ? 24.295 10.180 -17.550 1.00 74.50 184 ASP A O 1
ATOM 1344 N N . ALA A 1 185 ? 22.403 10.887 -16.595 1.00 76.44 185 ALA A N 1
ATOM 1345 C CA . ALA A 1 185 ? 22.951 12.186 -16.197 1.00 76.44 185 ALA A CA 1
ATOM 1346 C C . ALA A 1 185 ? 24.053 12.076 -15.122 1.00 76.44 185 ALA A C 1
ATOM 1348 O O . ALA A 1 185 ? 25.022 12.843 -15.130 1.00 76.44 185 ALA A O 1
ATOM 1349 N N . LEU A 1 186 ? 23.923 11.121 -14.197 1.00 76.75 186 LEU A N 1
ATOM 1350 C CA . LEU A 1 186 ? 24.932 10.841 -13.176 1.00 76.75 186 LEU A CA 1
ATOM 1351 C C . LEU A 1 186 ? 26.207 10.247 -13.792 1.00 76.75 186 LEU A C 1
ATOM 1353 O O . LEU A 1 186 ? 27.304 10.632 -13.388 1.00 76.75 186 LEU A O 1
ATOM 1357 N N . GLU A 1 187 ? 26.079 9.343 -14.763 1.00 73.62 187 GLU A N 1
ATOM 1358 C CA . GLU A 1 187 ? 27.217 8.716 -15.444 1.00 73.62 187 GLU A CA 1
ATOM 1359 C C . GLU A 1 187 ? 27.978 9.705 -16.332 1.00 73.62 187 GLU A C 1
ATOM 1361 O O . GLU A 1 187 ? 29.209 9.691 -16.367 1.00 73.62 187 GLU A O 1
ATOM 1366 N N . THR A 1 188 ? 27.261 10.600 -17.014 1.00 78.00 188 THR A N 1
ATOM 1367 C CA . THR A 1 188 ? 27.861 11.572 -17.941 1.00 78.00 188 THR A CA 1
ATOM 1368 C C . THR A 1 188 ? 28.494 12.774 -17.240 1.00 78.00 188 THR A C 1
ATOM 1370 O O . THR A 1 188 ? 29.535 13.260 -17.684 1.00 78.00 188 THR A O 1
ATOM 1373 N N . GLY A 1 189 ? 27.890 13.268 -16.152 1.00 76.88 189 GLY A N 1
ATOM 1374 C CA . GLY A 1 189 ? 28.272 14.543 -15.534 1.00 76.88 189 GLY A CA 1
ATOM 1375 C C . GLY A 1 189 ? 28.447 14.518 -14.013 1.00 76.88 189 GLY A C 1
ATOM 1376 O O . GLY A 1 189 ? 28.672 15.571 -13.408 1.00 76.88 189 GLY A O 1
ATOM 1377 N N . GLY A 1 190 ? 28.336 13.356 -13.370 1.00 79.94 190 GLY A N 1
ATOM 1378 C CA . GLY A 1 190 ? 28.499 13.208 -11.926 1.00 79.94 190 GLY A CA 1
ATOM 1379 C C . GLY A 1 190 ? 27.361 13.810 -11.092 1.00 79.94 190 GLY A C 1
ATOM 1380 O O . GLY A 1 190 ? 26.317 14.233 -11.591 1.00 79.94 190 GLY A O 1
ATOM 1381 N N . LEU A 1 191 ? 27.565 13.846 -9.770 1.00 81.38 191 LEU A N 1
ATOM 1382 C CA . LEU A 1 191 ? 26.516 14.184 -8.797 1.00 81.38 191 LEU A CA 1
ATOM 1383 C C . LEU A 1 191 ? 25.957 15.607 -8.965 1.00 81.38 191 LEU A C 1
ATOM 1385 O O . LEU A 1 191 ? 24.771 15.834 -8.743 1.00 81.38 191 LEU A O 1
ATOM 1389 N N . LEU A 1 192 ? 26.798 16.566 -9.363 1.00 83.25 192 LEU A N 1
ATOM 1390 C CA . LEU A 1 192 ? 26.368 17.951 -9.564 1.00 83.25 192 LEU A CA 1
ATOM 1391 C C . LEU A 1 192 ? 25.368 18.059 -10.725 1.00 83.25 192 LEU A C 1
ATOM 1393 O O . LEU A 1 192 ? 24.365 18.757 -10.610 1.00 83.25 192 LEU A O 1
ATOM 1397 N N . THR A 1 193 ? 25.622 17.323 -11.808 1.00 80.56 193 THR A N 1
ATOM 1398 C CA . THR A 1 193 ? 24.761 17.286 -12.996 1.00 80.56 193 THR A CA 1
ATOM 1399 C C . THR A 1 193 ? 23.434 16.608 -12.677 1.00 80.56 193 THR A C 1
ATOM 1401 O O . THR A 1 193 ? 22.382 17.135 -13.026 1.00 80.56 193 THR A O 1
ATOM 1404 N N . LEU A 1 194 ? 23.457 15.518 -11.900 1.00 81.19 194 LEU A N 1
ATOM 1405 C CA . LEU A 1 194 ? 22.240 14.887 -11.384 1.00 81.19 194 LEU A CA 1
ATOM 1406 C C . LEU A 1 194 ? 21.362 15.887 -10.609 1.00 81.19 194 LEU A C 1
ATOM 1408 O O . LEU A 1 194 ? 20.166 15.981 -10.868 1.00 81.19 194 LEU A O 1
ATOM 1412 N N . LEU A 1 195 ? 21.939 16.670 -9.691 1.00 85.19 195 LEU A N 1
ATOM 1413 C CA . LEU A 1 195 ? 21.183 17.638 -8.879 1.00 85.19 195 LEU A CA 1
ATOM 1414 C C . LEU A 1 195 ? 20.619 18.821 -9.684 1.00 85.19 195 LEU A C 1
ATOM 1416 O O . LEU A 1 195 ? 19.703 19.499 -9.214 1.00 85.19 195 LEU A O 1
ATOM 1420 N N . GLN A 1 196 ? 21.148 19.071 -10.882 1.00 85.31 196 GLN A N 1
ATOM 1421 C CA . GLN A 1 196 ? 20.646 20.088 -11.809 1.00 85.31 196 GLN A CA 1
ATOM 1422 C C . GLN A 1 196 ? 19.522 19.565 -12.717 1.00 85.31 196 GLN A C 1
ATOM 1424 O O . GLN A 1 196 ? 18.838 20.362 -13.358 1.00 85.31 196 GLN A O 1
ATOM 1429 N N . THR A 1 197 ? 19.298 18.249 -12.761 1.00 83.19 197 THR A N 1
ATOM 1430 C CA . THR A 1 197 ? 18.235 17.640 -13.570 1.00 83.19 197 THR A CA 1
ATOM 1431 C C . THR A 1 197 ? 16.897 17.662 -12.841 1.00 83.19 197 THR A C 1
ATOM 1433 O O . THR A 1 197 ? 16.811 17.383 -11.644 1.00 83.19 197 THR A O 1
ATOM 1436 N N . TRP A 1 198 ? 15.816 17.958 -13.563 1.00 87.25 198 TRP A N 1
ATOM 1437 C CA . TRP A 1 198 ? 14.468 17.913 -12.992 1.00 87.25 198 TRP A CA 1
ATOM 1438 C C . TRP A 1 198 ? 14.021 16.466 -12.710 1.00 87.25 198 TRP A C 1
ATOM 1440 O O . TRP A 1 198 ? 13.229 16.232 -11.796 1.00 87.25 198 TRP A O 1
ATOM 1450 N N . GLN A 1 199 ? 14.577 15.491 -13.442 1.00 84.00 199 GLN A N 1
ATOM 1451 C CA . GLN A 1 199 ? 14.293 14.063 -13.312 1.00 84.00 199 GLN A CA 1
ATOM 1452 C C . GLN A 1 199 ? 14.592 13.545 -11.901 1.00 84.00 199 GLN A C 1
ATOM 1454 O O . GLN A 1 199 ? 13.775 12.815 -11.343 1.00 84.00 199 GLN A O 1
ATOM 1459 N N . ALA A 1 200 ? 15.690 13.984 -11.273 1.00 80.62 200 ALA A N 1
ATOM 1460 C CA . ALA A 1 200 ? 16.032 13.603 -9.899 1.00 80.62 200 ALA A CA 1
ATOM 1461 C C . ALA A 1 200 ? 14.938 13.997 -8.886 1.00 80.62 200 ALA A C 1
ATOM 1463 O O . ALA A 1 200 ? 14.572 13.212 -8.007 1.00 80.62 200 ALA A O 1
ATOM 1464 N N . TYR A 1 201 ? 14.360 15.192 -9.037 1.00 85.06 201 TYR A N 1
ATOM 1465 C CA . TYR A 1 201 ? 13.247 15.653 -8.202 1.00 85.06 201 TYR A CA 1
ATOM 1466 C C . TYR A 1 201 ? 11.937 14.937 -8.554 1.00 85.06 201 TYR A C 1
ATOM 1468 O O . TYR A 1 201 ? 11.149 14.624 -7.662 1.00 85.06 201 TYR A O 1
ATOM 1476 N N . GLY A 1 202 ? 11.725 14.625 -9.836 1.00 85.69 202 GLY A N 1
ATOM 1477 C CA . GLY A 1 202 ? 10.591 13.834 -10.310 1.00 85.69 202 GLY A CA 1
ATOM 1478 C C . GLY A 1 202 ? 10.567 12.420 -9.723 1.00 85.69 202 GLY A C 1
ATOM 1479 O O . GLY A 1 202 ? 9.512 11.971 -9.278 1.00 85.69 202 GLY A O 1
ATOM 1480 N N . VAL A 1 203 ? 11.726 11.753 -9.630 1.00 80.94 203 VAL A N 1
ATOM 1481 C CA . VAL A 1 203 ? 11.878 10.452 -8.952 1.00 80.94 203 VAL A CA 1
ATOM 1482 C C . VAL A 1 203 ? 11.419 10.549 -7.500 1.00 80.94 203 VAL A C 1
ATOM 1484 O O . VAL A 1 203 ? 10.605 9.739 -7.057 1.00 80.94 203 VAL A O 1
ATOM 1487 N N . LEU A 1 204 ? 11.883 11.565 -6.765 1.00 80.00 204 LEU A N 1
ATOM 1488 C CA . LEU A 1 204 ? 11.505 11.751 -5.364 1.00 80.00 204 LEU A CA 1
ATOM 1489 C C . LEU A 1 204 ? 10.005 12.037 -5.209 1.00 80.00 204 LEU A C 1
ATOM 1491 O O . LEU A 1 204 ? 9.353 11.460 -4.340 1.00 80.00 204 LEU A O 1
ATOM 1495 N N . ALA A 1 205 ? 9.442 12.896 -6.061 1.00 84.62 205 ALA A N 1
ATOM 1496 C CA . ALA A 1 205 ? 8.020 13.222 -6.037 1.00 84.62 205 ALA A CA 1
ATOM 1497 C C . ALA A 1 205 ? 7.149 11.988 -6.324 1.00 84.62 205 ALA A C 1
ATOM 1499 O O . ALA A 1 205 ? 6.216 11.709 -5.568 1.00 84.62 205 ALA A O 1
ATOM 1500 N N . CYS A 1 206 ? 7.483 11.214 -7.363 1.00 85.62 206 CYS A N 1
ATOM 1501 C CA . CYS A 1 206 ? 6.770 9.983 -7.704 1.00 85.62 206 CYS A CA 1
ATOM 1502 C C . CYS A 1 206 ? 6.872 8.947 -6.582 1.00 85.62 206 CYS A C 1
ATOM 1504 O O . CYS A 1 206 ? 5.860 8.346 -6.231 1.00 85.62 206 CYS A O 1
ATOM 1506 N N . ALA A 1 207 ? 8.048 8.794 -5.965 1.00 77.44 207 ALA A N 1
ATOM 1507 C CA . ALA A 1 207 ? 8.238 7.892 -4.833 1.00 77.44 207 ALA A CA 1
ATOM 1508 C C . ALA A 1 207 ? 7.350 8.281 -3.643 1.00 77.44 207 ALA A C 1
ATOM 1510 O O . ALA A 1 207 ? 6.630 7.445 -3.102 1.00 77.44 207 ALA A O 1
ATOM 1511 N N . LEU A 1 208 ? 7.356 9.559 -3.248 1.00 78.88 208 LEU A N 1
ATOM 1512 C CA . LEU A 1 208 ? 6.582 10.043 -2.103 1.00 78.88 208 LEU A CA 1
ATOM 1513 C C . LEU A 1 208 ? 5.072 9.898 -2.325 1.00 78.88 208 LEU A C 1
ATOM 1515 O O . LEU A 1 208 ? 4.364 9.391 -1.452 1.00 78.88 208 LEU A O 1
ATOM 1519 N N . VAL A 1 209 ? 4.577 10.316 -3.494 1.00 82.12 209 VAL A N 1
ATOM 1520 C CA . VAL A 1 209 ? 3.149 10.226 -3.826 1.00 82.12 209 VAL A CA 1
ATOM 1521 C C . VAL A 1 209 ? 2.734 8.769 -4.037 1.00 82.12 209 VAL A C 1
ATOM 1523 O O . VAL A 1 209 ? 1.706 8.350 -3.510 1.00 82.12 209 VAL A O 1
ATOM 1526 N N . GLY A 1 210 ? 3.544 7.970 -4.732 1.00 81.50 210 GLY A N 1
ATOM 1527 C CA . GLY A 1 210 ? 3.300 6.545 -4.952 1.00 81.50 210 GLY A CA 1
ATOM 1528 C C . GLY A 1 210 ? 3.231 5.761 -3.643 1.00 81.50 210 GLY A C 1
ATOM 1529 O O . GLY A 1 210 ? 2.302 4.976 -3.445 1.00 81.50 210 GLY A O 1
ATOM 1530 N N . ILE A 1 211 ? 4.139 6.028 -2.695 1.00 74.62 211 ILE A N 1
ATOM 1531 C CA . ILE A 1 211 ? 4.078 5.451 -1.345 1.00 74.62 211 ILE A CA 1
ATOM 1532 C C . ILE A 1 211 ? 2.776 5.863 -0.657 1.00 74.62 211 ILE A C 1
ATOM 1534 O O . ILE A 1 211 ? 2.069 4.996 -0.151 1.00 74.62 211 ILE A O 1
ATOM 1538 N N . LEU A 1 212 ? 2.417 7.149 -0.666 1.00 76.56 212 LEU A N 1
ATOM 1539 C CA . LEU A 1 212 ? 1.188 7.630 -0.027 1.00 76.56 212 LEU A CA 1
ATOM 1540 C C . LEU A 1 212 ? -0.070 6.943 -0.587 1.00 76.56 212 LEU A C 1
ATOM 1542 O O . LEU A 1 212 ? -0.934 6.514 0.181 1.00 76.56 212 LEU A O 1
ATOM 1546 N N . LEU A 1 213 ? -0.164 6.806 -1.911 1.00 79.88 213 LEU A N 1
ATOM 1547 C CA . LEU A 1 213 ? -1.272 6.120 -2.577 1.00 79.88 213 LEU A CA 1
ATOM 1548 C C . LEU A 1 213 ? -1.291 4.620 -2.267 1.00 79.88 213 LEU A C 1
ATOM 1550 O O . LEU A 1 213 ? -2.355 4.079 -1.984 1.00 79.88 213 LEU A O 1
ATOM 1554 N N . THR A 1 214 ? -0.125 3.971 -2.235 1.00 74.44 214 THR A N 1
ATOM 1555 C CA . THR A 1 214 ? 0.013 2.554 -1.856 1.00 74.44 214 THR A CA 1
ATOM 1556 C C . THR A 1 214 ? -0.495 2.314 -0.438 1.00 74.44 214 THR A C 1
ATOM 1558 O O . THR A 1 214 ? -1.302 1.417 -0.206 1.00 74.44 214 THR A O 1
ATOM 1561 N N . GLN A 1 215 ? -0.069 3.154 0.512 1.00 66.56 215 GLN A N 1
ATOM 1562 C CA . GLN A 1 215 ? -0.523 3.063 1.901 1.00 66.56 215 GLN A CA 1
ATOM 1563 C C . GLN A 1 215 ? -2.033 3.308 2.018 1.00 66.56 215 GLN A C 1
ATOM 1565 O O . GLN A 1 215 ? -2.710 2.620 2.775 1.00 66.56 215 GLN A O 1
ATOM 1570 N N . SER A 1 216 ? -2.573 4.252 1.241 1.00 71.38 216 SER A N 1
ATOM 1571 C CA . SER A 1 216 ? -4.014 4.533 1.216 1.00 71.38 216 SER A CA 1
ATOM 1572 C C . SER A 1 216 ? -4.807 3.340 0.671 1.00 71.38 216 SER A C 1
ATOM 1574 O O . SER A 1 216 ? -5.780 2.919 1.285 1.00 71.38 216 SER A O 1
ATOM 1576 N N . ALA A 1 217 ? -4.353 2.743 -0.433 1.00 67.25 217 ALA A N 1
ATOM 1577 C CA . ALA A 1 217 ? -4.989 1.585 -1.053 1.00 67.25 217 ALA A CA 1
ATOM 1578 C C . ALA A 1 217 ? -5.036 0.362 -0.127 1.00 67.25 217 ALA A C 1
ATOM 1580 O O . ALA A 1 217 ? -6.056 -0.318 -0.053 1.00 67.25 217 ALA A O 1
ATOM 1581 N N . PHE A 1 218 ? -3.943 0.086 0.587 1.00 66.44 218 PHE A N 1
ATOM 1582 C CA . PHE A 1 218 ? -3.849 -1.075 1.478 1.00 66.44 218 PHE A CA 1
ATOM 1583 C C . PHE A 1 218 ? -4.621 -0.905 2.787 1.00 66.44 218 PHE A C 1
ATOM 1585 O O . PHE A 1 218 ? -4.895 -1.897 3.445 1.00 66.44 218 PHE A O 1
ATOM 1592 N N . ASN A 1 219 ? -4.979 0.326 3.158 1.00 60.59 219 ASN A N 1
ATOM 1593 C CA . ASN A 1 219 ? -5.824 0.593 4.321 1.00 60.59 219 ASN A CA 1
ATOM 1594 C C . ASN A 1 219 ? -7.327 0.563 3.991 1.00 60.59 219 ASN A C 1
ATOM 1596 O O . ASN A 1 219 ? -8.140 0.452 4.898 1.00 60.59 219 ASN A O 1
ATOM 1600 N N . LEU A 1 220 ? -7.710 0.717 2.719 1.00 56.44 220 LEU A N 1
ATOM 1601 C CA . LEU A 1 220 ? -9.120 0.766 2.309 1.00 56.44 220 LEU A CA 1
ATOM 1602 C C . LEU A 1 220 ? -9.729 -0.615 2.055 1.00 56.44 220 LEU A C 1
ATOM 1604 O O . LEU A 1 220 ? -10.940 -0.783 2.169 1.00 56.44 220 LEU A O 1
ATOM 1608 N N . ALA A 1 221 ? -8.916 -1.589 1.653 1.00 58.34 221 ALA A N 1
ATOM 1609 C CA . ALA A 1 221 ? -9.389 -2.929 1.349 1.00 58.34 221 ALA A CA 1
ATOM 1610 C C . ALA A 1 221 ? -8.275 -3.962 1.554 1.00 58.34 221 ALA A C 1
ATOM 1612 O O . ALA A 1 221 ? -7.093 -3.606 1.473 1.00 58.34 221 ALA A O 1
ATOM 1613 N N . PRO A 1 222 ? -8.636 -5.250 1.712 1.00 57.88 222 PRO A N 1
ATOM 1614 C CA . PRO A 1 222 ? -7.666 -6.332 1.812 1.00 57.88 222 PRO A CA 1
ATOM 1615 C C . PRO A 1 222 ? -6.632 -6.285 0.681 1.00 57.88 222 PRO A C 1
ATOM 1617 O O . PRO A 1 222 ? -6.967 -5.965 -0.463 1.00 57.88 222 PRO A O 1
ATOM 1620 N N . LEU A 1 223 ? -5.385 -6.682 0.965 1.00 60.72 223 LEU A N 1
ATOM 1621 C CA . LEU A 1 223 ? -4.303 -6.735 -0.035 1.00 60.72 223 LEU A CA 1
ATOM 1622 C C . LEU A 1 223 ? -4.709 -7.489 -1.311 1.00 60.72 223 LEU A C 1
ATOM 1624 O O . LEU A 1 223 ? -4.284 -7.119 -2.399 1.00 60.72 223 LEU A O 1
ATOM 1628 N N . SER A 1 224 ? -5.549 -8.521 -1.203 1.00 60.84 224 SER A N 1
ATOM 1629 C CA . SER A 1 224 ? -6.082 -9.269 -2.350 1.00 60.84 224 SER A CA 1
ATOM 1630 C C . SER A 1 224 ? -6.880 -8.426 -3.339 1.00 60.84 224 SER A C 1
ATOM 1632 O O . SER A 1 224 ? -6.908 -8.768 -4.520 1.00 60.84 224 SER A O 1
ATOM 1634 N N . ALA A 1 225 ? -7.485 -7.326 -2.891 1.00 64.00 225 ALA A N 1
ATOM 1635 C CA . ALA A 1 225 ? -8.243 -6.417 -3.739 1.00 64.00 225 ALA A CA 1
ATOM 1636 C C . ALA A 1 225 ? -7.352 -5.386 -4.452 1.00 64.00 225 ALA A C 1
ATOM 1638 O O . ALA A 1 225 ? -7.641 -5.008 -5.584 1.00 64.00 225 ALA A O 1
ATOM 1639 N N . SER A 1 226 ? -6.271 -4.925 -3.816 1.00 70.19 226 SER A N 1
ATOM 1640 C CA . SER A 1 226 ? -5.487 -3.766 -4.273 1.00 70.19 226 SER A CA 1
ATOM 1641 C C . SER A 1 226 ? -4.083 -4.117 -4.783 1.00 70.19 226 SER A C 1
ATOM 1643 O O . SER A 1 226 ? -3.625 -3.551 -5.777 1.00 70.19 226 SER A O 1
ATOM 1645 N N . PHE A 1 227 ? -3.404 -5.085 -4.166 1.00 71.69 227 PHE A N 1
ATOM 1646 C CA . PHE A 1 227 ? -2.028 -5.468 -4.499 1.00 71.69 227 PHE A CA 1
ATOM 1647 C C . PHE A 1 227 ? -1.842 -5.986 -5.939 1.00 71.69 227 PHE A C 1
ATOM 1649 O O . PHE A 1 227 ? -0.894 -5.537 -6.590 1.00 71.69 227 PHE A O 1
ATOM 1656 N N . PRO A 1 228 ? -2.724 -6.848 -6.500 1.00 73.19 228 PRO A N 1
ATOM 1657 C CA . PRO A 1 228 ? -2.608 -7.272 -7.898 1.00 73.19 228 PRO A CA 1
ATOM 1658 C C . PRO A 1 228 ? -2.594 -6.098 -8.875 1.00 73.19 228 PRO A C 1
ATOM 1660 O O . PRO A 1 228 ? -1.791 -6.071 -9.805 1.00 73.19 228 PRO A O 1
ATOM 1663 N N . THR A 1 229 ? -3.441 -5.100 -8.631 1.00 79.31 229 THR A N 1
ATOM 1664 C CA . THR A 1 229 ? -3.568 -3.937 -9.507 1.00 79.31 229 THR A CA 1
ATOM 1665 C C . THR A 1 229 ? -2.310 -3.073 -9.485 1.00 79.31 229 THR A C 1
ATOM 1667 O O . THR A 1 229 ? -1.863 -2.638 -10.543 1.00 79.31 229 THR A O 1
ATOM 1670 N N . LEU A 1 230 ? -1.690 -2.885 -8.314 1.00 80.25 230 LEU A N 1
ATOM 1671 C CA . LEU A 1 230 ? -0.416 -2.166 -8.187 1.00 80.25 230 LEU A CA 1
ATOM 1672 C C . LEU A 1 230 ? 0.693 -2.836 -9.004 1.00 80.25 230 LEU A C 1
ATOM 1674 O O . LEU A 1 230 ? 1.351 -2.179 -9.810 1.00 80.25 230 LEU A O 1
ATOM 1678 N N . VAL A 1 231 ? 0.864 -4.150 -8.823 1.00 73.56 231 VAL A N 1
ATOM 1679 C CA . VAL A 1 231 ? 1.939 -4.931 -9.461 1.00 73.56 231 VAL A CA 1
ATOM 1680 C C . VAL A 1 231 ? 1.773 -4.998 -10.982 1.00 73.56 231 VAL A C 1
ATOM 1682 O O . VAL A 1 231 ? 2.761 -5.079 -11.704 1.00 73.56 231 VAL A O 1
ATOM 1685 N N . VAL A 1 232 ? 0.537 -4.953 -11.483 1.00 79.38 232 VAL A N 1
ATOM 1686 C CA . VAL A 1 232 ? 0.237 -4.941 -12.923 1.00 79.38 232 VAL A CA 1
ATOM 1687 C C . VAL A 1 232 ? 0.416 -3.555 -13.538 1.00 79.38 232 VAL A C 1
ATOM 1689 O O . VAL A 1 232 ? 0.940 -3.435 -14.645 1.00 79.38 232 VAL A O 1
ATOM 1692 N N . ALA A 1 233 ? -0.011 -2.504 -12.839 1.00 85.19 233 ALA A N 1
ATOM 1693 C CA . ALA A 1 233 ? 0.001 -1.145 -13.364 1.00 85.19 233 ALA A CA 1
ATOM 1694 C C . ALA A 1 233 ? 1.422 -0.594 -13.571 1.00 85.19 233 ALA A C 1
ATOM 1696 O O . ALA A 1 233 ? 1.665 0.110 -14.549 1.00 85.19 233 ALA A O 1
ATOM 1697 N N . GLU A 1 234 ? 2.364 -0.950 -12.694 1.00 83.88 234 GLU A N 1
ATOM 1698 C CA . GLU A 1 234 ? 3.769 -0.525 -12.772 1.00 83.88 234 GLU A CA 1
ATOM 1699 C C . GLU A 1 234 ? 4.466 -0.905 -14.093 1.00 83.88 234 GLU A C 1
ATOM 1701 O O . GLU A 1 234 ? 4.902 -0.001 -14.814 1.00 83.88 234 GLU A O 1
ATOM 1706 N N . PRO A 1 235 ? 4.552 -2.191 -14.486 1.00 78.12 235 PRO A N 1
ATOM 1707 C CA . PRO A 1 235 ? 5.219 -2.574 -15.725 1.00 78.12 235 PRO A CA 1
ATOM 1708 C C . PRO A 1 235 ? 4.457 -2.105 -16.973 1.00 78.12 235 PRO A C 1
ATOM 1710 O O . PRO A 1 235 ? 5.087 -1.802 -17.984 1.00 78.12 235 PRO A O 1
ATOM 1713 N N . LEU A 1 236 ? 3.123 -1.987 -16.919 1.00 82.69 236 LEU A N 1
ATOM 1714 C CA . LEU A 1 236 ? 2.339 -1.420 -18.023 1.00 82.69 236 LEU A CA 1
ATOM 1715 C C . LEU A 1 236 ? 2.679 0.055 -18.258 1.00 82.69 236 LEU A C 1
ATOM 1717 O O . LEU A 1 236 ? 2.910 0.455 -19.399 1.00 82.69 236 LEU A O 1
ATOM 1721 N N . ALA A 1 237 ? 2.751 0.849 -17.188 1.00 85.12 237 ALA A N 1
ATOM 1722 C CA . ALA A 1 237 ? 3.150 2.247 -17.274 1.00 85.12 237 ALA A CA 1
ATOM 1723 C C . ALA A 1 237 ? 4.600 2.386 -17.752 1.00 85.12 237 ALA A C 1
ATOM 1725 O O . ALA A 1 237 ? 4.871 3.199 -18.631 1.00 85.12 237 ALA A O 1
ATOM 1726 N N . ALA A 1 238 ? 5.516 1.554 -17.248 1.00 79.94 238 ALA A N 1
ATOM 1727 C CA . ALA A 1 238 ? 6.911 1.560 -17.683 1.00 79.94 238 ALA A CA 1
ATOM 1728 C C . ALA A 1 238 ? 7.058 1.288 -19.193 1.00 79.94 238 ALA A C 1
ATOM 1730 O O . ALA A 1 238 ? 7.792 2.003 -19.874 1.00 79.94 238 ALA A O 1
ATOM 1731 N N . ILE A 1 239 ? 6.324 0.309 -19.742 1.00 77.56 239 ILE A N 1
ATOM 1732 C CA . ILE A 1 239 ? 6.322 0.031 -21.189 1.00 77.56 239 ILE A CA 1
ATOM 1733 C C . ILE A 1 239 ? 5.706 1.196 -21.967 1.00 77.56 239 ILE A C 1
ATOM 1735 O O . ILE A 1 239 ? 6.284 1.624 -22.963 1.00 77.56 239 ILE A O 1
ATOM 1739 N N . ALA A 1 240 ? 4.572 1.743 -21.515 1.00 80.69 240 ALA A N 1
ATOM 1740 C CA . ALA A 1 240 ? 3.928 2.879 -22.176 1.00 80.69 240 ALA A CA 1
ATOM 1741 C C . ALA A 1 240 ? 4.858 4.103 -22.263 1.00 80.69 240 ALA A C 1
ATOM 1743 O O . ALA A 1 240 ? 4.904 4.768 -23.297 1.00 80.69 240 ALA A O 1
ATOM 1744 N N . ILE A 1 241 ? 5.642 4.364 -21.211 1.00 79.44 241 ILE A N 1
ATOM 1745 C CA . ILE A 1 241 ? 6.648 5.435 -21.197 1.00 79.44 241 ILE A CA 1
ATOM 1746 C C . ILE A 1 241 ? 7.813 5.109 -22.119 1.00 79.44 241 ILE A C 1
ATOM 1748 O O . ILE A 1 241 ? 8.219 5.968 -22.893 1.00 79.44 241 ILE A O 1
ATOM 1752 N N . GLY A 1 242 ? 8.341 3.884 -22.072 1.00 73.12 242 GLY A N 1
ATOM 1753 C CA . GLY A 1 242 ? 9.435 3.475 -22.955 1.00 73.12 242 GLY A CA 1
ATOM 1754 C C . GLY A 1 242 ? 9.070 3.617 -24.436 1.00 73.12 242 GLY A C 1
ATOM 1755 O O . GLY A 1 242 ? 9.861 4.105 -25.234 1.00 73.12 242 GLY A O 1
ATOM 1756 N N . VAL A 1 243 ? 7.838 3.273 -24.807 1.00 73.94 243 VAL A N 1
ATOM 1757 C CA . VAL A 1 243 ? 7.337 3.456 -26.177 1.00 73.94 243 VAL A CA 1
ATOM 1758 C C . VAL A 1 243 ? 7.135 4.936 -26.503 1.00 73.94 243 VAL A C 1
ATOM 1760 O O . VAL A 1 243 ? 7.603 5.405 -27.536 1.00 73.94 243 VAL A O 1
ATOM 1763 N N . GLY A 1 244 ? 6.446 5.677 -25.631 1.00 73.38 244 GLY A N 1
ATOM 1764 C CA . GLY A 1 244 ? 6.023 7.048 -25.922 1.00 73.38 244 GLY A CA 1
ATOM 1765 C C . GLY A 1 244 ? 7.120 8.107 -25.799 1.00 73.38 244 GLY A C 1
ATOM 1766 O O . GLY A 1 244 ? 7.118 9.060 -26.566 1.00 73.38 244 GLY A O 1
ATOM 1767 N N . VAL A 1 245 ? 8.033 7.966 -24.835 1.00 71.69 245 VAL A N 1
ATOM 1768 C CA . VAL A 1 245 ? 9.086 8.954 -24.535 1.00 71.69 245 VAL A CA 1
ATOM 1769 C C . VAL A 1 245 ? 10.411 8.568 -25.181 1.00 71.69 245 VAL A C 1
ATOM 1771 O O . VAL A 1 245 ? 11.104 9.423 -25.716 1.00 71.69 245 VAL A O 1
ATOM 1774 N N . GLN A 1 246 ? 10.775 7.284 -25.158 1.00 65.31 246 GLN A N 1
ATOM 1775 C CA . GLN A 1 246 ? 12.088 6.824 -25.639 1.00 65.31 246 GLN A CA 1
ATOM 1776 C C . GLN A 1 246 ? 12.051 6.394 -27.119 1.00 65.31 246 GLN A C 1
ATOM 1778 O O . GLN A 1 246 ? 13.031 5.858 -27.637 1.00 65.31 246 GLN A O 1
ATOM 1783 N N . GLY A 1 247 ? 10.923 6.624 -27.805 1.00 61.59 247 GLY A N 1
ATOM 1784 C CA . GLY A 1 247 ? 10.742 6.322 -29.227 1.00 61.59 247 GLY A CA 1
ATOM 1785 C C . GLY A 1 247 ? 10.835 4.832 -29.557 1.00 61.59 247 GLY A C 1
ATOM 1786 O O . GLY A 1 247 ? 11.235 4.473 -30.663 1.00 61.59 247 GLY A O 1
ATOM 1787 N N . GLY A 1 248 ? 10.538 3.957 -28.591 1.00 60.44 248 GLY A N 1
ATOM 1788 C CA . GLY A 1 248 ? 10.676 2.519 -28.768 1.00 60.44 248 GLY A CA 1
ATOM 1789 C C . GLY A 1 248 ? 9.553 1.926 -29.617 1.00 60.44 248 GLY A C 1
ATOM 1790 O O . GLY A 1 248 ? 8.377 2.068 -29.290 1.00 60.44 248 GLY A O 1
ATOM 1791 N N . GLU A 1 249 ? 9.897 1.196 -30.676 1.00 61.56 249 GLU A N 1
ATOM 1792 C CA . GLU A 1 249 ? 8.908 0.456 -31.462 1.00 61.56 249 GLU A CA 1
ATOM 1793 C C . GLU A 1 249 ? 8.567 -0.872 -30.771 1.00 61.56 249 GLU A C 1
ATOM 1795 O O . GLU A 1 249 ? 9.443 -1.694 -30.463 1.00 61.56 249 GLU A O 1
ATOM 1800 N N . LEU A 1 250 ? 7.272 -1.099 -30.527 1.00 61.19 250 LEU A N 1
ATOM 1801 C CA . LEU A 1 250 ? 6.784 -2.398 -30.073 1.00 61.19 250 LEU A CA 1
ATOM 1802 C C . LEU A 1 250 ? 6.848 -3.386 -31.232 1.00 61.19 250 LEU A C 1
ATOM 1804 O O . LEU A 1 250 ? 6.225 -3.187 -32.275 1.00 61.19 250 LEU A O 1
ATOM 1808 N N . ASN A 1 251 ? 7.537 -4.505 -31.024 1.00 65.25 251 ASN A N 1
ATOM 1809 C CA . ASN A 1 251 ? 7.415 -5.626 -31.939 1.00 65.25 251 ASN A CA 1
ATOM 1810 C C . ASN A 1 251 ? 6.053 -6.295 -31.706 1.00 65.25 251 ASN A C 1
ATOM 1812 O O . ASN A 1 251 ? 5.901 -7.131 -30.816 1.00 65.25 251 ASN A O 1
ATOM 1816 N N . LEU A 1 252 ? 5.058 -5.899 -32.500 1.00 67.69 252 LEU A N 1
ATOM 1817 C CA . LEU A 1 252 ? 3.688 -6.421 -32.463 1.00 67.69 252 LEU A CA 1
ATOM 1818 C C . LEU A 1 252 ? 3.529 -7.731 -33.254 1.00 67.69 252 LEU A C 1
ATOM 1820 O O . LEU A 1 252 ? 2.430 -8.054 -33.707 1.00 67.69 252 LEU A O 1
ATOM 1824 N N . SER A 1 253 ? 4.607 -8.502 -33.435 1.00 80.62 253 SER A N 1
ATOM 1825 C CA . SER A 1 253 ? 4.498 -9.856 -33.976 1.00 80.62 253 SER A CA 1
ATOM 1826 C C . SER A 1 253 ? 3.473 -10.666 -33.162 1.00 80.62 253 SER A C 1
ATOM 1828 O O . SER A 1 253 ? 3.461 -10.583 -31.930 1.00 80.62 253 SER A O 1
ATOM 1830 N N . PRO A 1 254 ? 2.623 -11.492 -33.803 1.00 81.69 254 PRO A N 1
ATOM 1831 C CA . PRO A 1 254 ? 1.625 -12.291 -33.093 1.00 81.69 254 PRO A CA 1
ATOM 1832 C C . PRO A 1 254 ? 2.215 -13.126 -31.947 1.00 81.69 254 PRO A C 1
ATOM 1834 O O . PRO A 1 254 ? 1.566 -13.312 -30.922 1.00 81.69 254 PRO A O 1
ATOM 1837 N N . ILE A 1 255 ? 3.463 -13.589 -32.095 1.00 83.88 255 ILE A N 1
ATOM 1838 C CA . ILE A 1 255 ? 4.164 -14.409 -31.097 1.00 83.88 255 ILE A CA 1
ATOM 1839 C C . ILE A 1 255 ? 4.579 -13.580 -29.876 1.00 83.88 255 ILE A C 1
ATOM 1841 O O . ILE A 1 255 ? 4.370 -14.017 -28.746 1.00 83.88 255 ILE A O 1
ATOM 1845 N N . THR A 1 256 ? 5.155 -12.391 -30.076 1.00 80.69 256 THR A N 1
ATOM 1846 C CA . THR A 1 256 ? 5.578 -11.508 -28.976 1.00 80.69 256 THR A CA 1
ATOM 1847 C C . THR A 1 256 ? 4.366 -10.936 -28.250 1.00 80.69 256 THR A C 1
ATOM 1849 O O . THR A 1 256 ? 4.332 -10.935 -27.023 1.00 80.69 256 THR A O 1
ATOM 1852 N N . PHE A 1 257 ? 3.313 -10.563 -28.979 1.00 80.94 257 PHE A N 1
ATOM 1853 C CA . PHE A 1 257 ? 2.061 -10.109 -28.378 1.00 80.94 257 PHE A CA 1
ATOM 1854 C C . PHE A 1 257 ? 1.372 -11.213 -27.558 1.00 80.94 257 PHE A C 1
ATOM 1856 O O . PHE A 1 257 ? 0.998 -10.988 -26.405 1.00 80.94 257 PHE A O 1
ATOM 1863 N N . ALA A 1 258 ? 1.262 -12.430 -28.105 1.00 85.31 258 ALA A N 1
ATOM 1864 C CA . ALA A 1 258 ? 0.729 -13.575 -27.366 1.00 85.31 258 ALA A CA 1
ATOM 1865 C C . ALA A 1 258 ? 1.589 -13.907 -26.136 1.00 85.31 258 ALA A C 1
ATOM 1867 O O . ALA A 1 258 ? 1.050 -14.147 -25.058 1.00 85.31 258 ALA A O 1
ATOM 1868 N N . GLY A 1 259 ? 2.919 -13.858 -26.270 1.00 85.69 259 GLY A N 1
ATOM 1869 C CA . GLY A 1 259 ? 3.853 -14.033 -25.159 1.00 85.69 259 GLY A CA 1
ATOM 1870 C C . GLY A 1 259 ? 3.631 -13.012 -24.043 1.00 85.69 259 GLY A C 1
ATOM 1871 O O . GLY A 1 259 ? 3.554 -13.398 -22.878 1.00 85.69 259 GLY A O 1
ATOM 1872 N N . ALA A 1 260 ? 3.442 -11.735 -24.384 1.00 83.75 260 ALA A N 1
ATOM 1873 C CA . ALA A 1 260 ? 3.147 -10.687 -23.412 1.00 83.75 260 ALA A CA 1
ATOM 1874 C C . ALA A 1 260 ? 1.813 -10.946 -22.690 1.00 83.75 260 ALA A C 1
ATOM 1876 O O . ALA A 1 260 ? 1.771 -10.926 -21.461 1.00 83.75 260 ALA A O 1
ATOM 1877 N N . LEU A 1 261 ? 0.740 -11.278 -23.416 1.00 86.69 261 LEU A N 1
ATOM 1878 C CA . LEU A 1 261 ? -0.553 -11.605 -22.800 1.00 86.69 261 LEU A CA 1
ATOM 1879 C C . LEU A 1 261 ? -0.468 -12.815 -21.861 1.00 86.69 261 LEU A C 1
ATOM 1881 O O . LEU A 1 261 ? -1.020 -12.780 -20.761 1.00 86.69 261 LEU A O 1
ATOM 1885 N N . VAL A 1 262 ? 0.253 -13.865 -22.261 1.00 89.56 262 VAL A N 1
ATOM 1886 C CA . VAL A 1 262 ? 0.470 -15.057 -21.429 1.00 89.56 262 VAL A CA 1
ATOM 1887 C C . VAL A 1 262 ? 1.285 -14.710 -20.184 1.00 89.56 262 VAL A C 1
ATOM 1889 O O . VAL A 1 262 ? 0.892 -15.084 -19.080 1.00 89.56 262 VAL A O 1
ATOM 1892 N N . GLY A 1 263 ? 2.381 -13.961 -20.328 1.00 85.44 263 GLY A N 1
ATOM 1893 C CA . GLY A 1 263 ? 3.191 -13.506 -19.197 1.00 85.44 263 GLY A CA 1
ATOM 1894 C C . GLY A 1 263 ? 2.380 -12.676 -18.203 1.00 85.44 263 GLY A C 1
ATOM 1895 O O . GLY A 1 263 ? 2.408 -12.943 -17.002 1.00 85.44 263 GLY A O 1
ATOM 1896 N N . LEU A 1 264 ? 1.576 -11.738 -18.709 1.00 85.06 264 LEU A N 1
ATOM 1897 C CA . LEU A 1 264 ? 0.684 -10.911 -17.901 1.00 85.06 264 LEU A CA 1
ATOM 1898 C C . LEU A 1 264 ? -0.354 -11.758 -17.151 1.00 85.06 264 LEU A C 1
ATOM 1900 O O . LEU A 1 264 ? -0.550 -11.568 -15.952 1.00 85.06 264 LEU A O 1
ATOM 1904 N N . ALA A 1 265 ? -0.984 -12.723 -17.824 1.00 87.12 265 ALA A N 1
ATOM 1905 C CA . ALA A 1 265 ? -1.962 -13.614 -17.205 1.00 87.12 265 ALA A CA 1
ATOM 1906 C C . ALA A 1 265 ? -1.339 -14.479 -16.095 1.00 87.12 265 ALA A C 1
ATOM 1908 O O . ALA A 1 265 ? -1.907 -14.591 -15.008 1.00 87.12 265 ALA A O 1
ATOM 1909 N N . ILE A 1 266 ? -0.150 -15.044 -16.339 1.00 87.62 266 ILE A N 1
ATOM 1910 C CA . ILE A 1 266 ? 0.604 -15.815 -15.339 1.00 87.62 266 ILE A CA 1
ATOM 1911 C C . ILE A 1 266 ? 0.959 -14.925 -14.141 1.00 87.62 266 ILE A C 1
ATOM 1913 O O . ILE A 1 266 ? 0.808 -15.349 -12.994 1.00 87.62 266 ILE A O 1
ATOM 1917 N N . MET A 1 267 ? 1.390 -13.687 -14.397 1.00 82.88 267 MET A N 1
ATOM 1918 C CA . MET A 1 267 ? 1.722 -12.726 -13.350 1.00 82.88 267 MET A CA 1
ATOM 1919 C C . MET A 1 267 ? 0.503 -12.413 -12.479 1.00 82.88 267 MET A C 1
ATOM 1921 O O . MET A 1 267 ? 0.580 -12.543 -11.261 1.00 82.88 267 MET A O 1
ATOM 1925 N N . ILE A 1 268 ? -0.636 -12.077 -13.090 1.00 81.38 268 ILE A N 1
ATOM 1926 C CA . ILE A 1 268 ? -1.890 -11.788 -12.379 1.00 81.38 268 ILE A CA 1
ATOM 1927 C C . ILE A 1 268 ? -2.322 -12.986 -11.529 1.00 81.38 268 ILE A C 1
ATOM 1929 O O . ILE A 1 268 ? -2.640 -12.821 -10.351 1.00 81.38 268 ILE A O 1
ATOM 1933 N N . ALA A 1 269 ? -2.292 -14.195 -12.094 1.00 83.44 269 ALA A N 1
ATOM 1934 C CA . ALA A 1 269 ? -2.646 -15.412 -11.372 1.00 83.44 269 ALA A CA 1
ATOM 1935 C C . ALA A 1 269 ? -1.714 -15.658 -10.174 1.00 83.44 269 ALA A C 1
ATOM 1937 O O . ALA A 1 269 ? -2.186 -15.958 -9.078 1.00 83.44 269 ALA A O 1
ATOM 1938 N N . GLY A 1 270 ? -0.401 -15.479 -10.355 1.00 80.19 270 GLY A N 1
ATOM 1939 C CA . GLY A 1 270 ? 0.589 -15.610 -9.287 1.00 80.19 270 GLY A CA 1
ATOM 1940 C C . GLY A 1 270 ? 0.360 -14.624 -8.141 1.00 80.19 270 GLY A C 1
ATOM 1941 O O . GLY A 1 270 ? 0.352 -15.027 -6.974 1.00 80.19 270 GLY A O 1
ATOM 1942 N N . VAL A 1 271 ? 0.091 -13.354 -8.466 1.00 73.94 271 VAL A N 1
ATOM 1943 C CA . VAL A 1 271 ? -0.188 -12.324 -7.458 1.00 73.94 271 VAL A CA 1
ATOM 1944 C C . VAL A 1 271 ? -1.505 -12.607 -6.745 1.00 73.94 271 VAL A C 1
ATOM 1946 O O . VAL A 1 271 ? -1.578 -12.456 -5.529 1.00 73.94 271 VAL A O 1
ATOM 1949 N N . TYR A 1 272 ? -2.530 -13.080 -7.455 1.00 76.69 272 TYR A N 1
ATOM 1950 C CA . TYR A 1 272 ? -3.803 -13.452 -6.839 1.00 76.69 272 TYR A CA 1
ATOM 1951 C C . TYR A 1 272 ? -3.648 -14.632 -5.871 1.00 76.69 272 TYR A C 1
ATOM 1953 O O . TYR A 1 272 ? -4.208 -14.617 -4.775 1.00 76.69 272 TYR A O 1
ATOM 1961 N N . VAL A 1 273 ? -2.844 -15.640 -6.224 1.00 78.38 273 VAL A N 1
ATOM 1962 C CA . VAL A 1 273 ? -2.522 -16.763 -5.327 1.00 78.38 273 VAL A CA 1
ATOM 1963 C C . VAL A 1 273 ? -1.815 -16.272 -4.063 1.00 78.38 273 VAL A C 1
ATOM 1965 O O . VAL A 1 273 ? -2.191 -16.689 -2.970 1.00 78.38 273 VAL A O 1
ATOM 1968 N N . LEU A 1 274 ? -0.850 -15.358 -4.198 1.00 69.88 274 LEU A N 1
ATOM 1969 C CA . LEU A 1 274 ? -0.145 -14.761 -3.060 1.00 69.88 274 LEU A CA 1
ATOM 1970 C C . LEU A 1 274 ? -1.063 -13.918 -2.178 1.00 69.88 274 LEU A C 1
ATOM 1972 O O . LEU A 1 274 ? -1.060 -14.057 -0.958 1.00 69.88 274 LEU A O 1
ATOM 1976 N N . ALA A 1 275 ? -1.866 -13.055 -2.791 1.00 65.69 275 ALA A N 1
ATOM 1977 C CA . ALA A 1 275 ? -2.707 -12.123 -2.061 1.00 65.69 275 ALA A CA 1
ATOM 1978 C C . ALA A 1 275 ? -3.922 -12.815 -1.411 1.00 65.69 275 ALA A C 1
ATOM 1980 O O . ALA A 1 275 ? -4.436 -12.333 -0.406 1.00 65.69 275 ALA A O 1
ATOM 1981 N N . SER A 1 276 ? -4.341 -13.972 -1.939 1.00 66.19 276 SER A N 1
ATOM 1982 C CA . SER A 1 276 ? -5.353 -14.860 -1.342 1.00 66.19 276 SER A CA 1
ATOM 1983 C C . SER A 1 276 ? -4.769 -15.913 -0.387 1.00 66.19 276 SER A C 1
ATOM 1985 O O . SER A 1 276 ? -5.474 -16.847 0.019 1.00 66.19 276 SER A O 1
ATOM 1987 N N . SER A 1 277 ? -3.481 -15.824 -0.045 1.00 64.50 277 SER A N 1
ATOM 1988 C CA . SER A 1 277 ? -2.877 -16.730 0.925 1.00 64.50 277 SER A CA 1
ATOM 1989 C C . SER A 1 277 ? -3.222 -16.324 2.360 1.00 64.50 277 SER A C 1
ATOM 1991 O O . SER A 1 277 ? -2.935 -15.192 2.754 1.00 64.50 277 SER A O 1
ATOM 1993 N N . PRO A 1 278 ? -3.715 -17.257 3.201 1.00 54.41 278 PRO A N 1
ATOM 1994 C CA . PRO A 1 278 ? -3.884 -17.033 4.637 1.00 54.41 278 PRO A CA 1
ATOM 1995 C C . PRO A 1 278 ? -2.591 -16.618 5.351 1.00 54.41 278 PRO A C 1
ATOM 1997 O O . PRO A 1 278 ? -2.663 -16.017 6.417 1.00 54.41 278 PRO A O 1
ATOM 2000 N N . PHE A 1 279 ? -1.418 -16.924 4.787 1.00 54.81 279 PHE A N 1
ATOM 2001 C CA . PHE A 1 279 ? -0.130 -16.493 5.331 1.00 54.81 279 PHE A CA 1
ATOM 2002 C C . PHE A 1 279 ? 0.065 -14.975 5.214 1.00 54.81 279 PHE A C 1
ATOM 2004 O O . PHE A 1 279 ? 0.613 -14.359 6.123 1.00 54.81 279 PHE A O 1
ATOM 2011 N N . VAL A 1 280 ? -0.423 -14.370 4.126 1.00 51.47 280 VAL A N 1
ATOM 2012 C CA . VAL A 1 280 ? -0.329 -12.927 3.854 1.00 51.47 280 VAL A CA 1
ATOM 2013 C C . VAL A 1 280 ? -1.537 -12.182 4.434 1.00 51.47 280 VAL A C 1
ATOM 2015 O O . VAL A 1 280 ? -1.367 -11.151 5.079 1.00 51.47 280 VAL A O 1
ATOM 2018 N N . THR A 1 281 ? -2.753 -12.718 4.278 1.00 51.69 281 THR A N 1
ATOM 2019 C CA . THR A 1 281 ? -3.988 -12.105 4.803 1.00 51.69 281 THR A CA 1
ATOM 2020 C C . THR A 1 281 ? -4.106 -12.244 6.324 1.00 51.69 281 THR A C 1
ATOM 2022 O O . THR A 1 281 ? -4.476 -11.293 6.999 1.00 51.69 281 THR A O 1
ATOM 2025 N N . GLY A 1 282 ? -3.716 -13.388 6.899 1.00 47.78 282 GLY A N 1
ATOM 2026 C CA . GLY A 1 282 ? -3.845 -13.635 8.339 1.00 47.78 282 GLY A CA 1
ATOM 2027 C C . GLY A 1 282 ? -2.936 -12.759 9.205 1.00 47.78 282 GLY A C 1
ATOM 2028 O O . GLY A 1 282 ? -3.259 -12.496 10.357 1.00 47.78 282 GLY A O 1
ATOM 2029 N N . GLN A 1 283 ? -1.814 -12.262 8.674 1.00 48.78 283 GLN A N 1
ATOM 2030 C CA . GLN A 1 283 ? -0.982 -11.302 9.407 1.00 48.78 283 GLN A CA 1
ATOM 2031 C C . GLN A 1 283 ? -1.609 -9.910 9.470 1.00 48.78 283 GLN A C 1
ATOM 2033 O O . GLN A 1 283 ? -1.418 -9.224 10.469 1.00 48.78 283 GLN A O 1
ATOM 2038 N N . LEU A 1 284 ? -2.341 -9.506 8.431 1.00 49.12 284 LEU A N 1
ATOM 2039 C CA . LEU A 1 284 ? -3.055 -8.236 8.421 1.00 49.12 284 LEU A CA 1
ATOM 2040 C C . LEU A 1 284 ? -4.316 -8.288 9.271 1.00 49.12 284 LEU A C 1
ATOM 2042 O O . LEU A 1 284 ? -4.474 -7.385 10.078 1.00 49.12 284 LEU A O 1
ATOM 2046 N N . ASP A 1 285 ? -5.107 -9.366 9.210 1.00 51.22 285 ASP A N 1
ATOM 2047 C CA . ASP A 1 285 ? -6.264 -9.547 10.105 1.0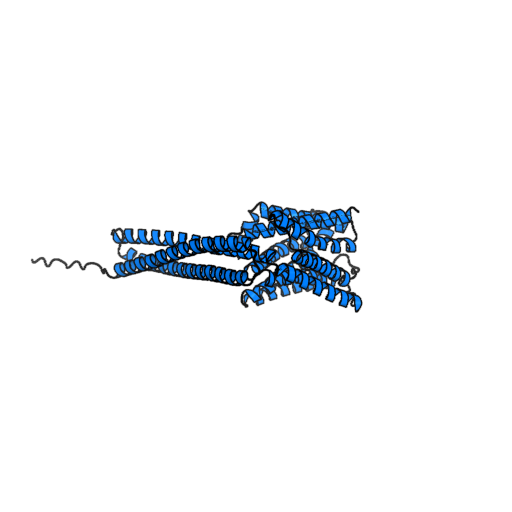0 51.22 285 ASP A CA 1
ATOM 2048 C C . ASP A 1 285 ? -5.831 -9.425 11.579 1.00 51.22 285 ASP A C 1
ATOM 2050 O O . ASP A 1 285 ? -6.462 -8.743 12.380 1.00 51.22 285 ASP A O 1
ATOM 2054 N N . LEU A 1 286 ? -4.695 -10.029 11.951 1.00 52.06 286 LEU A N 1
ATOM 2055 C CA . LEU A 1 286 ? -4.153 -9.937 13.313 1.00 52.06 286 LEU A CA 1
ATOM 2056 C C . LEU A 1 286 ? -3.636 -8.536 13.684 1.00 52.06 286 LEU A C 1
ATOM 2058 O O . LEU A 1 286 ? -3.528 -8.217 14.871 1.00 52.06 286 LEU A O 1
ATOM 2062 N N . LEU A 1 287 ? -3.248 -7.723 12.700 1.00 50.41 287 LEU A N 1
ATOM 2063 C CA . LEU A 1 287 ? -2.804 -6.344 12.907 1.00 50.41 287 LEU A CA 1
ATOM 2064 C C . LEU A 1 287 ? -3.990 -5.379 12.960 1.00 50.41 287 LEU A C 1
ATOM 2066 O O . LEU A 1 287 ? -4.002 -4.514 13.830 1.00 50.41 287 LEU A O 1
ATOM 2070 N N . GLU A 1 288 ? -4.983 -5.549 12.088 1.00 54.50 288 GLU A N 1
ATOM 2071 C CA . GLU A 1 288 ? -6.250 -4.813 12.097 1.00 54.50 288 GLU A CA 1
ATOM 2072 C C . GLU A 1 288 ? -7.009 -5.064 13.397 1.00 54.50 288 GLU A C 1
ATOM 2074 O O . GLU A 1 288 ? -7.379 -4.105 14.063 1.00 54.50 288 GLU A O 1
ATOM 2079 N N . ARG A 1 289 ? -7.091 -6.310 13.872 1.00 58.53 289 ARG A N 1
ATOM 2080 C CA . ARG A 1 289 ? -7.706 -6.609 15.175 1.00 58.53 289 ARG A CA 1
ATOM 2081 C C . ARG A 1 289 ? -6.996 -5.954 16.345 1.00 58.53 289 ARG A C 1
ATOM 2083 O O . ARG A 1 289 ? -7.625 -5.279 17.151 1.00 58.53 289 ARG A O 1
ATOM 2090 N N . ARG A 1 290 ? -5.666 -6.083 16.423 1.00 57.47 290 ARG A N 1
ATOM 2091 C CA . ARG A 1 290 ? -4.893 -5.398 17.475 1.00 57.47 290 ARG A CA 1
ATOM 2092 C C . ARG A 1 290 ? -5.036 -3.878 17.402 1.00 57.47 290 ARG A C 1
ATOM 2094 O O . ARG A 1 290 ? -4.933 -3.203 18.425 1.00 57.47 290 ARG A O 1
ATOM 2101 N N . ARG A 1 291 ? -5.243 -3.336 16.202 1.00 60.41 291 ARG A N 1
ATOM 2102 C CA . ARG A 1 291 ? -5.481 -1.913 15.968 1.00 60.41 291 ARG A CA 1
ATOM 2103 C C . ARG A 1 291 ? -6.870 -1.493 16.448 1.00 60.41 291 ARG A C 1
ATOM 2105 O O . ARG A 1 291 ? -6.952 -0.476 17.128 1.00 60.41 291 ARG A O 1
ATOM 2112 N N . GLU A 1 292 ? -7.918 -2.234 16.098 1.00 62.69 292 GLU A N 1
ATOM 2113 C CA . GLU A 1 292 ? -9.300 -1.981 16.525 1.00 62.69 292 GLU A CA 1
ATOM 2114 C C . GLU A 1 292 ? -9.427 -2.073 18.048 1.00 62.69 292 GLU A C 1
ATOM 2116 O O . GLU A 1 292 ? -9.933 -1.141 18.669 1.00 62.69 292 GLU A O 1
ATOM 2121 N N . GLU A 1 293 ? -8.850 -3.109 18.665 1.00 63.00 293 GLU A N 1
ATOM 2122 C CA . GLU A 1 293 ? -8.774 -3.241 20.126 1.00 63.00 293 GLU A CA 1
ATOM 2123 C C . GLU A 1 293 ? -8.056 -2.040 20.761 1.00 63.00 293 GLU A C 1
ATOM 2125 O O . GLU A 1 293 ? -8.577 -1.402 21.673 1.00 63.00 293 GLU A O 1
ATOM 2130 N N . GLY A 1 294 ? -6.871 -1.675 20.257 1.00 62.72 294 GLY A N 1
ATOM 2131 C CA . GLY A 1 294 ? -6.101 -0.546 20.789 1.00 62.72 294 GLY A CA 1
ATOM 2132 C C . GLY A 1 294 ? -6.739 0.829 20.543 1.00 62.72 294 GLY A C 1
ATOM 2133 O O . GLY A 1 294 ? -6.448 1.784 21.264 1.00 62.72 294 GLY A O 1
ATOM 2134 N N . LEU A 1 295 ? -7.584 0.960 19.519 1.00 66.56 295 LEU A N 1
ATOM 2135 C CA . LEU A 1 295 ? -8.415 2.143 19.297 1.00 66.56 295 LEU A CA 1
ATOM 2136 C C . LEU A 1 295 ? -9.549 2.199 20.315 1.00 66.56 295 LEU A C 1
ATOM 2138 O O . LEU A 1 295 ? -9.706 3.229 20.960 1.00 66.56 295 LEU A O 1
ATOM 2142 N N . ALA A 1 296 ? -10.274 1.095 20.494 1.00 68.00 296 ALA A N 1
ATOM 2143 C CA . ALA A 1 296 ? -11.392 1.015 21.422 1.00 68.00 296 ALA A CA 1
ATOM 2144 C C . ALA A 1 296 ? -10.954 1.318 22.864 1.00 68.00 296 ALA A C 1
ATOM 2146 O O . ALA A 1 296 ? -11.538 2.196 23.492 1.00 68.00 296 ALA A O 1
ATOM 2147 N N . TYR A 1 297 ? -9.861 0.707 23.342 1.00 70.69 297 TYR A N 1
ATOM 2148 C CA . TYR A 1 297 ? -9.323 0.989 24.681 1.00 70.69 297 TYR A CA 1
ATOM 2149 C C . TYR A 1 297 ? -8.907 2.455 24.866 1.00 70.69 297 TYR A C 1
ATOM 2151 O O . TYR A 1 297 ? -9.124 3.028 25.928 1.00 70.69 297 TYR A O 1
ATOM 2159 N N . ARG A 1 298 ? -8.329 3.098 23.842 1.00 73.56 298 ARG A N 1
ATOM 2160 C CA . ARG A 1 298 ? -7.929 4.513 23.946 1.00 73.56 298 ARG A CA 1
ATOM 2161 C C . ARG A 1 298 ? -9.106 5.472 23.874 1.00 73.56 298 ARG A C 1
ATOM 2163 O O . ARG A 1 298 ? -9.083 6.496 24.552 1.00 73.56 298 ARG A O 1
ATOM 2170 N N . THR A 1 299 ? -10.114 5.166 23.062 1.00 70.44 299 THR A N 1
ATOM 2171 C CA . THR A 1 299 ? -11.367 5.926 23.056 1.00 70.44 299 THR A CA 1
ATOM 2172 C C . THR A 1 299 ? -12.067 5.787 24.407 1.00 70.44 299 THR A C 1
ATOM 2174 O O . THR A 1 299 ? -12.521 6.793 24.937 1.00 70.44 299 THR A O 1
ATOM 2177 N N . GLU A 1 300 ? -12.073 4.593 25.009 1.00 79.31 300 GLU A N 1
ATOM 2178 C CA . GLU A 1 300 ? -12.578 4.374 26.371 1.00 79.31 300 GLU A CA 1
ATOM 2179 C C . GLU A 1 300 ? -11.825 5.234 27.403 1.00 79.31 300 GLU A C 1
ATOM 2181 O O . GLU A 1 300 ? -12.459 5.985 28.137 1.00 79.31 300 GLU A O 1
ATOM 2186 N N . GLU A 1 301 ? -10.487 5.206 27.404 1.00 75.62 301 GLU A N 1
ATOM 2187 C CA . GLU A 1 301 ? -9.650 5.999 28.323 1.00 75.62 301 GLU A CA 1
ATOM 2188 C C . GLU A 1 301 ? -9.847 7.515 28.135 1.00 75.62 301 GLU A C 1
ATOM 2190 O O . GLU A 1 301 ? -9.931 8.270 29.105 1.00 75.62 301 GLU A O 1
ATOM 2195 N N . THR A 1 302 ? -9.970 7.971 26.884 1.00 77.56 302 THR A N 1
ATOM 2196 C CA . THR A 1 302 ? -10.222 9.388 26.567 1.00 77.56 302 THR A CA 1
ATOM 2197 C C . THR A 1 302 ? -11.597 9.822 27.066 1.00 77.56 302 THR A C 1
ATOM 2199 O O . THR A 1 302 ? -11.718 10.864 27.702 1.00 77.56 302 THR A O 1
ATOM 2202 N N . LEU A 1 303 ? -12.627 9.006 26.825 1.00 79.62 303 LEU A N 1
ATOM 2203 C CA . LEU A 1 303 ? -13.982 9.258 27.309 1.00 79.62 303 LEU A CA 1
ATOM 2204 C C . LEU A 1 303 ? -14.046 9.268 28.838 1.00 79.62 303 LEU A C 1
ATOM 2206 O O . LEU A 1 303 ? -14.736 10.110 29.407 1.00 79.62 303 LEU A O 1
ATOM 2210 N N . GLU A 1 304 ? -13.335 8.358 29.507 1.00 84.25 304 GLU A N 1
ATOM 2211 C CA . GLU A 1 304 ? -13.251 8.323 30.968 1.00 84.25 304 GLU A CA 1
ATOM 2212 C C . GLU A 1 304 ? -12.642 9.619 31.513 1.00 84.25 304 GLU A C 1
ATOM 2214 O O . GLU A 1 304 ? -13.201 10.230 32.425 1.00 84.25 304 GLU A O 1
ATOM 2219 N N . HIS A 1 305 ? -11.552 10.088 30.900 1.00 83.38 305 HIS A N 1
ATOM 2220 C CA . HIS A 1 305 ? -10.921 11.351 31.263 1.00 83.38 305 HIS A CA 1
ATOM 2221 C C . HIS A 1 305 ? -11.833 12.561 31.009 1.00 83.38 305 HIS A C 1
ATOM 2223 O O . HIS A 1 305 ? -12.009 13.389 31.903 1.00 83.38 305 HIS A O 1
ATOM 2229 N N . ASP A 1 306 ? -12.450 12.653 29.829 1.00 78.62 306 ASP A N 1
ATOM 2230 C CA . ASP A 1 306 ? -13.328 13.769 29.457 1.00 78.62 306 ASP A CA 1
ATOM 2231 C C . ASP A 1 306 ? -14.564 13.840 30.369 1.00 78.62 306 ASP A C 1
ATOM 2233 O O . ASP A 1 306 ? -14.951 14.920 30.824 1.00 78.62 306 ASP A O 1
ATOM 2237 N N . LEU A 1 307 ? -15.160 12.689 30.702 1.00 81.44 307 LEU A N 1
ATOM 2238 C CA . LEU A 1 307 ? -16.267 12.603 31.657 1.00 81.44 307 LEU A CA 1
ATOM 2239 C C . LEU A 1 307 ? -15.830 12.991 33.075 1.00 81.44 307 LEU A C 1
ATOM 2241 O O . LEU A 1 307 ? -16.602 13.640 33.788 1.00 81.44 307 LEU A O 1
ATOM 2245 N N . GLN A 1 308 ? -14.604 12.645 33.480 1.00 86.69 308 GLN A N 1
ATOM 2246 C CA . GLN A 1 308 ? -14.052 13.052 34.770 1.00 86.69 308 GLN A CA 1
ATOM 2247 C C . GLN A 1 308 ? -13.873 14.572 34.841 1.00 86.69 308 GLN A C 1
ATOM 2249 O O . GLN A 1 308 ? -14.402 15.197 35.760 1.00 86.69 308 GLN A O 1
ATOM 2254 N N . VAL A 1 309 ? -13.214 15.176 33.849 1.00 82.19 309 VAL A N 1
ATOM 2255 C CA . VAL A 1 309 ? -13.021 16.633 33.766 1.00 82.19 309 VAL A CA 1
ATOM 2256 C C . VAL A 1 309 ? -14.368 17.353 33.776 1.00 82.19 309 VAL A C 1
ATOM 2258 O O . VAL A 1 309 ? -14.561 18.297 34.540 1.00 82.19 309 VAL A O 1
ATOM 2261 N N . LEU A 1 310 ? -15.340 16.866 32.999 1.00 83.12 310 LEU A N 1
ATOM 2262 C CA . LEU A 1 310 ? -16.686 17.435 32.965 1.00 83.12 310 LEU A CA 1
ATOM 2263 C C . LEU A 1 310 ? -17.394 17.334 34.325 1.00 83.12 310 LEU A C 1
ATOM 2265 O O . LEU A 1 310 ? -18.104 18.256 34.733 1.00 83.12 310 LEU A O 1
ATOM 2269 N N . SER A 1 311 ? -17.213 16.222 35.041 1.00 82.12 311 SER A N 1
ATOM 2270 C CA . SER A 1 311 ? -17.772 16.053 36.384 1.00 82.12 311 SER A CA 1
ATOM 2271 C C . SER A 1 311 ? -17.159 17.025 37.397 1.00 82.12 311 SER A C 1
ATOM 2273 O O . SER A 1 311 ? -17.899 17.629 38.174 1.00 82.12 311 SER A O 1
ATOM 2275 N N . GLU A 1 312 ? -15.845 17.254 37.327 1.00 82.69 312 GLU A N 1
ATOM 2276 C CA . GLU A 1 312 ? -15.128 18.207 38.180 1.00 82.69 312 GLU A CA 1
ATOM 2277 C C . GLU A 1 312 ? -15.544 19.655 37.877 1.00 82.69 312 GLU A C 1
ATOM 2279 O O . GLU A 1 312 ? -15.774 20.440 38.800 1.00 82.69 312 GLU A O 1
ATOM 2284 N N . GLU A 1 313 ? -15.714 20.012 36.599 1.00 80.88 313 GLU A N 1
ATOM 2285 C CA . GLU A 1 313 ? -16.251 21.317 36.196 1.00 80.88 313 GLU A CA 1
ATOM 2286 C C . GLU A 1 313 ? -17.658 21.545 36.765 1.00 80.88 313 GLU A C 1
ATOM 2288 O O . GLU A 1 313 ? -17.945 22.618 37.299 1.00 80.88 31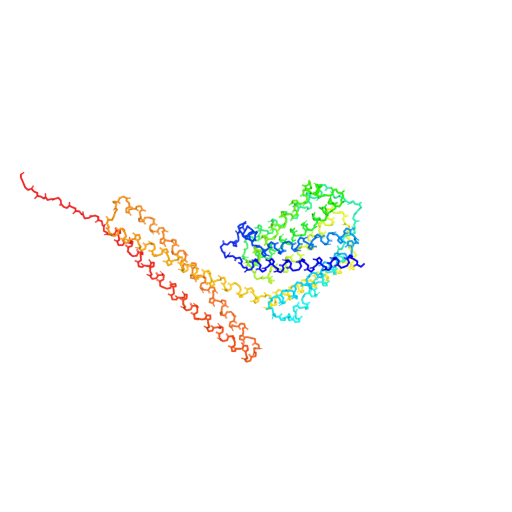3 GLU A O 1
ATOM 2293 N N . LEU A 1 314 ? -18.534 20.536 36.709 1.00 77.88 314 LEU A N 1
ATOM 2294 C CA . LEU A 1 314 ? -19.880 20.625 37.282 1.00 77.88 314 LEU A CA 1
ATOM 2295 C C . LEU A 1 314 ? -19.873 20.758 38.805 1.00 77.88 314 LEU A C 1
ATOM 2297 O O . LEU A 1 314 ? -20.683 21.511 39.350 1.00 77.88 314 LEU A O 1
ATOM 2301 N N . ASP A 1 315 ? -18.968 20.067 39.495 1.00 81.62 315 ASP A N 1
ATOM 2302 C CA . ASP A 1 315 ? -18.809 20.195 40.944 1.00 81.62 315 ASP A CA 1
ATOM 2303 C C . ASP A 1 315 ? -18.343 21.611 41.329 1.00 81.62 315 ASP A C 1
ATOM 2305 O O . ASP A 1 315 ? -18.869 22.199 42.277 1.00 81.62 315 ASP A O 1
ATOM 2309 N N . GLN A 1 316 ? -17.434 22.214 40.553 1.00 77.62 316 GLN A N 1
ATOM 2310 C CA . GLN A 1 316 ? -17.007 23.607 40.748 1.00 77.62 316 GLN A CA 1
ATOM 2311 C C . GLN A 1 316 ? -18.141 24.612 40.504 1.00 77.62 316 GLN A C 1
ATOM 2313 O O . GLN A 1 316 ? -18.262 25.599 41.237 1.00 77.62 316 GLN A O 1
ATOM 2318 N N . VAL A 1 317 ? -18.989 24.364 39.497 1.00 73.94 317 VAL A N 1
ATOM 2319 C CA . VAL A 1 317 ? -20.184 25.182 39.228 1.00 73.94 317 VAL A CA 1
ATOM 2320 C C . VAL A 1 317 ? -21.155 25.108 40.405 1.00 73.94 317 VAL A C 1
ATOM 2322 O O . VAL A 1 317 ? -21.609 26.146 40.890 1.00 73.94 317 VAL A O 1
ATOM 2325 N N . ALA A 1 318 ? -21.441 23.895 40.883 1.00 73.62 318 ALA A N 1
ATOM 2326 C CA . ALA A 1 318 ? -22.363 23.648 41.988 1.00 73.62 318 ALA A CA 1
ATOM 2327 C C . ALA A 1 318 ? -21.861 24.229 43.322 1.00 73.62 318 ALA A C 1
ATOM 2329 O O . ALA A 1 318 ? -22.665 24.672 44.138 1.00 73.62 318 ALA A O 1
ATOM 2330 N N . ALA A 1 319 ? -20.542 24.302 43.531 1.00 77.62 319 ALA A N 1
ATOM 2331 C CA . ALA A 1 319 ? -19.932 24.905 44.719 1.00 77.62 319 ALA A CA 1
ATOM 2332 C C . ALA A 1 319 ? -20.070 26.446 44.797 1.00 77.62 319 ALA A C 1
ATOM 2334 O O . ALA A 1 319 ? -19.550 27.065 45.726 1.00 77.62 319 ALA A O 1
ATOM 2335 N N . GLY A 1 320 ? -20.768 27.086 43.847 1.00 66.56 320 GLY A N 1
ATOM 2336 C CA . GLY A 1 320 ? -21.127 28.508 43.916 1.00 66.56 320 GLY A CA 1
ATOM 2337 C C . GLY A 1 320 ? -20.011 29.473 43.503 1.00 66.56 320 GLY A C 1
ATOM 2338 O O . GLY A 1 320 ? -20.083 30.666 43.795 1.00 66.56 320 GLY A O 1
ATOM 2339 N N . GLY A 1 321 ? -18.976 28.990 42.812 1.00 58.03 321 GLY A N 1
ATOM 2340 C CA . GLY A 1 321 ? -17.775 29.772 42.512 1.00 58.03 321 GLY A CA 1
ATOM 2341 C C . GLY A 1 321 ? -17.928 30.884 41.468 1.00 58.03 321 GLY A C 1
ATOM 2342 O O . GLY A 1 321 ? -16.960 31.613 41.242 1.00 58.03 321 GLY A O 1
ATOM 2343 N N . ALA A 1 322 ? -19.073 31.041 40.787 1.00 56.50 322 ALA A N 1
ATOM 2344 C CA . ALA A 1 322 ? -19.063 31.844 39.567 1.00 56.50 322 ALA A CA 1
ATOM 2345 C C . ALA A 1 322 ? -20.365 32.583 39.178 1.00 56.50 322 ALA A C 1
ATOM 2347 O O . ALA A 1 322 ? -21.488 32.193 39.484 1.00 56.50 322 ALA A O 1
ATOM 2348 N N . ARG A 1 323 ? -20.166 33.741 38.521 1.00 57.31 323 ARG A N 1
ATOM 2349 C CA . ARG A 1 323 ? -21.123 34.858 38.334 1.00 57.31 323 ARG A CA 1
ATOM 2350 C C . ARG A 1 323 ? -22.207 34.594 37.276 1.00 57.31 323 ARG A C 1
ATOM 2352 O O . ARG A 1 323 ? -21.833 34.186 36.194 1.00 57.31 323 ARG A O 1
ATOM 2359 N N . PRO A 1 324 ? -23.478 35.008 37.421 1.00 56.28 324 PRO A N 1
ATOM 2360 C CA . PRO A 1 324 ? -24.605 34.645 36.532 1.00 56.28 324 PRO A CA 1
ATOM 2361 C C . PRO A 1 324 ? -24.363 34.646 35.000 1.00 56.28 324 PRO A C 1
ATOM 2363 O O . PRO A 1 324 ? -24.863 33.780 34.289 1.00 56.28 324 PRO A O 1
ATOM 2366 N N . SER A 1 325 ? -23.562 35.576 34.464 1.00 55.12 325 SER A N 1
ATOM 2367 C CA . SER A 1 325 ? -23.210 35.659 33.031 1.00 55.12 325 SER A CA 1
ATOM 2368 C C . SER A 1 325 ? -22.153 34.645 32.558 1.00 55.12 325 SER A C 1
ATOM 2370 O O . SER A 1 325 ? -21.986 34.432 31.352 1.00 55.12 325 SER A O 1
ATOM 2372 N N . TRP A 1 326 ? -21.439 34.026 33.497 1.00 56.19 326 TRP A N 1
ATOM 2373 C CA . TRP A 1 326 ? -20.599 32.848 33.306 1.00 56.19 326 TRP A CA 1
ATOM 2374 C C . TRP A 1 326 ? -21.471 31.611 33.080 1.00 56.19 326 TRP A C 1
ATOM 2376 O O . TRP A 1 326 ? -21.227 30.881 32.133 1.00 56.19 326 TRP A O 1
ATOM 2386 N N . ALA A 1 327 ? -22.543 31.439 33.862 1.00 58.44 327 ALA A N 1
ATOM 2387 C CA . ALA A 1 327 ? -23.322 30.204 33.914 1.00 58.44 327 ALA A CA 1
ATOM 2388 C C . ALA A 1 327 ? -23.981 29.885 32.564 1.00 58.44 327 ALA A C 1
ATOM 2390 O O . ALA A 1 327 ? -23.982 28.741 32.119 1.00 58.44 327 ALA A O 1
ATOM 2391 N N . VAL A 1 328 ? -24.449 30.916 31.851 1.00 60.06 328 VAL A N 1
ATOM 2392 C CA . VAL A 1 328 ? -25.036 30.776 30.506 1.00 60.06 328 VAL A CA 1
ATOM 2393 C C . VAL A 1 328 ? -23.985 30.407 29.448 1.00 60.06 328 VAL A C 1
ATOM 2395 O O . VAL A 1 328 ? -24.242 29.561 28.592 1.00 60.06 328 VAL A O 1
ATOM 2398 N N . ARG A 1 329 ? -22.784 31.008 29.501 1.00 63.06 329 ARG A N 1
ATOM 2399 C CA . ARG A 1 329 ? -21.680 30.673 28.578 1.00 63.06 329 ARG A CA 1
ATOM 2400 C C . ARG A 1 329 ? -21.096 29.290 28.867 1.00 63.06 329 ARG A C 1
ATOM 2402 O O . ARG A 1 329 ? -20.783 28.565 27.925 1.00 63.06 329 ARG A O 1
ATOM 2409 N N . SER A 1 330 ? -21.020 28.917 30.140 1.00 66.56 330 SER A N 1
ATOM 2410 C CA . SER A 1 330 ? -20.620 27.588 30.592 1.00 66.56 330 SER A CA 1
ATOM 2411 C C . SER A 1 330 ? -21.630 26.537 30.160 1.00 66.56 330 SER A C 1
ATOM 2413 O O . SER A 1 330 ? -21.224 25.504 29.659 1.00 66.56 330 SER A O 1
ATOM 2415 N N . HIS A 1 331 ? -22.936 26.810 30.209 1.00 70.50 331 HIS A N 1
ATOM 2416 C CA . HIS A 1 331 ? -23.948 25.853 29.755 1.00 70.50 331 HIS A CA 1
ATOM 2417 C C . HIS A 1 331 ? -23.792 25.475 28.272 1.00 70.50 331 HIS A C 1
ATOM 2419 O O . HIS A 1 331 ? -23.735 24.294 27.941 1.00 70.50 331 HIS A O 1
ATOM 2425 N N . GLN A 1 332 ? -23.639 26.456 27.373 1.00 76.44 332 GLN A N 1
ATOM 2426 C CA . GLN A 1 332 ? -23.380 26.173 25.951 1.00 76.44 332 GLN A CA 1
ATOM 2427 C C . GLN A 1 332 ? -22.034 25.476 25.710 1.00 76.44 332 GLN A C 1
ATOM 2429 O O . GLN A 1 332 ? -21.859 24.814 24.687 1.00 76.44 332 GLN A O 1
ATOM 2434 N N . HIS A 1 333 ? -21.050 25.686 26.584 1.00 79.19 333 HIS A N 1
ATOM 2435 C CA . HIS A 1 333 ? -19.768 24.992 26.520 1.00 79.19 333 HIS A CA 1
ATOM 2436 C C . HIS A 1 333 ? -19.905 23.528 26.964 1.00 79.19 333 HIS A C 1
ATOM 2438 O O . HIS A 1 333 ? -19.507 22.643 26.214 1.00 79.19 333 HIS A O 1
ATOM 2444 N N . LEU A 1 334 ? -20.559 23.285 28.103 1.00 79.56 334 LEU A N 1
ATOM 2445 C CA . LEU A 1 334 ? -20.843 21.963 28.667 1.00 79.56 334 LEU A CA 1
ATOM 2446 C C . LEU A 1 334 ? -21.703 21.116 27.720 1.00 79.56 334 LEU A C 1
ATOM 2448 O O . LEU A 1 334 ? -21.404 19.946 27.512 1.00 79.56 334 LEU A O 1
ATOM 2452 N N . GLN A 1 335 ? -22.724 21.709 27.086 1.00 81.81 335 GLN A N 1
ATOM 2453 C CA . GLN A 1 335 ? -23.536 21.012 26.080 1.00 81.81 335 GLN A CA 1
ATOM 2454 C C . GLN A 1 335 ? -22.710 20.592 24.863 1.00 81.81 335 GLN A C 1
ATOM 2456 O O . GLN A 1 335 ? -22.771 19.437 24.467 1.00 81.81 335 GLN A O 1
ATOM 2461 N N . ARG A 1 336 ? -21.866 21.483 24.325 1.00 83.69 336 ARG A N 1
ATOM 2462 C CA . ARG A 1 336 ? -20.961 21.123 23.221 1.00 83.69 336 ARG A CA 1
ATOM 2463 C C . ARG A 1 336 ? -19.965 20.030 23.610 1.00 83.69 336 ARG A C 1
ATOM 2465 O O . ARG A 1 336 ? -19.593 19.231 22.758 1.00 83.69 336 ARG A O 1
ATOM 2472 N N . HIS A 1 337 ? -19.519 20.002 24.867 1.00 81.88 337 HIS A N 1
ATOM 2473 C CA . HIS A 1 337 ? -18.642 18.940 25.358 1.00 81.88 337 HIS A CA 1
ATOM 2474 C C . HIS A 1 337 ? -19.379 17.598 25.440 1.00 81.88 337 HIS A C 1
ATOM 2476 O O . HIS A 1 337 ? -18.848 16.594 24.979 1.00 81.88 337 HIS A O 1
ATOM 2482 N N . LEU A 1 338 ? -20.620 17.596 25.938 1.00 82.81 338 LEU A N 1
ATOM 2483 C CA . LEU A 1 338 ? -21.482 16.411 25.950 1.00 82.81 338 LEU A CA 1
ATOM 2484 C C . LEU A 1 338 ? -21.801 15.902 24.540 1.00 82.81 338 LEU A C 1
ATOM 2486 O O . LEU A 1 338 ? -21.704 14.705 24.312 1.00 82.81 338 LEU A O 1
ATOM 2490 N N . ASP A 1 339 ? -22.107 16.787 23.587 1.00 83.81 339 ASP A N 1
ATOM 2491 C CA . ASP A 1 339 ? -22.369 16.391 22.196 1.00 83.81 339 ASP A CA 1
ATOM 2492 C C . ASP A 1 339 ? -21.131 15.733 21.554 1.00 83.81 339 ASP A C 1
ATOM 2494 O O . ASP A 1 339 ? -21.248 14.754 20.819 1.00 83.81 339 ASP A O 1
ATOM 2498 N N . ARG A 1 340 ? -19.925 16.229 21.871 1.00 85.25 340 ARG A N 1
ATOM 2499 C CA . ARG A 1 340 ? -18.661 15.617 21.427 1.00 85.25 340 ARG A CA 1
ATOM 2500 C C . ARG A 1 340 ? -18.424 14.246 22.069 1.00 85.25 340 ARG A C 1
ATOM 2502 O O . ARG A 1 340 ? -17.954 13.332 21.398 1.00 85.25 340 ARG A O 1
ATOM 2509 N N . ILE A 1 341 ? -18.740 14.106 23.356 1.00 83.75 341 ILE A N 1
ATOM 2510 C CA . ILE A 1 341 ? -18.686 12.823 24.071 1.00 83.75 341 ILE A CA 1
ATOM 2511 C C . ILE A 1 341 ? -19.671 11.826 23.443 1.00 83.75 341 ILE A C 1
ATOM 2513 O O . ILE A 1 341 ? -19.317 10.663 23.270 1.00 83.75 341 ILE A O 1
ATOM 2517 N N . ASP A 1 342 ? -20.868 12.270 23.047 1.00 84.06 342 ASP A N 1
ATOM 2518 C CA . ASP A 1 342 ? -21.862 11.430 22.368 1.00 84.06 342 ASP A CA 1
ATOM 2519 C C . ASP A 1 342 ? -21.341 10.929 21.003 1.00 84.06 342 ASP A C 1
ATOM 2521 O O . ASP A 1 342 ? -21.486 9.747 20.691 1.00 84.06 342 ASP A O 1
ATOM 2525 N N . GLU A 1 343 ? -20.667 11.776 20.214 1.00 82.81 343 GLU A N 1
ATOM 2526 C CA . GLU A 1 343 ? -19.998 11.357 18.967 1.00 82.81 343 GLU A CA 1
ATOM 2527 C C . GLU A 1 343 ? -18.925 10.280 19.206 1.00 82.81 343 GLU A C 1
ATOM 2529 O O . GLU A 1 343 ? -18.883 9.269 18.499 1.00 82.81 343 GLU A O 1
ATOM 2534 N N . GLU A 1 344 ? -18.069 10.459 20.213 1.00 79.88 344 GLU A N 1
ATOM 2535 C CA . GLU A 1 344 ? -17.022 9.481 20.538 1.00 79.88 344 GLU A CA 1
ATOM 2536 C C . GLU A 1 344 ? -17.602 8.182 21.131 1.00 79.88 344 GLU A C 1
ATOM 2538 O O . GLU A 1 344 ? -17.081 7.099 20.859 1.00 79.88 344 GLU A O 1
ATOM 2543 N N . LEU A 1 345 ? -18.721 8.242 21.865 1.00 81.69 345 LEU A N 1
ATOM 2544 C CA . LEU A 1 345 ? -19.464 7.056 22.311 1.00 81.69 345 LEU A CA 1
ATOM 2545 C C . LEU A 1 345 ? -20.051 6.274 21.128 1.00 81.69 345 LEU A C 1
ATOM 2547 O O . LEU A 1 345 ? -19.953 5.044 21.097 1.00 81.69 345 LEU A O 1
ATOM 2551 N N . VAL A 1 346 ? -20.610 6.962 20.125 1.00 83.88 346 VAL A N 1
ATOM 2552 C CA . VAL A 1 346 ? -21.070 6.320 18.881 1.00 83.88 346 VAL A CA 1
ATOM 2553 C C . VAL A 1 346 ? -19.898 5.637 18.182 1.00 83.88 346 VAL A C 1
ATOM 2555 O O . VAL A 1 346 ? -19.995 4.458 17.838 1.00 83.88 346 VAL A O 1
ATOM 2558 N N . ARG A 1 347 ? -18.758 6.318 18.061 1.00 76.06 347 ARG A N 1
ATOM 2559 C CA . ARG A 1 347 ? -17.546 5.750 17.462 1.00 76.06 347 ARG A CA 1
ATOM 2560 C C . ARG A 1 347 ? -17.032 4.518 18.212 1.00 76.06 347 ARG A C 1
ATOM 2562 O O . ARG A 1 347 ? -16.642 3.534 17.584 1.00 76.06 347 ARG A O 1
ATOM 2569 N N . LEU A 1 348 ? -17.055 4.541 19.546 1.00 81.56 348 LEU A N 1
ATOM 2570 C CA . LEU A 1 348 ? -16.711 3.384 20.377 1.00 81.56 348 LEU A CA 1
ATOM 2571 C C . LEU A 1 348 ? -17.672 2.211 20.127 1.00 81.56 348 LEU A C 1
ATOM 2573 O O . LEU A 1 348 ? -17.239 1.060 20.056 1.00 81.56 348 LEU A O 1
ATOM 2577 N N . SER A 1 349 ? -18.967 2.493 19.948 1.00 80.69 349 SER A N 1
ATOM 2578 C CA . SER A 1 349 ? -19.973 1.470 19.647 1.00 80.69 349 SER A CA 1
ATOM 2579 C C . SER A 1 349 ? -19.757 0.811 18.278 1.00 80.69 349 SER A C 1
ATOM 2581 O O . SER A 1 349 ? -19.892 -0.409 18.162 1.00 80.69 349 SER A O 1
ATOM 2583 N N . GLU A 1 350 ? -19.357 1.591 17.268 1.00 79.25 350 GLU A N 1
ATOM 2584 C CA . GLU A 1 350 ? -19.020 1.097 15.930 1.00 79.25 350 GLU A CA 1
ATOM 2585 C C . GLU A 1 350 ? -17.771 0.215 15.965 1.00 79.25 350 GLU A C 1
ATOM 2587 O O . GLU A 1 350 ? -17.817 -0.920 15.490 1.00 79.25 350 GLU A O 1
ATOM 2592 N N . LEU A 1 351 ? -16.697 0.684 16.615 1.00 74.75 351 LEU A N 1
ATOM 2593 C CA . LEU A 1 351 ? -15.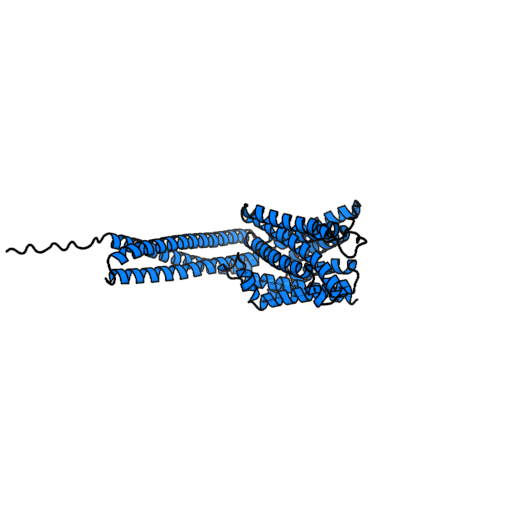460 -0.085 16.797 1.00 74.75 351 LEU A CA 1
ATOM 2594 C C . LEU A 1 351 ? -15.733 -1.439 17.458 1.00 74.75 351 LEU A C 1
ATOM 2596 O O . LEU A 1 351 ? -15.228 -2.470 17.026 1.00 74.75 351 LEU A O 1
ATOM 2600 N N . ARG A 1 352 ? -16.578 -1.456 18.489 1.00 84.00 352 ARG A N 1
ATOM 2601 C CA . ARG A 1 352 ? -16.955 -2.688 19.184 1.00 84.00 352 ARG A CA 1
ATOM 2602 C C . ARG A 1 352 ? -17.756 -3.642 18.297 1.00 84.00 352 ARG A C 1
ATOM 2604 O O . ARG A 1 352 ? -17.546 -4.854 18.351 1.00 84.00 352 ARG A O 1
ATOM 2611 N N . ALA A 1 353 ? -18.669 -3.110 17.486 1.00 77.56 353 ALA A N 1
ATOM 2612 C CA . ALA A 1 353 ? -19.427 -3.907 16.528 1.00 77.56 353 ALA A CA 1
ATOM 2613 C C . ALA A 1 353 ? -18.511 -4.519 15.455 1.00 77.56 353 ALA A C 1
ATOM 2615 O O . ALA A 1 353 ? -18.705 -5.677 15.084 1.00 77.56 353 ALA A O 1
ATOM 2616 N N . ASP A 1 354 ? -17.497 -3.785 14.994 1.00 74.00 354 ASP A N 1
ATOM 2617 C CA . ASP A 1 354 ? -16.484 -4.299 14.067 1.00 74.00 354 ASP A CA 1
ATOM 2618 C C . ASP A 1 354 ? -15.655 -5.430 14.671 1.00 74.00 354 ASP A C 1
ATOM 2620 O O . ASP A 1 354 ? -15.555 -6.495 14.054 1.00 74.00 354 ASP A O 1
ATOM 2624 N N . ILE A 1 355 ? -15.156 -5.259 15.898 1.00 72.38 355 ILE A N 1
ATOM 2625 C CA . ILE A 1 355 ? -14.397 -6.297 16.612 1.00 72.38 355 ILE A CA 1
ATOM 2626 C C . ILE A 1 355 ? -15.225 -7.592 16.708 1.00 72.38 355 ILE A C 1
ATOM 2628 O O . ILE A 1 355 ? -14.761 -8.670 16.319 1.00 72.38 355 ILE A O 1
ATOM 2632 N N . SER A 1 356 ? -16.493 -7.474 17.119 1.00 79.62 356 SER A N 1
ATOM 2633 C CA . SER A 1 356 ? -17.409 -8.614 17.237 1.00 79.62 356 SER A CA 1
ATOM 2634 C C . SER A 1 356 ? -17.663 -9.306 15.890 1.00 79.62 356 SER A C 1
ATOM 2636 O O . SER A 1 356 ? -17.569 -10.535 15.792 1.00 79.62 356 SER A O 1
ATOM 2638 N N . ARG A 1 357 ? -17.912 -8.536 14.819 1.00 75.69 357 ARG A N 1
ATOM 2639 C CA . ARG A 1 357 ? -18.108 -9.075 13.461 1.00 75.69 357 ARG A CA 1
ATOM 2640 C C . ARG A 1 357 ? -16.889 -9.851 12.967 1.00 75.69 357 ARG A C 1
ATOM 2642 O O . ARG A 1 357 ? -17.041 -10.941 12.410 1.00 75.69 357 ARG A O 1
ATOM 2649 N N . HIS A 1 358 ? -15.685 -9.319 13.175 1.00 67.94 358 HIS A N 1
ATOM 2650 C CA . HIS A 1 358 ? -14.443 -9.974 12.763 1.00 67.94 358 HIS A CA 1
ATOM 2651 C C . HIS A 1 358 ? -14.231 -11.309 13.478 1.00 67.94 358 HIS A C 1
ATOM 2653 O O . HIS A 1 358 ? -13.857 -12.304 12.846 1.00 67.94 358 HIS A O 1
ATOM 2659 N N . ARG A 1 359 ? -14.512 -11.355 14.781 1.00 77.50 359 ARG A N 1
ATOM 2660 C CA . ARG A 1 359 ? -14.423 -12.579 15.575 1.00 77.50 359 ARG A CA 1
ATOM 2661 C C . ARG A 1 359 ? -15.412 -13.647 15.101 1.00 77.50 359 ARG A C 1
ATOM 2663 O O . ARG A 1 359 ? -15.047 -14.817 14.952 1.00 77.50 359 ARG A O 1
ATOM 2670 N N . GLU A 1 360 ? -16.661 -13.267 14.837 1.00 76.44 360 GLU A N 1
ATOM 2671 C CA . GLU A 1 360 ? -17.674 -14.192 14.316 1.00 76.44 360 GLU A CA 1
ATOM 2672 C C . GLU A 1 360 ? -17.283 -14.759 12.948 1.00 76.44 360 GLU A C 1
ATOM 2674 O O . GLU A 1 360 ? -17.376 -15.972 12.728 1.00 76.44 360 GLU A O 1
ATOM 2679 N N . ALA A 1 361 ? -16.779 -13.908 12.051 1.00 69.44 361 ALA A N 1
ATOM 2680 C CA . ALA A 1 361 ? -16.296 -14.331 10.742 1.00 69.44 361 ALA A CA 1
ATOM 2681 C C . ALA A 1 361 ? -15.156 -15.359 10.854 1.00 69.44 361 ALA A C 1
ATOM 2683 O O . ALA A 1 361 ? -15.125 -16.344 10.108 1.00 69.44 361 ALA A O 1
ATOM 2684 N N . GLU A 1 362 ? -14.244 -15.185 11.812 1.00 67.25 362 GLU A N 1
ATOM 2685 C CA . GLU A 1 362 ? -13.152 -16.132 12.035 1.00 67.25 362 GLU A CA 1
ATOM 2686 C C . GLU A 1 362 ? -13.630 -17.475 12.583 1.00 67.25 362 GLU A C 1
ATOM 2688 O O . GLU A 1 362 ? -13.217 -18.522 12.082 1.00 67.25 362 GLU A O 1
ATOM 2693 N N . ARG A 1 363 ? -14.562 -17.471 13.540 1.00 74.94 363 ARG A N 1
ATOM 2694 C CA . ARG A 1 363 ? -15.187 -18.705 14.040 1.00 74.94 363 ARG A CA 1
ATOM 2695 C C . ARG A 1 363 ? -15.839 -19.504 12.917 1.00 74.94 363 ARG A C 1
ATOM 2697 O O . ARG A 1 363 ? -15.722 -20.729 12.885 1.00 74.94 363 ARG A O 1
ATOM 2704 N N . VAL A 1 364 ? -16.518 -18.831 11.987 1.00 72.88 364 VAL A N 1
ATOM 2705 C CA . VAL A 1 364 ? -17.111 -19.481 10.808 1.00 72.88 364 VAL A CA 1
ATOM 2706 C C . VAL A 1 364 ? -16.014 -20.064 9.911 1.00 72.88 364 VAL A C 1
ATOM 2708 O O . VAL A 1 364 ? -16.083 -21.236 9.533 1.00 72.88 364 VAL A O 1
ATOM 2711 N N . LYS A 1 365 ? -14.967 -19.285 9.621 1.00 68.00 365 LYS A N 1
ATOM 2712 C CA . LYS A 1 365 ? -13.838 -19.708 8.781 1.00 68.00 365 LYS A CA 1
ATOM 2713 C C . LYS A 1 365 ? -13.137 -20.947 9.342 1.00 68.00 365 LYS A C 1
ATOM 2715 O O . LYS A 1 365 ? -12.938 -21.913 8.608 1.00 68.00 365 LYS A O 1
ATOM 2720 N N . GLU A 1 366 ? -12.834 -20.953 10.636 1.00 68.06 366 GLU A N 1
ATOM 2721 C CA . GLU A 1 366 ? -12.129 -22.059 11.287 1.00 68.06 366 GLU A CA 1
ATOM 2722 C C . GLU A 1 366 ? -13.013 -23.301 11.483 1.00 68.06 366 GLU A C 1
ATOM 2724 O O . GLU A 1 366 ? -12.533 -24.421 11.321 1.00 68.06 366 GLU A O 1
ATOM 2729 N N . ARG A 1 367 ? -14.333 -23.150 11.680 1.00 72.31 367 ARG A N 1
ATOM 2730 C CA . ARG A 1 367 ? -15.271 -24.296 11.653 1.00 72.31 367 ARG A CA 1
ATOM 2731 C C . ARG A 1 367 ? -15.282 -25.027 10.316 1.00 72.31 367 ARG A C 1
ATOM 2733 O O . ARG A 1 367 ? -15.475 -26.240 10.281 1.00 72.31 367 ARG A O 1
ATOM 2740 N N . THR A 1 368 ? -15.098 -24.294 9.223 1.00 67.81 368 THR A N 1
ATOM 2741 C CA . THR A 1 368 ? -15.066 -24.874 7.872 1.00 67.81 368 THR A CA 1
ATOM 2742 C C . THR A 1 368 ? -13.719 -25.527 7.547 1.00 67.81 368 THR A C 1
ATOM 2744 O O . THR A 1 368 ? -13.593 -26.226 6.540 1.00 67.81 368 THR A O 1
ATOM 2747 N N . ARG A 1 369 ? -12.694 -25.315 8.380 1.00 71.69 369 ARG A N 1
ATOM 2748 C CA . ARG A 1 369 ? -11.340 -25.813 8.156 1.00 71.69 369 ARG A CA 1
ATOM 2749 C C . ARG A 1 369 ? -11.149 -27.177 8.819 1.00 71.69 369 ARG A C 1
ATOM 2751 O O . ARG A 1 369 ? -11.581 -27.425 9.943 1.00 71.69 369 ARG A O 1
ATOM 2758 N N . ALA A 1 370 ? -10.454 -28.082 8.132 1.00 69.31 370 ALA A N 1
ATOM 2759 C CA . ALA A 1 370 ? -10.051 -29.369 8.696 1.00 69.31 370 ALA A CA 1
ATOM 2760 C C . ALA A 1 370 ? -8.861 -29.183 9.659 1.00 69.31 370 ALA A C 1
ATOM 2762 O O . ALA A 1 370 ? -7.720 -29.467 9.305 1.00 69.31 370 ALA A O 1
ATOM 2763 N N . LEU A 1 371 ? -9.132 -28.646 10.850 1.00 71.38 371 LEU A N 1
ATOM 2764 C CA . LEU A 1 371 ? -8.140 -28.420 11.904 1.00 71.38 371 LEU A CA 1
ATOM 2765 C C . LEU A 1 371 ? -7.759 -29.717 12.619 1.00 71.38 371 LEU A C 1
ATOM 2767 O O . LEU A 1 371 ? -8.630 -30.539 12.932 1.00 71.38 371 LEU A O 1
ATOM 2771 N N . THR A 1 372 ? -6.474 -29.862 12.939 1.00 79.88 372 THR A N 1
ATOM 2772 C CA . THR A 1 372 ? -5.985 -30.920 13.832 1.00 79.88 372 THR A CA 1
ATOM 2773 C C . THR A 1 372 ? -6.485 -30.703 15.272 1.00 79.88 372 THR A C 1
ATOM 2775 O O . THR A 1 372 ? -6.840 -29.580 15.636 1.00 79.88 372 THR A O 1
ATOM 2778 N N . PRO A 1 373 ? -6.515 -31.744 16.131 1.00 78.62 373 PRO A N 1
ATOM 2779 C CA . PRO A 1 373 ? -6.957 -31.598 17.523 1.00 78.62 373 PRO A CA 1
ATOM 2780 C C . PRO A 1 373 ? -6.172 -30.537 18.308 1.00 78.62 373 PRO A C 1
ATOM 2782 O O . PRO A 1 373 ? -6.761 -29.797 19.086 1.00 78.62 373 PRO A O 1
ATOM 2785 N N . GLN A 1 374 ? -4.864 -30.425 18.056 1.00 73.81 374 GLN A N 1
ATOM 2786 C CA . GLN A 1 374 ? -3.998 -29.449 18.718 1.00 73.81 374 GLN A CA 1
ATOM 2787 C C . GLN A 1 374 ? -4.302 -28.009 18.274 1.00 73.81 374 GLN A C 1
ATOM 2789 O O . GLN A 1 374 ? -4.387 -27.117 19.112 1.00 73.81 374 GLN A O 1
ATOM 2794 N N . GLU A 1 375 ? -4.521 -27.781 16.975 1.00 70.88 375 GLU A N 1
ATOM 2795 C CA . GLU A 1 375 ? -4.892 -26.456 16.455 1.00 70.88 375 GLU A CA 1
ATOM 2796 C C . GLU A 1 375 ? -6.282 -26.016 16.936 1.00 70.88 375 GLU A C 1
ATOM 2798 O O . GLU A 1 375 ? -6.502 -24.829 17.170 1.00 70.88 375 GLU A O 1
ATOM 2803 N N . ARG A 1 376 ? -7.220 -26.958 17.122 1.00 76.00 376 ARG A N 1
ATOM 2804 C CA . ARG A 1 376 ? -8.540 -26.660 17.705 1.00 76.00 376 ARG A CA 1
ATOM 2805 C C . ARG A 1 376 ? -8.428 -26.175 19.144 1.00 76.00 376 ARG A C 1
ATOM 2807 O O . ARG A 1 376 ? -9.062 -25.189 19.490 1.00 76.00 376 ARG A O 1
ATOM 2814 N N . GLU A 1 377 ? -7.614 -26.840 19.959 1.00 75.81 377 GLU A N 1
ATOM 2815 C CA . GLU A 1 377 ? -7.434 -26.463 21.363 1.00 75.81 377 GLU A CA 1
ATOM 2816 C C . GLU A 1 377 ? -6.743 -25.094 21.504 1.00 75.81 377 GLU A C 1
ATOM 2818 O O . GLU A 1 377 ? -7.122 -24.283 22.350 1.00 75.81 377 GLU A O 1
ATOM 2823 N N . GLU A 1 378 ? -5.758 -24.802 20.648 1.00 72.31 378 GLU A N 1
ATOM 2824 C CA . GLU A 1 378 ? -5.101 -23.489 20.600 1.00 72.31 378 GLU A CA 1
ATOM 2825 C C . GLU A 1 378 ? -6.080 -22.382 20.171 1.00 72.31 378 GLU A C 1
ATOM 2827 O O . GLU A 1 378 ? -6.114 -21.317 20.791 1.00 72.31 378 GLU A O 1
ATOM 2832 N N . PHE A 1 379 ? -6.928 -22.654 19.173 1.00 73.31 379 PHE A N 1
ATOM 2833 C CA . PHE A 1 379 ? -7.974 -21.730 18.735 1.00 73.31 379 PHE A CA 1
ATOM 2834 C C . PHE A 1 379 ? -9.028 -21.479 19.821 1.00 73.31 379 PHE A C 1
ATOM 2836 O O . PHE A 1 379 ? -9.394 -20.332 20.053 1.00 73.31 379 PHE A O 1
ATOM 2843 N N . GLU A 1 380 ? -9.494 -22.518 20.517 1.00 79.00 380 GLU A N 1
ATOM 2844 C CA . GLU A 1 380 ? -10.478 -22.375 21.597 1.00 79.00 380 GLU A CA 1
ATOM 2845 C C . GLU A 1 380 ? -9.942 -21.524 22.754 1.00 79.00 380 GLU A C 1
ATOM 2847 O O . GLU A 1 380 ? -10.659 -20.659 23.258 1.00 79.00 380 GLU A O 1
ATOM 2852 N N . ARG A 1 381 ? -8.672 -21.702 23.147 1.00 78.69 381 ARG A N 1
ATOM 2853 C CA . ARG A 1 381 ? -8.043 -20.838 24.162 1.00 78.69 381 ARG A CA 1
ATOM 2854 C C . ARG A 1 381 ? -7.949 -19.388 23.700 1.00 78.69 381 ARG A C 1
ATOM 2856 O O . ARG A 1 381 ? -8.262 -18.490 24.475 1.00 78.69 381 ARG A O 1
ATOM 2863 N N . TYR A 1 382 ? -7.532 -19.167 22.455 1.00 67.44 382 TYR A N 1
ATOM 2864 C CA . TYR A 1 382 ? -7.436 -17.825 21.884 1.00 67.44 382 TYR A CA 1
ATOM 2865 C C . TYR A 1 382 ? -8.808 -17.135 21.814 1.00 67.44 382 TYR A C 1
ATOM 2867 O O . TYR A 1 382 ? -8.950 -15.989 22.235 1.00 67.44 382 TYR A O 1
ATOM 2875 N N . ASP A 1 383 ? -9.836 -17.847 21.349 1.00 76.81 383 ASP A N 1
ATOM 2876 C CA . ASP A 1 383 ? -11.206 -17.337 21.262 1.00 76.81 383 ASP A CA 1
ATOM 2877 C C . ASP A 1 383 ? -11.804 -17.035 22.647 1.00 76.81 383 ASP A C 1
ATOM 2879 O O . ASP A 1 383 ? -12.580 -16.088 22.792 1.00 76.81 383 ASP A O 1
ATOM 2883 N N . LEU A 1 384 ? -11.430 -17.801 23.677 1.00 82.62 384 LEU A N 1
ATOM 2884 C CA . LEU A 1 384 ? -11.801 -17.519 25.064 1.00 82.62 384 LEU A CA 1
ATOM 2885 C C . LEU A 1 384 ? -11.154 -16.230 25.578 1.00 82.62 384 LEU A C 1
ATOM 2887 O O . LEU A 1 384 ? -11.880 -15.376 26.086 1.00 82.62 384 LEU A O 1
ATOM 2891 N N . GLU A 1 385 ? -9.843 -16.056 25.404 1.00 76.94 385 GLU A N 1
ATOM 2892 C CA . GLU A 1 385 ? -9.131 -14.847 25.845 1.00 76.94 385 GLU A CA 1
ATOM 2893 C C . GLU A 1 385 ? -9.692 -13.587 25.164 1.00 76.94 385 GLU A C 1
ATOM 2895 O O . GLU A 1 385 ? -9.977 -12.586 25.823 1.00 76.94 385 GLU A O 1
ATOM 2900 N N . LEU A 1 386 ? -9.948 -13.657 23.853 1.00 72.75 386 LEU A N 1
ATOM 2901 C CA . LEU A 1 386 ? -10.557 -12.558 23.099 1.00 72.75 386 LEU A CA 1
ATOM 2902 C C . LEU A 1 386 ? -11.95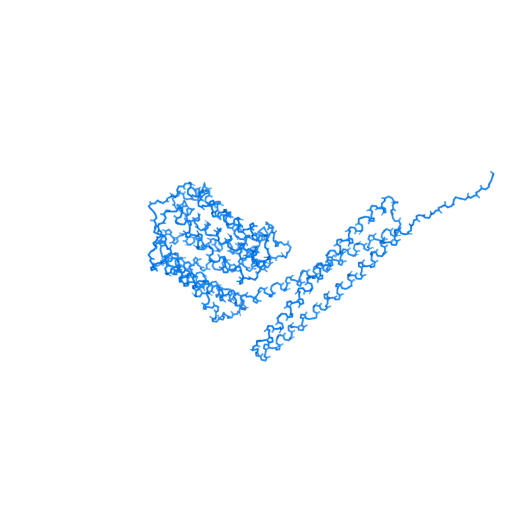7 -12.214 23.635 1.00 72.75 386 LEU A C 1
ATOM 2904 O O . LEU A 1 386 ? -12.316 -11.047 23.776 1.00 72.75 386 LEU A O 1
ATOM 2908 N N . SER A 1 387 ? -12.735 -13.238 24.003 1.00 79.19 387 SER A N 1
ATOM 2909 C CA . SER A 1 387 ? -14.078 -13.068 24.568 1.00 79.19 387 SER A CA 1
ATOM 2910 C C . SER A 1 387 ? -14.113 -12.371 25.914 1.00 79.19 387 SER A C 1
ATOM 2912 O O . SER A 1 387 ? -15.136 -11.787 26.273 1.00 79.19 387 SER A O 1
ATOM 2914 N N . GLU A 1 388 ? -13.058 -12.523 26.707 1.00 82.56 388 GLU A N 1
ATOM 2915 C CA . GLU A 1 388 ? -12.956 -11.879 28.009 1.00 82.56 388 GLU A CA 1
ATOM 2916 C C . GLU A 1 388 ? -12.651 -10.398 27.819 1.00 82.56 388 GLU A C 1
ATOM 2918 O O . GLU A 1 388 ? -13.359 -9.564 28.379 1.00 82.56 388 GLU A O 1
ATOM 2923 N N . ARG A 1 389 ? -11.719 -10.067 26.920 1.00 76.31 389 ARG A N 1
ATOM 2924 C CA . ARG A 1 389 ? -11.397 -8.676 26.573 1.00 76.31 389 ARG A CA 1
ATOM 2925 C C . ARG A 1 389 ? -12.583 -7.922 25.978 1.00 76.31 389 ARG A C 1
ATOM 2927 O O . ARG A 1 389 ? -12.867 -6.806 26.399 1.00 76.31 389 ARG A O 1
ATOM 2934 N N . GLU A 1 390 ? -13.323 -8.539 25.054 1.00 79.00 390 GLU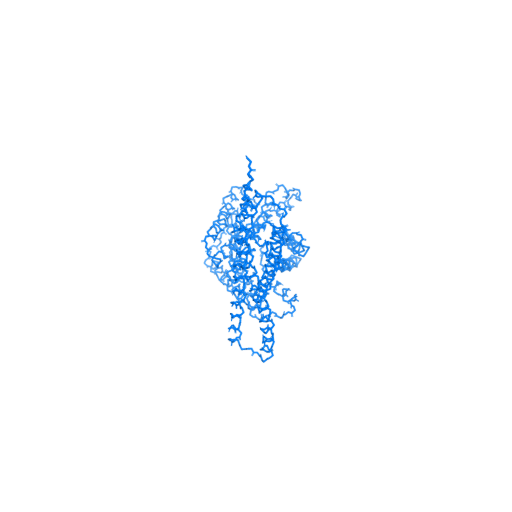 A N 1
ATOM 2935 C CA . GLU A 1 390 ? -14.559 -7.950 24.515 1.00 79.00 390 GLU A CA 1
ATOM 2936 C C . GLU A 1 390 ? -15.574 -7.661 25.626 1.00 79.00 390 GLU A C 1
ATOM 2938 O O . GLU A 1 390 ? -16.172 -6.588 25.650 1.00 79.00 390 GLU A O 1
ATOM 2943 N N . ARG A 1 391 ? -15.738 -8.588 26.582 1.00 84.38 391 ARG A N 1
ATOM 2944 C CA . ARG A 1 391 ? -16.644 -8.409 27.727 1.00 84.38 391 ARG A CA 1
ATOM 2945 C C . ARG A 1 391 ? -16.212 -7.260 28.639 1.00 84.38 391 ARG A C 1
ATOM 2947 O O . ARG A 1 391 ? -17.081 -6.555 29.159 1.00 84.38 391 ARG A O 1
ATOM 2954 N N . GLU A 1 392 ? -14.911 -7.073 28.841 1.00 82.31 392 GLU A N 1
ATOM 2955 C CA . GLU A 1 392 ? -14.358 -5.954 29.612 1.00 82.31 392 GLU A CA 1
ATOM 2956 C C . GLU A 1 392 ? -14.628 -4.609 28.929 1.00 82.31 392 GLU A C 1
ATOM 2958 O O . GLU A 1 392 ? -15.192 -3.719 29.569 1.00 82.31 392 GLU A O 1
ATOM 2963 N N . LEU A 1 393 ? -14.328 -4.502 27.631 1.00 77.75 393 LEU A N 1
ATOM 2964 C CA . LEU A 1 393 ? -14.625 -3.332 26.791 1.00 77.75 393 LEU A CA 1
ATOM 2965 C C . LEU A 1 393 ? -16.126 -3.004 26.775 1.00 77.75 393 LEU A C 1
ATOM 2967 O O . LEU A 1 393 ? -16.539 -1.855 26.930 1.00 77.75 393 LEU A O 1
ATOM 2971 N N . ASP A 1 394 ? -16.973 -4.025 26.645 1.00 83.62 394 ASP A N 1
ATOM 2972 C CA . ASP A 1 394 ? -18.430 -3.900 26.715 1.00 83.62 394 ASP A CA 1
ATOM 2973 C C . ASP A 1 394 ? -18.903 -3.331 28.056 1.00 83.62 394 ASP A C 1
ATOM 2975 O O . ASP A 1 394 ? -19.812 -2.497 28.120 1.00 83.62 394 ASP A O 1
ATOM 2979 N N . ALA A 1 395 ? -18.317 -3.815 29.152 1.00 84.69 395 ALA A N 1
ATOM 2980 C CA . ALA A 1 395 ? -18.628 -3.326 30.484 1.00 84.69 395 ALA A CA 1
ATOM 2981 C C . ALA A 1 395 ? -18.163 -1.875 30.663 1.00 84.69 395 ALA A C 1
ATOM 2983 O O . ALA A 1 395 ? -18.907 -1.081 31.238 1.00 84.69 395 ALA A O 1
ATOM 2984 N N . GLY A 1 396 ? -16.984 -1.534 30.145 1.00 80.62 396 GLY A N 1
ATOM 2985 C CA . GLY A 1 396 ? -16.427 -0.185 30.093 1.00 80.62 396 GLY A CA 1
ATOM 2986 C C . GLY A 1 396 ? -17.326 0.820 29.395 1.00 80.62 396 GLY A C 1
ATOM 2987 O O . GLY A 1 396 ? -17.820 1.759 30.021 1.00 80.62 396 GLY A O 1
ATOM 2988 N N . ALA A 1 397 ? -17.647 0.554 28.133 1.00 79.19 397 ALA A N 1
ATOM 2989 C CA . ALA A 1 397 ? -18.527 1.393 27.329 1.00 79.19 397 ALA A CA 1
ATOM 2990 C C . ALA A 1 397 ? -19.890 1.632 28.005 1.00 79.19 397 ALA A C 1
ATOM 2992 O O . ALA A 1 397 ? -20.333 2.773 28.118 1.00 79.19 397 ALA A O 1
ATOM 2993 N N . ARG A 1 398 ? -20.522 0.584 28.559 1.00 86.94 398 ARG A N 1
ATOM 2994 C CA . ARG A 1 398 ? -21.790 0.733 29.300 1.00 86.94 398 ARG A CA 1
ATOM 2995 C C . ARG A 1 398 ? -21.657 1.634 30.530 1.00 86.94 398 ARG A C 1
ATOM 2997 O O . ARG A 1 398 ? -22.597 2.360 30.851 1.00 86.94 398 ARG A O 1
ATOM 3004 N N . ARG A 1 399 ? -20.522 1.595 31.242 1.00 88.19 399 ARG A N 1
ATOM 3005 C CA . ARG A 1 399 ? -20.272 2.506 32.374 1.00 88.19 399 ARG A CA 1
ATOM 3006 C C . ARG A 1 399 ? -20.181 3.956 31.901 1.00 88.19 399 ARG A C 1
ATOM 3008 O O . ARG A 1 399 ? -20.778 4.818 32.546 1.00 88.19 399 ARG A O 1
ATOM 3015 N N . LEU A 1 400 ? -19.481 4.207 30.794 1.00 85.44 400 LEU A N 1
ATOM 3016 C CA . LEU A 1 400 ? -19.313 5.543 30.214 1.00 85.44 400 LEU A CA 1
ATOM 3017 C C . LEU A 1 400 ? -20.643 6.112 29.705 1.00 85.44 400 LEU A C 1
ATOM 3019 O O . LEU A 1 400 ? -20.988 7.235 30.062 1.00 85.44 400 LEU A O 1
ATOM 3023 N N . GLU A 1 401 ? -21.441 5.320 28.982 1.00 86.75 401 GLU A N 1
ATOM 3024 C CA . GLU A 1 401 ? -22.795 5.701 28.541 1.00 86.75 401 GLU A CA 1
ATOM 3025 C C . GLU A 1 401 ? -23.689 6.079 29.733 1.00 86.75 401 GLU A C 1
ATOM 3027 O O . GLU A 1 401 ? -24.353 7.114 29.745 1.00 86.75 401 GLU A O 1
ATOM 3032 N N . GLN A 1 402 ? -23.684 5.268 30.796 1.00 90.19 402 GLN A N 1
ATOM 3033 C CA . GLN A 1 402 ? -24.453 5.584 32.001 1.00 90.19 402 GLN A CA 1
ATOM 3034 C C . GLN A 1 402 ? -23.948 6.851 32.698 1.00 90.19 402 GLN A C 1
ATOM 3036 O O . GLN A 1 402 ? -24.740 7.582 33.299 1.00 90.19 402 GLN A O 1
ATOM 3041 N N . TRP A 1 403 ? -22.640 7.109 32.668 1.00 86.62 403 TRP A N 1
ATOM 3042 C CA . TRP A 1 403 ? -22.059 8.306 33.262 1.00 86.62 403 TRP A CA 1
ATOM 3043 C C . TRP A 1 403 ? -22.405 9.562 32.458 1.00 86.62 403 TRP A C 1
ATOM 3045 O O . TRP A 1 403 ? -22.841 10.543 33.067 1.00 86.62 403 TRP A O 1
ATOM 3055 N N . SER A 1 404 ? -22.335 9.517 31.124 1.00 87.50 404 SER A N 1
ATOM 3056 C CA . SER A 1 404 ? -22.727 10.646 30.270 1.00 87.50 404 SER A CA 1
ATOM 3057 C C . SER A 1 404 ? -24.198 11.021 30.480 1.00 87.50 404 SER A C 1
ATOM 3059 O O . SER A 1 404 ? -24.509 12.193 30.700 1.00 87.50 404 SER A O 1
ATOM 3061 N N . VAL A 1 405 ? -25.098 10.029 30.563 1.00 89.94 405 VAL A N 1
ATOM 3062 C CA . VAL A 1 405 ? -26.528 10.240 30.853 1.00 89.94 405 VAL A CA 1
ATOM 3063 C C . VAL A 1 405 ? -26.734 10.919 32.211 1.00 89.94 405 VAL A C 1
ATOM 3065 O O . VAL A 1 405 ? -27.543 11.844 32.327 1.00 89.94 405 VAL A O 1
ATOM 3068 N N . ARG A 1 406 ? -25.991 10.504 33.248 1.00 89.06 406 ARG A N 1
ATOM 3069 C CA . ARG A 1 406 ? -26.055 11.144 34.574 1.00 89.06 406 ARG A CA 1
ATOM 3070 C C . ARG A 1 406 ? -25.579 12.597 34.534 1.00 89.06 406 ARG A C 1
ATOM 3072 O O . ARG A 1 406 ? -26.238 13.454 35.119 1.00 89.06 406 ARG A O 1
ATOM 3079 N N . LEU A 1 407 ? -24.466 12.885 33.856 1.00 85.12 407 LEU A N 1
ATOM 3080 C CA . LEU A 1 407 ? -23.934 14.249 33.749 1.00 85.12 407 LEU A CA 1
ATOM 3081 C C . LEU A 1 407 ? -24.868 15.156 32.947 1.00 85.12 407 LEU A C 1
ATOM 3083 O O . LEU A 1 407 ? -25.119 16.284 33.366 1.00 85.12 407 LEU A O 1
ATOM 3087 N N . ARG A 1 408 ? -25.457 14.655 31.856 1.00 86.06 408 ARG A N 1
ATOM 3088 C CA . ARG A 1 408 ? -26.448 15.393 31.061 1.00 86.06 408 ARG A CA 1
ATOM 3089 C C . ARG A 1 408 ? -27.654 15.800 31.907 1.00 86.06 408 ARG A C 1
ATOM 3091 O O . ARG A 1 408 ? -28.029 16.970 31.905 1.00 86.06 408 ARG A O 1
ATOM 3098 N N . ARG A 1 409 ? -28.200 14.873 32.700 1.00 87.06 409 ARG A N 1
ATOM 3099 C CA . ARG A 1 409 ? -29.301 15.173 33.629 1.00 87.06 409 ARG A CA 1
ATOM 3100 C C . ARG A 1 409 ? -28.919 16.265 34.633 1.00 87.06 409 ARG A C 1
ATOM 3102 O O . ARG A 1 409 ? -29.692 17.184 34.871 1.00 87.06 409 ARG A O 1
ATOM 3109 N N . ARG A 1 410 ? -27.698 16.206 35.166 1.00 83.81 410 ARG A N 1
ATOM 3110 C CA . ARG A 1 410 ? -27.172 17.193 36.120 1.00 83.81 410 ARG A CA 1
ATOM 3111 C C . ARG A 1 410 ? -26.991 18.584 35.488 1.00 83.81 410 ARG A C 1
ATOM 3113 O O . ARG A 1 410 ? -27.287 19.592 36.122 1.00 83.81 410 ARG A O 1
ATOM 3120 N N . VAL A 1 411 ? -26.564 18.647 34.224 1.00 81.81 411 VAL A N 1
ATOM 3121 C CA . VAL A 1 411 ? -26.495 19.892 33.431 1.00 81.81 411 VAL A CA 1
ATOM 3122 C C . VAL A 1 411 ? -27.887 20.486 33.185 1.00 81.81 411 VAL A C 1
ATOM 3124 O O . VAL A 1 411 ? -28.045 21.708 33.213 1.00 81.81 411 VAL A O 1
ATOM 3127 N N . GLU A 1 412 ? -28.898 19.648 32.943 1.00 82.06 412 GLU A N 1
ATOM 3128 C CA . GLU A 1 412 ? -30.293 20.080 32.782 1.00 82.06 412 GLU A CA 1
ATOM 3129 C C . GLU A 1 412 ? -30.893 20.600 34.095 1.00 82.06 412 GLU A C 1
ATOM 3131 O O . GLU A 1 412 ? -31.570 21.627 34.090 1.00 82.06 412 GLU A O 1
ATOM 3136 N N . GLU A 1 413 ? -30.603 19.951 35.223 1.00 80.56 413 GLU A N 1
ATOM 3137 C CA . GLU A 1 413 ? -31.054 20.377 36.555 1.00 80.56 413 GLU A CA 1
ATOM 3138 C C . GLU A 1 413 ? -30.491 21.757 36.938 1.00 80.56 413 GLU A C 1
ATOM 3140 O O . GLU A 1 413 ? -31.243 22.610 37.406 1.00 80.56 413 GLU A O 1
ATOM 3145 N N . LEU A 1 414 ? -29.221 22.045 36.622 1.00 71.00 414 LEU A N 1
ATOM 3146 C CA . LEU A 1 414 ? -28.613 23.374 36.823 1.00 71.00 414 LEU A CA 1
ATOM 3147 C C . LEU A 1 414 ? -29.301 24.500 36.029 1.00 71.00 414 LEU A C 1
ATOM 3149 O O . LEU A 1 414 ? -29.170 25.672 36.373 1.00 71.00 414 LEU A O 1
ATOM 3153 N N . ARG A 1 415 ? -30.031 24.173 34.957 1.00 65.69 415 ARG A N 1
ATOM 3154 C CA . ARG A 1 415 ? -30.820 25.146 34.185 1.00 65.69 415 ARG A CA 1
ATOM 3155 C C . ARG A 1 415 ? -32.167 25.457 34.849 1.00 65.69 415 ARG A C 1
ATOM 3157 O O . ARG A 1 415 ? -32.747 26.503 34.564 1.00 65.69 415 ARG A O 1
ATOM 3164 N N . LEU A 1 416 ? -32.673 24.548 35.684 1.00 54.38 416 LEU A N 1
ATOM 3165 C CA . LEU A 1 416 ? -33.995 24.616 36.311 1.00 54.38 416 LEU A CA 1
ATOM 3166 C C . LEU A 1 416 ? -34.000 25.303 37.684 1.00 54.38 416 LEU A C 1
ATOM 3168 O O . LEU A 1 416 ? -35.082 25.464 38.241 1.00 54.38 416 LEU A O 1
ATOM 3172 N N . GLU A 1 417 ? -32.852 25.751 38.203 1.00 53.66 417 GLU A N 1
ATOM 3173 C CA . GLU A 1 417 ? -32.783 26.709 39.317 1.00 53.66 417 GLU A CA 1
ATOM 3174 C C . GLU A 1 417 ? -32.706 28.152 38.774 1.00 53.66 417 GLU A C 1
ATOM 3176 O O . GLU A 1 417 ? -31.612 28.703 38.610 1.00 53.66 417 GLU A O 1
ATOM 3181 N N . PRO A 1 418 ? -33.833 28.814 38.442 1.00 44.94 418 PRO A N 1
ATOM 3182 C CA . PRO A 1 418 ? -33.819 30.251 38.235 1.00 44.94 418 PRO A CA 1
ATOM 3183 C C . PRO A 1 418 ? -33.585 30.915 39.595 1.00 44.94 418 PRO A C 1
ATOM 3185 O O . PRO A 1 418 ? -34.134 30.480 40.605 1.00 44.94 418 PRO A O 1
ATOM 3188 N N . GLY A 1 419 ? -32.743 31.950 39.609 1.00 46.59 419 GLY A N 1
ATOM 3189 C CA . GLY A 1 419 ? -32.323 32.657 40.816 1.00 46.59 419 GLY A CA 1
ATOM 3190 C C . GLY A 1 419 ? -33.461 32.887 41.808 1.00 46.59 419 GLY A C 1
ATOM 3191 O O . GLY A 1 419 ? -34.542 33.331 41.424 1.00 46.59 419 GLY A O 1
ATOM 3192 N N . GLY A 1 420 ? -33.192 32.582 43.079 1.00 42.09 420 GLY A N 1
ATOM 3193 C CA . GLY A 1 420 ? -34.091 32.915 44.172 1.00 42.09 420 GLY A CA 1
ATOM 3194 C C . GLY A 1 420 ? -34.493 34.381 44.069 1.00 42.09 420 GLY A C 1
ATOM 3195 O O . GLY A 1 420 ? -33.647 35.270 44.169 1.00 42.09 420 GLY A O 1
ATOM 3196 N N . GLU A 1 421 ? -35.778 34.623 43.823 1.00 40.09 421 GLU A N 1
ATOM 3197 C CA . GLU A 1 421 ? -36.386 35.928 44.018 1.00 40.09 421 GLU A CA 1
ATOM 3198 C C . GLU A 1 421 ? -36.159 36.310 45.484 1.00 40.09 421 GLU A C 1
ATOM 3200 O O . GLU A 1 421 ? -36.823 35.812 46.394 1.00 40.09 421 GLU A O 1
ATOM 3205 N N . GLU A 1 422 ? -35.193 37.195 45.726 1.00 42.72 422 GLU A N 1
ATOM 3206 C CA . GLU A 1 422 ? -35.168 38.005 46.933 1.00 42.72 422 GLU A CA 1
ATOM 3207 C C . GLU A 1 422 ? -36.460 38.828 46.950 1.00 42.72 422 GLU A C 1
ATOM 3209 O O . GLU A 1 422 ? -36.547 39.920 46.389 1.00 42.72 422 GLU A O 1
ATOM 3214 N N . THR A 1 423 ? -37.505 38.293 47.581 1.00 46.72 423 THR A N 1
ATOM 3215 C CA . THR A 1 423 ? -38.640 39.092 48.043 1.00 46.72 423 THR A CA 1
ATOM 3216 C C . THR A 1 423 ? -38.083 40.224 48.911 1.00 46.72 423 THR A C 1
ATOM 3218 O O . THR A 1 423 ? -37.510 39.932 49.966 1.00 46.72 423 THR A O 1
ATOM 3221 N N . PRO A 1 424 ? -38.221 41.507 48.529 1.00 46.78 424 PRO A N 1
ATOM 3222 C CA . PRO A 1 424 ? -37.743 42.584 49.377 1.00 46.78 424 PRO A CA 1
ATOM 3223 C C . PRO A 1 424 ? -38.597 42.616 50.652 1.00 46.78 424 PRO A C 1
ATOM 3225 O O . PRO A 1 424 ? -39.820 42.428 50.581 1.00 46.78 424 PRO A O 1
ATOM 3228 N N . PRO A 1 425 ? -38.000 42.856 51.832 1.00 48.16 425 PRO A N 1
ATOM 3229 C CA . PRO A 1 425 ? -38.774 42.967 53.052 1.00 48.16 425 PRO A CA 1
ATOM 3230 C C . PRO A 1 425 ? -39.699 44.178 52.927 1.00 48.16 425 PRO A C 1
ATOM 3232 O O . PRO A 1 425 ? -39.253 45.313 52.755 1.00 48.16 425 PRO A O 1
ATOM 3235 N N . ARG A 1 426 ? -41.010 43.942 53.042 1.00 52.38 426 ARG A N 1
ATOM 3236 C CA . ARG A 1 426 ? -41.977 44.992 53.376 1.00 52.38 426 ARG A CA 1
ATOM 3237 C C . ARG A 1 426 ? -41.661 45.487 54.791 1.00 52.38 426 ARG A C 1
ATOM 3239 O O . ARG A 1 426 ? -42.217 44.992 55.765 1.00 52.38 426 ARG A O 1
ATOM 3246 N N . GLY A 1 427 ? -40.731 46.431 54.891 1.00 49.16 427 GLY A N 1
ATOM 3247 C CA . GLY A 1 427 ? -40.504 47.242 56.080 1.00 49.16 427 GLY A CA 1
ATOM 3248 C C . GLY A 1 427 ? -41.474 48.417 56.077 1.00 49.16 427 GLY A C 1
ATOM 3249 O O . GLY A 1 427 ? -41.464 49.218 55.146 1.00 49.16 427 GLY A O 1
ATOM 3250 N N . GLY A 1 428 ? -42.342 48.467 57.087 1.00 50.94 428 GLY A N 1
ATOM 3251 C CA . GLY A 1 428 ? -43.239 49.588 57.339 1.00 50.94 428 GLY A CA 1
ATOM 3252 C C . GLY A 1 428 ? -42.504 50.843 57.816 1.00 50.94 428 GLY A C 1
ATOM 3253 O O . GLY A 1 428 ? -41.420 50.759 58.395 1.00 50.94 428 GLY A O 1
ATOM 3254 N N . GLY A 1 429 ? -43.144 51.985 57.573 1.00 42.53 429 GLY A N 1
ATOM 3255 C CA . GLY A 1 429 ? -42.712 53.331 57.942 1.00 42.53 429 GLY A CA 1
ATOM 3256 C C . GLY A 1 429 ? -43.516 54.351 57.164 1.00 42.53 429 GLY A C 1
ATOM 3257 O O . GLY A 1 429 ? -43.053 54.697 56.058 1.00 42.53 429 GLY A O 1
#

Secondary structure (DSSP, 8-state):
-HHHHHHHHHHHHHHHHHHHHHHHHHT--GGGTTSHHHHHHHHT-HHHHHHHHHHHHHHHHHHHHHHTS-HHHHHHHHTTHHHHHHHHHHHHHT-PPPHHHHHHHHHHHHHHHHHHHHHPEEPPS-SS--HHHIIIIIHHHHHHHHHHHHHHTTS-HHHHHHHHHHHHHHHHHHHHHHHHHHHHHHHHHHHHHHHH-HHHHHHHHHHHHHHHHHHHHHHHS-HHHHHHHHHHHHHHHHHHHHHHHS-PEE---HHHHHHHHHHHHHHHHHHHHHHT-HHHHHHHHHHHHHHHHHHHHHHHHHHHHHHHHHHHHHHHHHTT-S-HHHHHHHHHHHHHHHHHHHHHHHHHHHHHHHHHHHHHHHHHHHHTS---HHHHHHHHHHHHHHHHHHHHHHHHHHHHHHHHHHHHHHHHHTTS-------------

pLDDT: mean 70.86, std 12.64, range [38.31, 93.0]

Foldseek 3Di:
DLLLVLLLQLLLLLLLLVLLLVVLLLPQAPVQQDDVVSVVVLVPDVSNVSSVVSNVSSLVSLLVSVVVHPPLPNVLSSLCSLVNNVVSNCVVVVHDDDVLLVLLSVLLSQLVSLQCNLFPFDFDPDPFFDPVLCCVLVVVLLVQLVVLQVVLVVDALLSSLQSLLLSLLLLLLVLVVLSNVLSVQCVVPNDVSSVVDVSNVSNVVSVVSSVSSNSSSVVSDQCLRHVLSNSLNNVVNNSSCCCRGRVTDTPVDVVSVVSNVRSNVSSSSSSNSNSPDCVRRVVVLVSVLVSLLVLLVVLLVVLVVLLVVLVVVLVCVVVVPDDPVVLVVVLVVSVVSLVVSVVSLVVSVVSLVVSVVSLVVVVVVVVVDPDDPVRVVVVVVVSVVSVVSSVVSVVSSVVSVVSSVVSVVSSVVSVVDDDPPPPDDPDDD

Sequence (429 aa):
MTVYVLALVASAFFAAGSVIQQRAASHAPPEKVLSFTLVIWLARRPLWLSGIALSTVGNVASAIALGAGNAALVQPLQVTRLLFALPLAAAWVRRSVPLRDWMGAVATAVGLAIFIVAGRPHQGATSTAPPLDWVIVGGTILALALALVLIGRRLDAIREAPLLAAAAGILFGLQGALTHDAIDALETGGLLTLLQTWQAYGVLACALVGILLTQSAFNLAPLSASFPTLVVAEPLAAIAIGVGVQGGELNLSPITFAGALVGLAIMIAGVYVLASSPFVTGQLDLLERRREEGLAYRTEETLEHDLQVLSEELDQVAAGGARPSWAVRSHQHLQRHLDRIDEELVRLSELRADISRHREAERVKERTRALTPQEREEFERYDLELSERERELDAGARRLEQWSVRLRRRVEELRLEPGGEETPPRGGG

Organism: NCBI:txid648752